Protein AF-0000000071571076 (afdb_homodimer)

Nearest PDB structures (foldseek):
  3cvj-assembly2_D  TM=9.494E-01  e=1.425E-19  Halalkalibacterium halodurans C-125
  1nri-assembly1_A-2  TM=6.819E-01  e=9.339E-06  Haemophilus influenzae
  4s12-assembly2_B  TM=7.346E-01  e=1.330E-04  Yersinia enterocolitica subsp. palearctica Y11
  4m0d-assembly1_A  TM=6.613E-01  e=1.496E-04  Haemophilus influenzae Rd KW20
  3fxa-assembly1_D  TM=6.223E-01  e=1.895E-04  Listeria monocytogenes serotype 4b str. F2365

Foldseek 3Di:
DLVVVLVVVLVVLLVVLVVPFLVLLLVVLVLLLQLVVVLHAAEEDEFELLCLLVVVAPDDAFHFPHYHYLDDPLRYPPPPCDDPSHPVSNVCQQQDAPNLVVSPVVDDDALSYAYEYEDAQQQTRNLVNVLVVNVVRNHAYEYEYQDVQNDQPFHPYPVRGGRVVSHPGYGHLSFHSLQARGDDPPDPRHHRGNSSSSSNSSSVSNRVSSVVVCVVVVHDTLGQHDPPPPPDPCNVVSNVVRVVSNVVSRVND/DLVVVLVVVLVVLLVVLVVPFLVLLLVVLVLLLQLVVVLHAAEEDEFELLCLLVVVAPDDAFHFPHYHYLDDPLRYPPPPCDDPSHPVSNVCQQQDAPNLVVSPVVDDDALSYAYEYEDAQQQTRNLVNVLVVNVVRNHAYEYEYQDVQNDQPFHPYPVRGGRVVSHPGYGHLSAHSLQADGDDPPDPRHHRGNSSSSSNSSSVSNRVSSVVVCVVVVHDTLGQHDPPPPPDPCNVVSNVVRVVSNVVSRVND

Sequence (506 aa):
MLALEWLKNAHGIMEKLEATQLENIKKAATVMADSIEAGRWVHTFGCGHATIPVEEMYPRIGSFVGFHPLCELPLTFFTQIIGQMGIHQFLFLERAEGYGQEIMKNYDFDSKDCMWIFSHTGINAVNIDMALEAKKRGMKVIVYGSASETGDKASRHSSGKNLFQL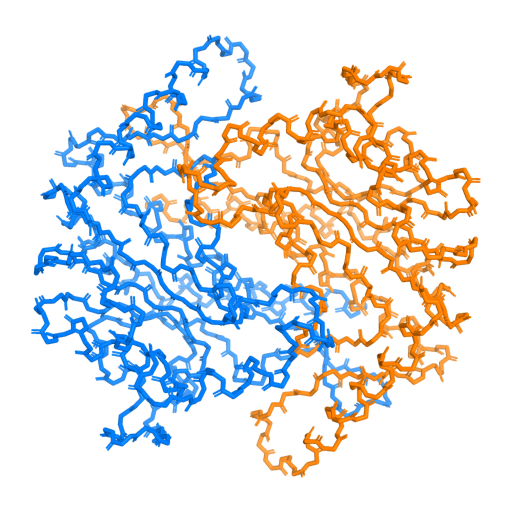ADIVVDSCVPLVDASVPLKNHFDKVGPLSTLSFVTMVWMTITTVAEILADRGVHLYIHPSHNVPGDTTAHERLDAAIAEYQRKVKCLMLALEWLKNAHGIMEKLEA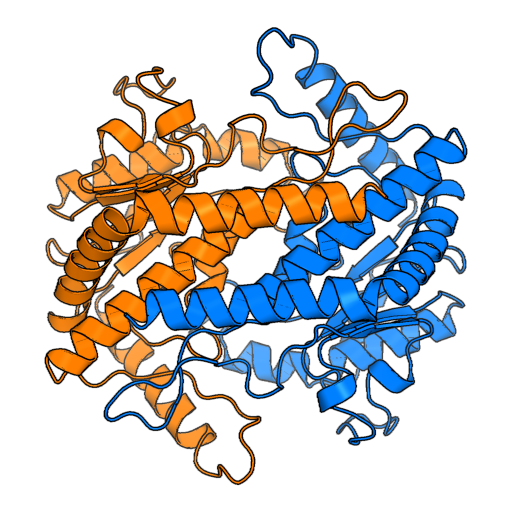TQLENIKKAATVMADSIEAGRWVHTFGCGHATIPVEEMYPRIGSFVGFHPLCELPLTFFTQIIGQMGIHQFLFLERAEGYGQEIMKNYDFDSKDCMWIFSHTGINAVNIDMALEAKKRGMKVIVYGSASETGDKASRHSSGKNLFQLADIVVDSCVPLVDASVPLKNHFDKVGPLSTLSFVTMVWMTITTVAEILADRGVHLYIHPSHNVPGDTTAHERLDAAIAEYQRKVKCL

pLDDT: mean 94.74, std 6.48, range [59.28, 98.94]

Secondary structure (DSSP, 8-state):
-HHHHHHHHHHHHHHHHHHHSHHHHHHHHHHHHHHHHTT--EEEEE-BGGGHHHHHHSSSTT-BTTEEE---GGGB--S-SSSTT-HHHHHHHHH-TTHHHHHHTTS---TT-EEEEE-SSS--HHHHHHHHHHHHTT-EEEEEE-HHHHTTPPPSSTT---HHHH-SEEEE----TT---B--TT-SS-B---HHHHHHHHHHHHHHHHHHHHHHTTPPP-BPPPTT-TT---HHHHHHHHHHHHHHHHTT-/-HHHHHHHHHHHHHHHHHHHSHHHHHHHHHHHHHHHHTT--EEEEE-BGGGHHHHHHSSSTT-BTTEEE---GGGB--S-SSSTT-HHHHHHHHH-TTHHHHHHTTS---TT-EEEEE-SSS--HHHHHHHHHHHHTT-EEEEEE-HHHHTTPPPSSTT---HHHH-SEEEE----TT-EEE--TT-SS-EEE-HHHHHHHHHHHHHHHHHHHHHHTTPPP-BPPPTT-TT---HHHHHHHHHHHHHHHHTT-

Radius of gyration: 21.43 Å; Cα contacts (8 Å, |Δi|>4): 1076; chains: 2; bounding box: 56×57×47 Å

Solvent-accessible surface area (backbone atoms only — not comparable to full-atom values): 25682 Å² total; per-residue (Å²): 109,58,26,57,53,45,50,51,52,51,50,50,35,54,51,48,38,65,74,69,30,54,66,43,36,50,54,49,19,50,55,44,32,52,11,35,74,72,74,34,36,30,35,27,39,38,51,38,73,35,28,50,46,42,47,64,53,33,83,40,54,18,22,48,69,42,58,44,51,58,78,49,74,62,41,34,65,54,64,34,64,60,74,77,58,9,51,67,57,28,59,50,52,44,54,31,73,60,48,23,53,61,60,53,69,73,48,50,82,52,47,61,2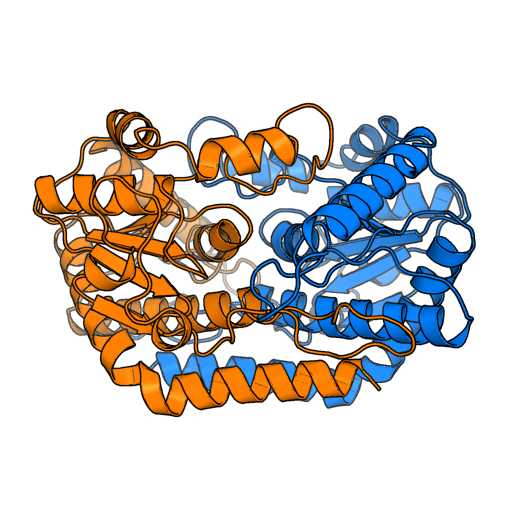3,32,39,40,37,33,34,60,70,31,44,45,19,21,63,39,31,41,49,52,55,38,46,75,52,54,21,52,33,35,34,38,22,18,45,82,69,42,61,86,52,68,24,87,35,93,83,46,55,23,39,71,76,68,33,76,40,66,38,54,42,72,39,62,73,40,36,36,70,33,83,40,81,98,47,90,57,34,26,44,50,46,53,64,63,37,43,47,50,51,48,44,34,26,50,34,38,21,51,50,54,32,40,74,72,67,50,85,76,42,43,29,44,42,88,54,44,84,87,63,85,54,34,67,59,43,35,52,51,25,52,51,51,44,55,61,58,54,68,67,63,107,58,25,56,54,45,50,50,53,50,50,50,34,56,51,49,38,64,73,67,31,52,66,43,37,50,54,50,18,50,56,45,31,52,11,35,74,71,73,36,36,30,34,27,37,38,49,38,74,34,30,50,47,41,48,64,52,33,82,41,49,18,20,49,70,42,58,43,51,57,77,50,75,62,40,34,60,56,63,32,63,61,75,78,57,10,52,67,57,28,58,50,51,44,53,30,72,59,48,23,53,61,60,53,68,75,50,50,82,52,46,60,23,32,40,40,36,34,34,62,69,32,44,44,19,21,62,40,31,41,49,53,54,39,46,74,52,55,21,52,33,35,34,37,20,18,46,81,68,40,61,86,52,66,22,85,34,94,83,48,55,23,37,71,76,70,31,76,39,65,37,55,42,72,39,60,74,41,35,34,68,33,83,40,80,98,46,88,56,35,26,44,52,42,55,62,61,38,41,48,50,51,48,43,34,27,51,36,37,22,48,50,53,33,39,74,73,68,49,85,75,42,43,30,44,41,88,54,43,86,88,63,83,53,36,66,60,44,34,51,51,25,50,50,51,44,56,60,58,55,70,66,62

Structure (mmCIF, N/CA/C/O backbone):
data_AF-0000000071571076-model_v1
#
loop_
_entity.id
_entity.type
_entity.pdbx_description
1 polymer 'SIS domain-containing protein'
#
loop_
_atom_site.group_PDB
_atom_site.id
_atom_site.type_symbol
_atom_site.label_atom_id
_atom_site.label_alt_id
_atom_site.label_comp_id
_atom_site.label_asym_id
_atom_site.label_entity_id
_atom_site.label_seq_id
_atom_site.pdbx_PDB_ins_code
_atom_site.Cartn_x
_atom_site.Cartn_y
_atom_site.Cartn_z
_atom_site.occupancy
_atom_site.B_iso_or_equiv
_atom_site.auth_seq_id
_atom_site.auth_comp_id
_atom_site.auth_asym_id
_atom_site.auth_atom_id
_atom_site.pdbx_PDB_model_num
ATOM 1 N N . MET A 1 1 ? 6.5 -23.016 8.195 1 91.75 1 MET A N 1
ATOM 2 C CA . MET A 1 1 ? 5.879 -22.281 7.098 1 91.75 1 MET A CA 1
ATOM 3 C C . MET A 1 1 ? 6.484 -20.891 6.953 1 91.75 1 MET A C 1
ATOM 5 O O . MET A 1 1 ? 6.582 -20.141 7.93 1 91.75 1 MET A O 1
ATOM 9 N N . LEU A 1 2 ? 6.938 -20.672 5.762 1 96.94 2 LEU A N 1
ATOM 10 C CA . LEU A 1 2 ? 7.598 -19.391 5.492 1 96.94 2 LEU A CA 1
ATOM 11 C C . LEU A 1 2 ? 6.656 -18.234 5.773 1 96.94 2 LEU A C 1
ATOM 13 O O . LEU A 1 2 ? 7.102 -17.156 6.176 1 96.94 2 LEU A O 1
ATOM 17 N N . ALA A 1 3 ? 5.359 -18.5 5.664 1 98.12 3 ALA A N 1
ATOM 18 C CA . ALA A 1 3 ? 4.363 -17.469 5.973 1 98.12 3 ALA A CA 1
ATOM 19 C C . ALA A 1 3 ? 4.484 -17.016 7.418 1 98.12 3 ALA A C 1
ATOM 21 O O . ALA A 1 3 ? 4.395 -15.812 7.703 1 98.12 3 ALA A O 1
ATOM 22 N N . LEU A 1 4 ? 4.688 -17.891 8.336 1 98.44 4 LEU A N 1
ATOM 23 C CA . LEU A 1 4 ? 4.77 -17.562 9.75 1 98.44 4 LEU A CA 1
ATOM 24 C C . LEU A 1 4 ? 6.09 -16.875 10.07 1 98.44 4 LEU A C 1
ATOM 26 O O . LEU A 1 4 ? 6.152 -16.016 10.961 1 98.44 4 LEU A O 1
ATOM 30 N N . GLU A 1 5 ? 7.125 -17.266 9.336 1 98.5 5 GLU A N 1
ATOM 31 C CA . GLU A 1 5 ? 8.391 -16.547 9.484 1 98.5 5 GLU A CA 1
ATOM 32 C C . GLU A 1 5 ? 8.258 -15.086 9.086 1 98.5 5 GLU A C 1
ATOM 34 O O . GLU A 1 5 ? 8.742 -14.195 9.789 1 98.5 5 GLU A O 1
ATOM 39 N N . TRP A 1 6 ? 7.637 -14.828 7.945 1 98.69 6 TRP A N 1
ATOM 40 C CA . TRP A 1 6 ? 7.414 -13.453 7.527 1 98.69 6 TRP A CA 1
ATOM 41 C C . TRP A 1 6 ? 6.582 -12.695 8.555 1 98.69 6 TRP A C 1
ATOM 43 O O . TRP A 1 6 ? 6.895 -11.547 8.898 1 98.69 6 TRP A O 1
ATOM 53 N N . LEU A 1 7 ? 5.5 -13.367 8.992 1 98.75 7 LEU A N 1
ATOM 54 C CA . LEU A 1 7 ? 4.605 -12.734 9.961 1 98.75 7 LEU A CA 1
ATOM 55 C C . LEU A 1 7 ? 5.352 -12.367 11.234 1 98.75 7 LEU A C 1
ATOM 57 O O . LEU A 1 7 ? 5.145 -11.297 11.797 1 98.75 7 LEU A O 1
ATOM 61 N N . LYS A 1 8 ? 6.191 -13.227 11.688 1 98.56 8 LYS A N 1
ATOM 62 C CA . LYS A 1 8 ? 7.016 -12.969 12.867 1 98.56 8 LYS A CA 1
ATOM 63 C C . LYS A 1 8 ? 7.922 -11.758 12.648 1 98.56 8 LYS A C 1
ATOM 65 O O . LYS A 1 8 ? 8.055 -10.906 13.531 1 98.56 8 LYS A O 1
ATOM 70 N N . ASN A 1 9 ? 8.555 -11.703 11.492 1 98.75 9 ASN A N 1
ATOM 71 C CA . ASN A 1 9 ? 9.398 -10.562 11.156 1 98.75 9 ASN A CA 1
ATOM 72 C C . ASN A 1 9 ? 8.594 -9.266 11.141 1 98.75 9 ASN A C 1
ATOM 74 O O . ASN A 1 9 ? 9.07 -8.227 11.609 1 98.75 9 ASN A O 1
ATOM 78 N N . ALA A 1 10 ? 7.395 -9.305 10.586 1 98.75 10 ALA A N 1
ATOM 79 C CA . ALA A 1 10 ? 6.512 -8.141 10.531 1 98.75 10 ALA A CA 1
ATOM 80 C C . ALA A 1 10 ? 6.145 -7.668 11.938 1 98.75 10 ALA A C 1
ATOM 82 O O . ALA A 1 10 ? 6.219 -6.473 12.234 1 98.75 10 ALA A O 1
ATOM 83 N N . HIS A 1 11 ? 5.805 -8.641 12.805 1 98.56 11 HIS A N 1
ATOM 84 C CA . HIS A 1 11 ? 5.531 -8.305 14.195 1 98.56 11 HIS A CA 1
ATOM 85 C C . HIS A 1 11 ? 6.738 -7.637 14.852 1 98.56 11 HIS A C 1
ATOM 87 O O . HIS A 1 11 ? 6.586 -6.664 15.594 1 98.56 11 HIS A O 1
ATOM 93 N N . GLY A 1 12 ? 7.836 -8.195 14.578 1 98.56 12 GLY A N 1
ATOM 94 C CA . GLY A 1 12 ? 9.062 -7.641 15.133 1 98.56 12 GLY A CA 1
ATOM 95 C C . GLY A 1 12 ? 9.281 -6.188 14.758 1 98.56 12 GLY A C 1
ATOM 96 O O . GLY A 1 12 ? 9.664 -5.375 15.602 1 98.56 12 GLY A O 1
ATOM 97 N N . ILE A 1 13 ? 9.031 -5.836 13.523 1 98.75 13 ILE A N 1
ATOM 98 C CA . ILE A 1 13 ? 9.172 -4.465 13.055 1 98.75 13 ILE A CA 1
ATOM 99 C C . ILE A 1 13 ? 8.195 -3.555 13.797 1 98.75 13 ILE A C 1
ATOM 101 O O . ILE A 1 13 ? 8.57 -2.484 14.273 1 98.75 13 ILE A O 1
ATOM 105 N N . MET A 1 14 ? 6.953 -3.975 13.891 1 98.62 14 MET A N 1
ATOM 106 C CA . MET A 1 14 ? 5.926 -3.164 14.539 1 98.62 14 MET A CA 1
ATOM 107 C C . MET A 1 14 ? 6.246 -2.951 16.016 1 98.62 14 MET A C 1
ATOM 109 O O . MET A 1 14 ? 6.035 -1.861 16.547 1 98.62 14 MET A O 1
ATOM 113 N N . GLU A 1 15 ? 6.777 -3.957 16.641 1 98.5 15 GLU A N 1
ATOM 114 C CA . GLU A 1 15 ? 7.176 -3.848 18.047 1 98.5 15 GLU A CA 1
ATOM 115 C C . GLU A 1 15 ? 8.336 -2.871 18.219 1 98.5 15 GLU A C 1
ATOM 117 O O . GLU A 1 15 ? 8.359 -2.082 19.156 1 98.5 15 GLU A O 1
ATOM 122 N N . LYS A 1 16 ? 9.258 -2.949 17.344 1 98.62 16 LYS A N 1
ATOM 123 C CA . LYS A 1 16 ? 10.398 -2.035 17.391 1 98.62 16 LYS A CA 1
ATOM 124 C C . LYS A 1 16 ? 9.953 -0.592 17.172 1 98.62 16 LYS A C 1
ATOM 126 O O . LYS A 1 16 ? 10.469 0.327 17.812 1 98.62 16 LYS A O 1
ATOM 131 N N . LEU A 1 17 ? 9.023 -0.377 16.281 1 98.75 17 LEU A N 1
ATOM 132 C CA . LEU A 1 17 ? 8.477 0.956 16.047 1 98.75 17 LEU A CA 1
ATOM 133 C C . LEU A 1 17 ? 7.859 1.512 17.328 1 98.75 17 LEU A C 1
ATOM 135 O O . LEU A 1 17 ? 8.117 2.656 17.703 1 98.75 17 LEU A O 1
ATOM 139 N N . GLU A 1 18 ? 7.066 0.697 17.953 1 98.56 18 GLU A N 1
ATOM 140 C CA . GLU A 1 18 ? 6.422 1.108 19.203 1 98.56 18 GLU A CA 1
ATOM 141 C C . GLU A 1 18 ? 7.449 1.45 20.281 1 98.56 18 GLU A C 1
ATOM 143 O O . GLU A 1 18 ? 7.297 2.438 21 1 98.56 18 GLU A O 1
ATOM 148 N N . ALA A 1 19 ? 8.484 0.709 20.312 1 98.56 19 ALA A N 1
ATOM 149 C CA . ALA A 1 19 ? 9.477 0.833 21.375 1 98.56 19 ALA A CA 1
ATOM 150 C C . ALA A 1 19 ? 10.406 2.01 21.125 1 98.56 19 ALA A C 1
ATOM 152 O O . ALA A 1 19 ? 10.93 2.615 22.062 1 98.56 19 ALA A O 1
ATOM 153 N N . THR A 1 20 ? 10.594 2.422 19.844 1 98.75 20 THR A N 1
ATOM 154 C CA . THR A 1 20 ? 11.742 3.297 19.609 1 98.75 20 THR A CA 1
ATOM 155 C C . THR A 1 20 ? 11.305 4.559 18.859 1 98.75 20 THR A C 1
ATOM 157 O O . THR A 1 20 ? 12.039 5.551 18.844 1 98.75 20 THR A O 1
ATOM 160 N N . GLN A 1 21 ? 10.125 4.555 18.234 1 98.75 21 GLN A N 1
ATOM 161 C CA . GLN A 1 21 ? 9.891 5.625 17.281 1 98.75 21 GLN A CA 1
ATOM 162 C C . GLN A 1 21 ? 8.727 6.512 17.719 1 98.75 21 GLN A C 1
ATOM 164 O O . GLN A 1 21 ? 8.383 7.477 17.031 1 98.75 21 GLN A O 1
ATOM 169 N N . LEU A 1 22 ? 8.133 6.273 18.891 1 98.62 22 LEU A N 1
ATOM 170 C CA . LEU A 1 22 ? 6.949 7.008 19.312 1 98.62 22 LEU A CA 1
ATOM 171 C C . LEU A 1 22 ? 7.262 8.492 19.484 1 98.62 22 LEU A C 1
ATOM 173 O O . LEU A 1 22 ? 6.461 9.344 19.094 1 98.62 22 LEU A O 1
ATOM 177 N N . GLU A 1 23 ? 8.367 8.836 20.031 1 98.62 23 GLU A N 1
ATOM 178 C CA . GLU A 1 23 ? 8.727 10.234 20.25 1 98.62 23 GLU A CA 1
ATOM 179 C C . GLU A 1 23 ? 8.938 10.961 18.922 1 98.62 23 GLU A C 1
ATOM 181 O O . GLU A 1 23 ? 8.492 12.094 18.75 1 98.62 23 GLU A O 1
ATOM 186 N N . ASN A 1 24 ? 9.641 10.289 18.031 1 98.88 24 ASN A N 1
ATOM 187 C CA . ASN A 1 24 ? 9.852 10.891 16.719 1 98.88 24 ASN A CA 1
ATOM 188 C C . ASN A 1 24 ? 8.539 11.055 15.961 1 98.88 24 ASN A C 1
ATOM 190 O O . ASN A 1 24 ? 8.344 12.039 15.25 1 98.88 24 ASN A O 1
ATOM 194 N N . ILE A 1 25 ? 7.656 10.109 16.094 1 98.88 25 ILE A N 1
ATOM 195 C CA . ILE A 1 25 ? 6.34 10.188 15.477 1 98.88 25 ILE A CA 1
ATOM 196 C C . ILE A 1 25 ? 5.562 11.367 16.047 1 98.88 25 ILE A C 1
ATOM 198 O O . ILE A 1 25 ? 4.93 12.117 15.305 1 98.88 25 ILE A O 1
ATOM 202 N N . LYS A 1 26 ? 5.633 11.578 17.312 1 98.81 26 LYS A N 1
ATOM 203 C CA . LYS A 1 26 ? 4.945 12.695 17.938 1 98.81 26 LYS A CA 1
ATOM 204 C C . LYS A 1 26 ? 5.496 14.031 17.453 1 98.81 26 LYS A C 1
ATOM 206 O O . LYS A 1 26 ? 4.734 14.969 17.188 1 98.81 26 LYS A O 1
ATOM 211 N N . LYS A 1 27 ? 6.781 14.125 17.328 1 98.88 27 LYS A N 1
ATOM 212 C CA . LYS A 1 27 ? 7.41 15.336 16.828 1 98.88 27 LYS A CA 1
ATOM 213 C C . LYS A 1 27 ? 6.945 15.633 15.398 1 98.88 27 LYS A C 1
ATOM 215 O O . LYS A 1 27 ? 6.578 16.766 15.086 1 98.88 27 LYS A O 1
ATOM 220 N N . ALA A 1 28 ? 6.984 14.617 14.578 1 98.94 28 ALA A N 1
ATOM 221 C CA . ALA A 1 28 ? 6.539 14.773 13.195 1 98.94 28 ALA A CA 1
ATOM 222 C C . ALA A 1 28 ? 5.078 15.203 13.133 1 98.94 28 ALA A C 1
ATOM 224 O O . ALA A 1 28 ? 4.73 16.156 12.438 1 98.94 28 ALA A O 1
ATOM 225 N N . ALA A 1 29 ? 4.277 14.523 13.922 1 98.94 29 ALA A N 1
ATOM 226 C CA . ALA A 1 29 ? 2.842 14.797 13.93 1 98.94 29 ALA A CA 1
ATOM 227 C C . ALA A 1 29 ? 2.555 16.219 14.383 1 98.94 29 ALA A C 1
ATOM 229 O O . ALA A 1 29 ? 1.616 16.859 13.898 1 98.94 29 ALA A O 1
ATOM 230 N N . THR A 1 30 ? 3.326 16.688 15.305 1 98.94 30 THR A N 1
ATOM 231 C CA . THR A 1 30 ? 3.133 18.047 15.797 1 98.94 30 THR A CA 1
ATOM 232 C C . THR A 1 30 ? 3.393 19.078 14.695 1 98.94 30 THR A C 1
ATOM 234 O O . THR A 1 30 ? 2.607 20 14.508 1 98.94 30 THR A O 1
ATOM 237 N N . VAL A 1 31 ? 4.434 18.859 13.969 1 98.94 31 VAL A N 1
ATOM 238 C CA . VAL A 1 31 ? 4.762 19.734 12.852 1 98.94 31 VAL A CA 1
ATOM 239 C C . VAL A 1 31 ? 3.654 19.688 11.805 1 98.94 31 VAL A C 1
ATOM 241 O O . VAL A 1 31 ? 3.238 20.719 11.281 1 98.94 31 VAL A O 1
ATOM 244 N N . MET A 1 32 ? 3.207 18.516 11.516 1 98.94 32 MET A N 1
ATOM 245 C CA . MET A 1 32 ? 2.139 18.344 10.539 1 98.94 32 MET A CA 1
ATOM 246 C C . MET A 1 32 ? 0.851 19 11.008 1 98.94 32 MET A C 1
ATOM 248 O O . MET A 1 32 ? 0.164 19.672 10.227 1 98.94 32 MET A O 1
ATOM 252 N N . ALA A 1 33 ? 0.546 18.797 12.273 1 98.88 33 ALA A N 1
ATOM 253 C CA . ALA A 1 33 ? -0.643 19.422 12.852 1 98.88 33 ALA A CA 1
ATOM 254 C C . ALA A 1 33 ? -0.565 20.953 12.758 1 98.88 33 ALA A C 1
ATOM 256 O O . ALA A 1 33 ? -1.564 21.609 12.477 1 98.88 33 ALA A O 1
ATOM 257 N N . ASP A 1 34 ? 0.631 21.5 13.008 1 98.88 34 ASP A N 1
ATOM 258 C CA . ASP A 1 34 ? 0.833 22.953 12.891 1 98.88 34 ASP A CA 1
ATOM 259 C C . ASP A 1 34 ? 0.506 23.438 11.484 1 98.88 34 ASP A C 1
ATOM 261 O O . ASP A 1 34 ? -0.17 24.453 11.32 1 98.88 34 ASP A O 1
ATOM 265 N N . SER A 1 35 ? 0.947 22.719 10.484 1 98.69 35 SER A N 1
ATOM 266 C CA . SER A 1 35 ? 0.685 23.094 9.094 1 98.69 35 SER A CA 1
ATOM 267 C C . SER A 1 35 ? -0.809 23.062 8.789 1 98.69 35 SER A C 1
ATOM 269 O O . SER A 1 35 ? -1.352 24.016 8.219 1 98.69 35 SER A O 1
ATOM 271 N N . ILE A 1 36 ? -1.452 22 9.195 1 98.5 36 ILE A N 1
ATOM 272 C CA . ILE A 1 36 ? -2.865 21.812 8.891 1 98.5 36 ILE A CA 1
ATOM 273 C C . ILE A 1 36 ? -3.697 22.859 9.625 1 98.5 36 ILE A C 1
ATOM 275 O O . ILE A 1 36 ? -4.621 23.438 9.055 1 98.5 36 ILE A O 1
ATOM 279 N N . GLU A 1 37 ? -3.357 23.094 10.867 1 98.44 37 GLU A N 1
ATOM 280 C CA . GLU A 1 37 ? -4.07 24.078 11.664 1 98.44 37 GLU A CA 1
ATOM 281 C C . GLU A 1 37 ? -3.941 25.484 11.062 1 98.44 37 GLU A C 1
ATOM 283 O O . GLU A 1 37 ? -4.879 26.281 11.125 1 98.44 37 GLU A O 1
ATOM 288 N N . ALA A 1 38 ? -2.848 25.75 10.422 1 97.62 38 ALA A N 1
ATOM 289 C CA . ALA A 1 38 ? -2.592 27.031 9.797 1 97.62 38 ALA A CA 1
ATOM 290 C C . ALA A 1 38 ? -3.283 27.141 8.438 1 97.62 38 ALA A C 1
ATOM 292 O O . ALA A 1 38 ? -3.1 28.125 7.715 1 97.62 38 ALA A O 1
ATOM 293 N N . GLY A 1 39 ? -4.039 26.109 8.086 1 96.12 39 GLY A N 1
ATOM 294 C CA . GLY A 1 39 ? -4.738 26.109 6.812 1 96.12 39 GLY A CA 1
ATOM 295 C C . GLY A 1 39 ? -3.854 25.703 5.648 1 96.12 39 GLY A C 1
ATOM 296 O O . GLY A 1 39 ? -4.18 25.984 4.492 1 96.12 39 GLY A O 1
ATOM 297 N N . ARG A 1 40 ? -2.689 25.109 5.988 1 97.06 40 ARG A N 1
ATOM 298 C CA . ARG A 1 40 ? -1.724 24.719 4.973 1 97.06 40 ARG A CA 1
ATOM 299 C C . ARG A 1 40 ? -1.678 23.203 4.824 1 97.06 40 ARG A C 1
ATOM 301 O O . ARG A 1 40 ? -2.598 22.5 5.258 1 97.06 40 ARG A O 1
ATOM 308 N N . TRP A 1 41 ? -0.695 22.734 4.07 1 97.5 41 TRP A N 1
ATOM 309 C CA . TRP A 1 41 ? -0.708 21.328 3.664 1 97.5 41 TRP A CA 1
ATOM 310 C C . TRP A 1 41 ? 0.484 20.594 4.254 1 97.5 41 TRP A C 1
ATOM 312 O O . TRP A 1 41 ? 1.543 21.172 4.484 1 97.5 41 TRP A O 1
ATOM 322 N N . VAL A 1 42 ? 0.254 19.359 4.523 1 98.44 42 VAL A N 1
ATOM 323 C CA . VAL A 1 42 ? 1.338 18.375 4.535 1 98.44 42 VAL A CA 1
ATOM 324 C C . VAL A 1 42 ? 1.487 17.766 3.148 1 98.44 42 VAL A C 1
ATOM 326 O O . VAL A 1 42 ? 0.679 16.922 2.748 1 98.44 42 VAL A O 1
ATOM 329 N N . HIS A 1 43 ? 2.516 18.156 2.426 1 97.5 43 HIS A N 1
ATOM 330 C CA . HIS A 1 43 ? 2.797 17.547 1.132 1 97.5 43 HIS A CA 1
ATOM 331 C C . HIS A 1 43 ? 3.545 16.234 1.296 1 97.5 43 HIS A C 1
ATOM 333 O O . HIS A 1 43 ? 4.504 16.141 2.066 1 97.5 43 HIS A O 1
ATOM 339 N N . THR A 1 44 ? 3.076 15.25 0.591 1 97.12 44 THR A N 1
ATOM 340 C CA . THR A 1 44 ? 3.654 13.922 0.751 1 97.12 44 THR A CA 1
ATOM 341 C C . THR A 1 44 ? 4.25 13.43 -0.563 1 97.12 44 THR A C 1
ATOM 343 O O . THR A 1 44 ? 3.701 13.688 -1.636 1 97.12 44 THR A O 1
ATOM 346 N N . PHE A 1 45 ? 5.395 12.734 -0.459 1 96.62 45 PHE A N 1
ATOM 347 C CA . PHE A 1 45 ? 6.09 12.305 -1.666 1 96.62 45 PHE A CA 1
ATOM 348 C C . PHE A 1 45 ? 6.828 11 -1.424 1 96.62 45 PHE A C 1
ATOM 350 O O . PHE A 1 45 ? 7.293 10.734 -0.312 1 96.62 45 PHE A O 1
ATOM 357 N N . GLY A 1 46 ? 6.938 10.18 -2.363 1 95.06 46 GLY A N 1
ATOM 358 C CA . GLY A 1 46 ? 7.695 8.938 -2.439 1 95.06 46 GLY A CA 1
ATOM 359 C C . GLY A 1 46 ? 7.805 8.391 -3.85 1 95.06 46 GLY A C 1
ATOM 360 O O . GLY A 1 46 ? 7.066 8.812 -4.742 1 95.06 46 GLY A O 1
ATOM 361 N N . CYS A 1 47 ? 8.781 7.5 -4.023 1 92.31 47 CYS A N 1
ATOM 362 C CA . CYS A 1 47 ? 8.984 6.887 -5.328 1 92.31 47 CYS A CA 1
ATOM 363 C C . CYS A 1 47 ? 8.938 5.367 -5.23 1 92.31 47 CYS A C 1
ATOM 365 O O . CYS A 1 47 ? 9.344 4.797 -4.215 1 92.31 47 CYS A O 1
ATOM 367 N N . GLY A 1 48 ? 8.477 4.754 -6.316 1 90.06 48 GLY A N 1
ATOM 368 C CA . GLY A 1 48 ? 8.383 3.303 -6.293 1 90.06 48 GLY A CA 1
ATOM 369 C C . GLY A 1 48 ? 7.426 2.787 -5.23 1 90.06 48 GLY A C 1
ATOM 370 O O . GLY A 1 48 ? 6.301 3.273 -5.105 1 90.06 48 GLY A O 1
ATOM 371 N N . HIS A 1 49 ? 7.855 1.85 -4.496 1 91.56 49 HIS A N 1
ATOM 372 C CA . HIS A 1 49 ? 7.008 1.267 -3.465 1 91.56 49 HIS A CA 1
ATOM 373 C C . HIS A 1 49 ? 6.762 2.254 -2.328 1 91.56 49 HIS A C 1
ATOM 375 O O . HIS A 1 49 ? 5.781 2.133 -1.594 1 91.56 49 HIS A O 1
ATOM 381 N N . ALA A 1 50 ? 7.621 3.217 -2.305 1 94.81 50 ALA A N 1
ATOM 382 C CA . ALA A 1 50 ? 7.453 4.242 -1.279 1 94.81 50 ALA A CA 1
ATOM 383 C C . ALA A 1 50 ? 6.328 5.203 -1.646 1 94.81 50 ALA A C 1
ATOM 385 O O . ALA A 1 50 ? 6.008 6.117 -0.878 1 94.81 50 ALA A O 1
ATOM 386 N N . THR A 1 51 ? 5.672 4.977 -2.783 1 93.06 51 THR A N 1
ATOM 387 C CA . THR A 1 51 ? 4.457 5.719 -3.102 1 93.06 51 THR A CA 1
ATOM 388 C C . THR A 1 51 ? 3.254 5.125 -2.373 1 93.06 51 THR A C 1
ATOM 390 O O . THR A 1 51 ? 2.244 5.805 -2.178 1 93.06 51 THR A O 1
ATOM 393 N N . ILE A 1 52 ? 3.346 3.912 -1.955 1 93.81 52 ILE A N 1
ATOM 394 C CA . ILE A 1 52 ? 2.221 3.201 -1.355 1 93.81 52 ILE A CA 1
ATOM 395 C C . ILE A 1 52 ? 1.771 3.924 -0.087 1 93.81 52 ILE A C 1
ATOM 397 O O . ILE A 1 52 ? 0.583 4.199 0.089 1 93.81 52 ILE A O 1
ATOM 401 N N . PRO A 1 53 ? 2.699 4.305 0.807 1 96 53 PRO A N 1
ATOM 402 C CA . PRO A 1 53 ? 2.225 5.043 1.978 1 96 53 PRO A CA 1
ATOM 403 C C . PRO A 1 53 ? 1.572 6.375 1.609 1 96 53 PRO A C 1
ATOM 405 O O . PRO A 1 53 ? 0.661 6.832 2.303 1 96 53 PRO A O 1
ATOM 408 N N . VAL A 1 54 ? 1.98 6.992 0.552 1 94.56 54 VAL A N 1
ATOM 409 C CA . VAL A 1 54 ? 1.397 8.242 0.078 1 94.56 54 VAL A CA 1
ATOM 410 C C . VAL A 1 54 ? -0.042 8.008 -0.374 1 94.56 54 VAL A C 1
ATOM 412 O O . VAL A 1 54 ? -0.948 8.758 -0.002 1 94.56 54 VAL A O 1
ATOM 415 N N . GLU A 1 55 ? -0.241 6.887 -1.064 1 91.44 55 GLU A N 1
ATOM 416 C CA . GLU A 1 55 ? -1.568 6.508 -1.536 1 91.44 55 GLU A CA 1
ATOM 417 C C . GLU A 1 55 ? -2.467 6.09 -0.377 1 91.44 55 GLU A C 1
ATOM 419 O O . GLU A 1 55 ? -3.688 6.254 -0.439 1 91.44 55 GLU A O 1
ATOM 424 N N . GLU A 1 56 ? -1.858 5.656 0.618 1 93.81 56 GLU A N 1
ATOM 425 C CA . GLU A 1 56 ? -2.58 5.133 1.775 1 93.81 56 GLU A CA 1
ATOM 426 C C . GLU A 1 56 ? -3.141 6.262 2.633 1 93.81 56 GLU A C 1
ATOM 428 O O . GLU A 1 56 ? -4.176 6.102 3.285 1 93.81 56 GLU A O 1
ATOM 433 N N . MET A 1 57 ? -2.596 7.43 2.547 1 93.69 57 MET A N 1
ATOM 434 C CA . MET A 1 57 ? -2.844 8.516 3.488 1 93.69 57 MET A CA 1
ATOM 435 C C . MET A 1 57 ? -4.141 9.242 3.146 1 93.69 57 MET A C 1
ATOM 437 O O . MET A 1 57 ? -4.93 9.562 4.039 1 93.69 57 MET A O 1
ATOM 441 N N . TYR A 1 58 ? -4.312 9.695 1.959 1 90.5 58 TYR A N 1
ATOM 442 C CA . TYR A 1 58 ? -5.465 10.484 1.539 1 90.5 58 TYR A CA 1
ATOM 443 C C . TYR A 1 58 ? -5.621 10.453 0.023 1 90.5 58 TYR A C 1
ATOM 445 O O . TYR A 1 58 ? -4.633 10.508 -0.711 1 90.5 58 TYR A O 1
ATOM 453 N N . PRO A 1 59 ? -6.781 10.18 -0.445 1 90.12 59 PRO A N 1
ATOM 454 C CA . PRO A 1 59 ? -8.039 10.023 0.292 1 90.12 59 PRO A CA 1
ATOM 455 C C . PRO A 1 59 ? -8.414 8.562 0.517 1 90.12 59 PRO A C 1
ATOM 457 O O . PRO A 1 59 ? -8.188 7.723 -0.357 1 90.12 59 PRO A O 1
ATOM 460 N N . ARG A 1 60 ? -9.031 8.336 1.67 1 92.06 60 ARG A N 1
ATOM 461 C CA . ARG A 1 60 ? -9.664 7.043 1.935 1 92.06 60 ARG A CA 1
ATOM 462 C C . ARG A 1 60 ? -10.516 7.102 3.199 1 92.06 60 ARG A C 1
ATOM 464 O O . ARG A 1 60 ? -10.422 8.055 3.975 1 92.06 60 ARG A O 1
ATOM 471 N N . ILE A 1 61 ? -11.25 6.055 3.371 1 94.88 61 ILE A N 1
ATOM 472 C CA . ILE A 1 61 ? -12.039 5.914 4.594 1 94.88 61 ILE A CA 1
ATOM 473 C C . ILE A 1 61 ? -11.125 6.051 5.809 1 94.88 61 ILE A C 1
ATOM 475 O O . ILE A 1 61 ? -10.062 5.422 5.875 1 94.88 61 ILE A O 1
ATOM 479 N N . GLY A 1 62 ? -11.508 6.992 6.688 1 96.94 62 GLY A N 1
ATOM 480 C CA . GLY A 1 62 ? -10.773 7.152 7.934 1 96.94 62 GLY A CA 1
ATOM 481 C C . GLY A 1 62 ? -9.648 8.172 7.84 1 96.94 62 GLY A C 1
ATOM 482 O O . GLY A 1 62 ? -9 8.484 8.836 1 96.94 62 GLY A O 1
ATOM 483 N N . SER A 1 63 ? -9.383 8.633 6.68 1 96.62 63 SER A N 1
ATOM 484 C CA . SER A 1 63 ? -8.445 9.734 6.504 1 96.62 63 SER A CA 1
ATOM 485 C C . SER A 1 63 ? -9.156 11.078 6.543 1 96.62 63 SER A C 1
ATOM 487 O O . SER A 1 63 ? -10.383 11.133 6.637 1 96.62 63 SER A O 1
ATOM 489 N N . PHE A 1 64 ? -8.391 12.219 6.543 1 97.94 64 PHE A N 1
ATOM 490 C CA . PHE A 1 64 ? -9.016 13.531 6.594 1 97.94 64 PHE A CA 1
ATOM 491 C C . PHE A 1 64 ? -8.227 14.539 5.766 1 97.94 64 PHE A C 1
ATOM 493 O O . PHE A 1 64 ? -7.066 14.297 5.43 1 97.94 64 PHE A O 1
ATOM 500 N N . VAL A 1 65 ? -8.852 15.633 5.414 1 96.69 65 VAL A N 1
ATOM 501 C CA . VAL A 1 65 ? -8.266 16.672 4.578 1 96.69 65 VAL A CA 1
ATOM 502 C C . VAL A 1 65 ? -7.074 17.312 5.297 1 96.69 65 VAL A C 1
ATOM 504 O O . VAL A 1 65 ? -7.18 17.688 6.465 1 96.69 65 VAL A O 1
ATOM 507 N N . GLY A 1 66 ? -5.98 17.422 4.684 1 96.88 66 GLY A N 1
ATOM 508 C CA . GLY A 1 66 ? -4.793 18.047 5.242 1 96.88 66 GLY A CA 1
ATOM 509 C C . GLY A 1 66 ? -3.502 17.516 4.656 1 96.88 66 GLY A C 1
ATOM 510 O O . GLY A 1 66 ? -2.438 18.109 4.828 1 96.88 66 GLY A O 1
ATOM 511 N N . PHE A 1 67 ? -3.645 16.422 3.924 1 96.5 67 PHE A N 1
ATOM 512 C CA . PHE A 1 67 ? -2.512 15.773 3.275 1 96.5 67 PHE A CA 1
ATOM 513 C C . PHE A 1 67 ? -2.643 15.844 1.758 1 96.5 67 PHE A C 1
ATOM 515 O O . PHE A 1 67 ? -3.688 15.5 1.204 1 96.5 67 PHE A O 1
ATOM 522 N N . HIS A 1 68 ? -1.585 16.312 1.137 1 94.5 68 HIS A N 1
ATOM 523 C CA . HIS A 1 68 ? -1.59 16.516 -0.308 1 94.5 68 HIS A CA 1
ATOM 524 C C . HIS A 1 68 ? -0.537 15.648 -0.988 1 94.5 68 HIS A C 1
ATOM 526 O O . HIS A 1 68 ? 0.649 15.984 -0.986 1 94.5 68 HIS A O 1
ATOM 532 N N . PRO A 1 69 ? -0.945 14.609 -1.673 1 92.88 69 PRO A N 1
ATOM 533 C CA . PRO A 1 69 ? 0.022 13.734 -2.344 1 92.88 69 PRO A CA 1
ATOM 534 C C . PRO A 1 69 ? 0.613 14.367 -3.602 1 92.88 69 PRO A C 1
ATOM 536 O O . PRO A 1 69 ? -0.13 14.828 -4.473 1 92.88 69 PRO A O 1
ATOM 539 N N . LEU A 1 70 ? 1.956 14.367 -3.656 1 91.19 70 LEU A N 1
ATOM 540 C CA . LEU A 1 70 ? 2.678 14.742 -4.867 1 91.19 70 LEU A CA 1
ATOM 541 C C . LEU A 1 70 ? 3.062 13.508 -5.676 1 91.19 70 LEU A C 1
ATOM 543 O O . LEU A 1 70 ? 4.207 13.062 -5.621 1 91.19 70 LEU A O 1
ATOM 547 N N . CYS A 1 71 ? 2.119 12.945 -6.348 1 84.12 71 CYS A N 1
ATOM 548 C CA . CYS A 1 71 ? 2.357 11.711 -7.082 1 84.12 71 CYS A CA 1
ATOM 549 C C . CYS A 1 71 ? 2.699 12 -8.539 1 84.12 71 CYS A C 1
ATOM 551 O O . CYS A 1 71 ? 2.014 12.781 -9.195 1 84.12 71 CYS A O 1
ATOM 553 N N . GLU A 1 72 ? 3.793 11.406 -8.93 1 83.62 72 GLU A N 1
ATOM 554 C CA . GLU A 1 72 ? 4.223 11.414 -10.32 1 83.62 72 GLU A CA 1
ATOM 555 C C . GLU A 1 72 ? 4.086 10.031 -10.953 1 83.62 72 GLU A C 1
ATOM 557 O O . GLU A 1 72 ? 4.758 9.086 -10.531 1 83.62 72 GLU A O 1
ATOM 562 N N . LEU A 1 73 ? 3.307 9.945 -11.977 1 82.75 73 LEU A N 1
ATOM 563 C CA . LEU A 1 73 ? 2.984 8.641 -12.555 1 82.75 73 LEU A CA 1
ATOM 564 C C . LEU A 1 73 ? 4.254 7.898 -12.953 1 82.75 73 LEU A C 1
ATOM 566 O O . LEU A 1 73 ? 4.395 6.707 -12.664 1 82.75 73 LEU A O 1
ATOM 570 N N . PRO A 1 74 ? 5.234 8.555 -13.484 1 84.25 74 PRO A N 1
ATOM 571 C CA . PRO A 1 74 ? 6.438 7.828 -13.898 1 84.25 74 PRO A CA 1
ATOM 572 C C . PRO A 1 74 ? 7.266 7.34 -12.711 1 84.25 74 PRO A C 1
ATOM 574 O O . PRO A 1 74 ? 8.18 6.523 -12.883 1 84.25 74 PRO A O 1
ATOM 577 N N . LEU A 1 75 ? 6.957 7.816 -11.555 1 87.88 75 LEU A N 1
ATOM 578 C CA . LEU A 1 75 ? 7.723 7.434 -10.367 1 87.88 75 LEU A CA 1
ATOM 579 C C . LEU A 1 75 ? 6.934 6.453 -9.508 1 87.88 75 LEU A C 1
ATOM 581 O O . LEU A 1 75 ? 7.348 6.129 -8.391 1 87.88 75 LEU A O 1
ATOM 585 N N . THR A 1 76 ? 5.809 6.086 -10.086 1 80.5 76 THR A N 1
ATOM 586 C CA . THR A 1 76 ? 4.977 5.148 -9.336 1 80.5 76 THR A CA 1
ATOM 587 C C . THR A 1 76 ? 5.027 3.76 -9.969 1 80.5 76 THR A C 1
ATOM 589 O O . THR A 1 76 ? 5.391 3.617 -11.141 1 80.5 76 THR A O 1
ATOM 592 N N . PHE A 1 77 ? 5.07 2.766 -9.102 1 64.56 77 PHE A N 1
ATOM 593 C CA . PHE A 1 77 ? 5.117 1.409 -9.641 1 64.56 77 PHE A CA 1
ATOM 594 C C . PHE A 1 77 ? 3.781 1.027 -10.266 1 64.56 77 PHE A C 1
ATOM 596 O O . PHE A 1 77 ? 2.9 0.495 -9.586 1 64.56 77 PHE A O 1
ATOM 603 N N . PHE A 1 78 ? 3.49 1.906 -11.406 1 59.28 78 PHE A N 1
ATOM 604 C CA . PHE A 1 78 ? 2.305 1.325 -12.023 1 59.28 78 PHE A CA 1
ATOM 605 C C . PHE A 1 78 ? 2.688 0.18 -12.953 1 59.28 78 PHE A C 1
ATOM 607 O O . PHE A 1 78 ? 3.746 0.211 -13.578 1 59.28 78 PHE A O 1
ATOM 614 N N . THR A 1 79 ? 2.275 -1.045 -12.695 1 59.81 79 THR A N 1
ATOM 615 C CA . THR A 1 79 ? 2.342 -2.477 -12.969 1 59.81 79 THR A CA 1
ATOM 616 C C . THR A 1 79 ? 2.846 -2.742 -14.383 1 59.81 79 THR A C 1
ATOM 618 O O . THR A 1 79 ? 2.932 -3.895 -14.812 1 59.81 79 THR A O 1
ATOM 621 N N . GLN A 1 80 ? 3.262 -1.589 -15.031 1 65.88 80 GLN A N 1
ATOM 622 C CA . GLN A 1 80 ? 3.838 -2.068 -16.281 1 65.88 80 GLN A CA 1
ATOM 623 C C . GLN A 1 80 ? 5.344 -2.273 -16.141 1 65.88 80 GLN A C 1
ATOM 625 O O . GLN A 1 80 ? 6.102 -1.306 -16.047 1 65.88 80 GLN A O 1
ATOM 630 N N . ILE A 1 81 ? 5.812 -3.322 -15.984 1 69.5 81 ILE A N 1
ATOM 631 C CA . ILE A 1 81 ? 7.199 -3.727 -15.805 1 69.5 81 ILE A CA 1
ATOM 632 C C . ILE A 1 81 ? 7.992 -3.443 -17.078 1 69.5 81 ILE A C 1
ATOM 634 O O . ILE A 1 81 ? 9.125 -2.973 -17.016 1 69.5 81 ILE A O 1
ATOM 638 N N . ILE A 1 82 ? 7.25 -3.641 -18.188 1 76.12 82 ILE A N 1
ATOM 639 C CA . ILE A 1 82 ? 7.867 -3.4 -19.484 1 76.12 82 ILE A CA 1
ATOM 640 C C . ILE A 1 82 ? 7.031 -2.402 -20.281 1 76.12 82 ILE A C 1
ATOM 642 O O . ILE A 1 82 ? 5.887 -2.117 -19.922 1 76.12 82 ILE A O 1
ATOM 646 N N . GLY A 1 83 ? 7.602 -1.77 -21.281 1 78.44 83 GLY A N 1
ATOM 647 C CA . GLY A 1 83 ? 6.871 -0.831 -22.125 1 78.44 83 GLY A CA 1
ATOM 648 C C . GLY A 1 83 ? 6.82 0.57 -21.547 1 78.44 83 GLY A C 1
ATOM 649 O O . GLY A 1 83 ? 7.809 1.058 -20.984 1 78.44 83 GLY A O 1
ATOM 650 N N . GLN A 1 84 ? 5.633 1.221 -21.625 1 75.62 84 GLN A N 1
ATOM 651 C CA . GLN A 1 84 ? 5.473 2.584 -21.141 1 75.62 84 GLN A CA 1
ATOM 652 C C . GLN A 1 84 ? 5.562 2.625 -19.609 1 75.62 84 GLN A C 1
ATOM 654 O O . GLN A 1 84 ? 4.926 1.826 -18.922 1 75.62 84 GLN A O 1
ATOM 659 N N . MET A 1 85 ? 6.488 3.482 -19.109 1 77.75 85 MET A N 1
ATOM 660 C CA . MET A 1 85 ? 6.711 3.658 -17.688 1 77.75 85 MET A CA 1
ATOM 661 C C . MET A 1 85 ? 7.25 2.377 -17.062 1 77.75 85 MET A C 1
ATOM 663 O O . MET A 1 85 ? 6.863 2.014 -15.945 1 77.75 85 MET A O 1
ATOM 667 N N . GLY A 1 86 ? 8.062 1.734 -17.906 1 80.38 86 GLY A N 1
ATOM 668 C CA . GLY A 1 86 ? 8.664 0.493 -17.438 1 80.38 86 GLY A CA 1
ATOM 669 C C . GLY A 1 86 ? 9.75 0.705 -16.391 1 80.38 86 GLY A C 1
ATOM 670 O O . GLY A 1 86 ? 10.086 1.844 -16.062 1 80.38 86 GLY A O 1
ATOM 671 N N . ILE A 1 87 ? 10.258 -0.4 -15.93 1 82.12 87 ILE A N 1
ATOM 672 C CA . ILE A 1 87 ? 11.156 -0.421 -14.781 1 82.12 87 ILE A CA 1
ATOM 673 C C . ILE A 1 87 ? 12.43 0.353 -15.102 1 82.12 87 ILE A C 1
ATOM 675 O O . ILE A 1 87 ? 12.977 1.052 -14.25 1 82.12 87 ILE A O 1
ATOM 679 N N . HIS A 1 88 ? 12.914 0.292 -16.312 1 83.75 88 HIS A N 1
ATOM 680 C CA . HIS A 1 88 ? 14.148 0.972 -16.672 1 83.75 88 HIS A CA 1
ATOM 681 C C . HIS A 1 88 ? 13.977 2.486 -16.641 1 83.75 88 HIS A C 1
ATOM 683 O O . HIS A 1 88 ? 14.867 3.203 -16.172 1 83.75 88 HIS A O 1
ATOM 689 N N . GLN A 1 89 ? 12.867 2.938 -17.125 1 85.44 89 GLN A N 1
ATOM 690 C CA . GLN A 1 89 ? 12.562 4.363 -17.078 1 85.44 89 GLN A CA 1
ATOM 691 C C . GLN A 1 89 ? 12.43 4.848 -15.641 1 85.44 89 GLN A C 1
ATOM 693 O O . GLN A 1 89 ? 12.953 5.902 -15.281 1 85.44 89 GLN A O 1
ATOM 698 N N . PHE A 1 90 ? 11.828 4.062 -14.875 1 87.69 90 PHE A N 1
ATOM 699 C CA . PHE A 1 90 ? 11.633 4.402 -13.477 1 87.69 90 PHE A CA 1
ATOM 700 C C . PHE A 1 90 ? 12.969 4.539 -12.758 1 87.69 90 PHE A C 1
ATOM 702 O O . PHE A 1 90 ? 13.219 5.543 -12.086 1 87.69 90 PHE A O 1
ATOM 709 N N . LEU A 1 91 ? 13.781 3.541 -12.953 1 84.94 91 LEU A N 1
ATOM 710 C CA . LEU A 1 91 ? 15.078 3.523 -12.281 1 84.94 91 LEU A CA 1
ATOM 711 C C . LEU A 1 91 ? 15.922 4.715 -12.711 1 84.94 91 LEU A C 1
ATOM 713 O O . LEU A 1 91 ? 16.656 5.289 -11.898 1 84.94 91 LEU A O 1
ATOM 717 N N . PHE A 1 92 ? 15.797 5.086 -13.953 1 89 92 PHE A N 1
ATOM 718 C CA . PHE A 1 92 ? 16.516 6.254 -14.445 1 89 92 PHE A CA 1
ATOM 719 C C . PHE A 1 92 ? 16 7.523 -13.781 1 89 92 PHE A C 1
ATOM 721 O O . PHE A 1 92 ? 16.781 8.32 -13.266 1 89 92 PHE A O 1
ATOM 728 N N . LEU A 1 93 ? 14.719 7.672 -13.703 1 90.94 93 LEU A N 1
ATOM 729 C CA . LEU A 1 93 ? 14.102 8.906 -13.25 1 90.94 93 LEU A CA 1
ATOM 730 C C . LEU A 1 93 ? 14.328 9.109 -11.758 1 90.94 93 LEU A C 1
ATOM 732 O O . LEU A 1 93 ? 14.555 10.234 -11.305 1 90.94 93 LEU A O 1
ATOM 736 N N . GLU A 1 94 ? 14.266 8.062 -11.008 1 91.75 94 GLU A N 1
ATOM 737 C CA . GLU A 1 94 ? 14.43 8.203 -9.562 1 91.75 94 GLU A CA 1
ATOM 738 C C . GLU A 1 94 ? 15.852 8.617 -9.203 1 91.75 94 GLU A C 1
ATOM 740 O O . GLU A 1 94 ? 16.094 9.156 -8.125 1 91.75 94 GLU A O 1
ATOM 745 N N . ARG A 1 95 ? 16.781 8.406 -10.102 1 92.88 95 ARG A N 1
ATOM 746 C CA . ARG A 1 95 ? 18.188 8.703 -9.859 1 92.88 95 ARG A CA 1
ATOM 747 C C . ARG A 1 95 ? 18.609 10 -10.555 1 92.88 95 ARG A C 1
ATOM 749 O O . ARG A 1 95 ? 19.734 10.453 -10.398 1 92.88 95 ARG A O 1
ATOM 756 N N . ALA A 1 96 ? 17.703 10.594 -11.258 1 95.25 96 ALA A N 1
ATOM 757 C CA . ALA A 1 96 ? 18.016 11.789 -12.031 1 95.25 96 ALA A CA 1
ATOM 758 C C . ALA A 1 96 ? 17.984 13.039 -11.148 1 95.25 96 ALA A C 1
ATOM 760 O O . ALA A 1 96 ? 16.922 13.461 -10.703 1 95.25 96 ALA A O 1
ATOM 761 N N . GLU A 1 97 ? 19.156 13.609 -11 1 96.94 97 GLU A N 1
ATOM 762 C CA . GLU A 1 97 ? 19.25 14.859 -10.258 1 96.94 97 GLU A CA 1
ATOM 763 C C . GLU A 1 97 ? 18.547 15.992 -11.008 1 96.94 97 GLU A C 1
ATOM 765 O O . GLU A 1 97 ? 18.688 16.109 -12.227 1 96.94 97 GLU A O 1
ATOM 770 N N . GLY A 1 98 ? 17.766 16.75 -10.336 1 97 98 GLY A N 1
ATOM 771 C CA . GLY A 1 98 ? 17.062 17.875 -10.945 1 97 98 GLY A CA 1
ATOM 772 C C . GLY A 1 98 ? 15.594 17.594 -11.203 1 97 98 GLY A C 1
ATOM 773 O O . GLY A 1 98 ? 14.797 18.531 -11.352 1 97 98 GLY A O 1
ATOM 774 N N . TYR A 1 99 ? 15.234 16.375 -11.188 1 96.56 99 TYR A N 1
ATOM 775 C CA . TYR A 1 99 ? 13.852 16.016 -11.5 1 96.56 99 TYR A CA 1
ATOM 776 C C . TYR A 1 99 ? 12.906 16.484 -10.398 1 96.56 99 TYR A C 1
ATOM 778 O O . TYR A 1 99 ? 11.781 16.906 -10.68 1 96.56 99 TYR A O 1
ATOM 786 N N . GLY A 1 100 ? 13.312 16.406 -9.156 1 96.62 100 GLY A N 1
ATOM 787 C CA . GLY A 1 100 ? 12.492 16.875 -8.055 1 96.62 100 GLY A CA 1
ATOM 788 C C . GLY A 1 100 ? 12.148 18.359 -8.156 1 96.62 100 GLY A C 1
ATOM 789 O O . GLY A 1 100 ? 11.016 18.75 -7.863 1 96.62 100 GLY A O 1
ATOM 790 N N . GLN A 1 101 ? 13.07 19.141 -8.633 1 96.12 101 GLN A N 1
ATOM 791 C CA . GLN A 1 101 ? 12.828 20.562 -8.828 1 96.12 101 GLN A CA 1
ATOM 792 C C . GLN A 1 101 ? 11.75 20.797 -9.883 1 96.12 101 GLN A C 1
ATOM 794 O O . GLN A 1 101 ? 10.883 21.656 -9.719 1 96.12 101 GLN A O 1
ATOM 799 N N . GLU A 1 102 ? 11.82 20.031 -10.938 1 96.06 102 GLU A N 1
ATOM 800 C CA . GLU A 1 102 ? 10.828 20.172 -12 1 96.06 102 GLU A CA 1
ATOM 801 C C . GLU A 1 102 ? 9.43 19.797 -11.5 1 96.06 102 GLU A C 1
ATOM 803 O O . GLU A 1 102 ? 8.453 20.469 -11.852 1 96.06 102 GLU A O 1
ATOM 808 N N . ILE A 1 103 ? 9.375 18.766 -10.664 1 94.31 103 ILE A N 1
ATOM 809 C CA . ILE A 1 103 ? 8.102 18.344 -10.094 1 94.31 103 ILE A CA 1
ATOM 810 C C . ILE A 1 103 ? 7.516 19.484 -9.25 1 94.31 103 ILE A C 1
ATOM 812 O O . ILE A 1 103 ? 6.328 19.797 -9.367 1 94.31 103 ILE A O 1
ATOM 816 N N . MET A 1 104 ? 8.289 20.156 -8.484 1 95.5 104 MET A N 1
ATOM 817 C CA . MET A 1 104 ? 7.812 21.109 -7.5 1 95.5 104 MET A CA 1
ATOM 818 C C . MET A 1 104 ? 7.41 22.422 -8.164 1 95.5 104 MET A C 1
ATOM 820 O O . MET A 1 104 ? 6.711 23.234 -7.562 1 95.5 104 MET A O 1
ATOM 824 N N . LYS A 1 105 ? 7.754 22.656 -9.469 1 94.56 105 LYS A N 1
ATOM 825 C CA . LYS A 1 105 ? 7.352 23.844 -10.211 1 94.56 105 LYS A CA 1
ATOM 826 C C . LYS A 1 105 ? 5.848 23.859 -10.453 1 94.56 105 LYS A C 1
ATOM 828 O O . LYS A 1 105 ? 5.273 24.906 -10.766 1 94.56 105 LYS A O 1
ATOM 833 N N . ASN A 1 106 ? 5.277 22.766 -10.25 1 91.44 106 ASN A N 1
ATOM 834 C CA . ASN A 1 106 ? 3.859 22.641 -10.555 1 91.44 106 ASN A CA 1
ATOM 835 C C . ASN A 1 106 ? 2.986 23.172 -9.422 1 91.44 106 ASN A C 1
ATOM 837 O O . ASN A 1 106 ? 1.768 23.281 -9.57 1 91.44 106 ASN A O 1
ATOM 841 N N . TYR A 1 107 ? 3.625 23.531 -8.289 1 92 107 TYR A N 1
ATOM 842 C CA . TYR A 1 107 ? 2.834 23.844 -7.102 1 92 107 TYR A CA 1
ATOM 843 C C . TYR A 1 107 ? 3.299 25.141 -6.465 1 92 107 TYR A C 1
ATOM 845 O O . TYR A 1 107 ? 4.445 25.562 -6.652 1 92 107 TYR A O 1
ATOM 853 N N . ASP A 1 108 ? 2.357 25.781 -5.805 1 92.81 108 ASP A N 1
ATOM 854 C CA . ASP A 1 108 ? 2.67 26.969 -5.004 1 92.81 108 ASP A CA 1
ATOM 855 C C . ASP A 1 108 ? 2.779 26.609 -3.523 1 92.81 108 ASP A C 1
ATOM 857 O O . ASP A 1 108 ? 1.766 26.438 -2.844 1 92.81 108 ASP A O 1
ATOM 861 N N . PHE A 1 109 ? 3.943 26.547 -3.059 1 96.31 109 PHE A N 1
ATOM 862 C CA . PHE A 1 109 ? 4.227 26.141 -1.685 1 96.31 109 PHE A CA 1
ATOM 863 C C . PHE A 1 109 ? 4.297 27.359 -0.769 1 96.31 109 PHE A C 1
ATOM 865 O O . PHE A 1 109 ? 4.438 28.484 -1.24 1 96.31 109 PHE A O 1
ATOM 872 N N . ASP A 1 110 ? 4.129 27.094 0.462 1 96.62 110 ASP A N 1
ATOM 873 C CA . ASP A 1 110 ? 4.246 28.078 1.54 1 96.62 110 ASP A CA 1
ATOM 874 C C . ASP A 1 110 ? 5.203 27.594 2.625 1 96.62 110 ASP A C 1
ATOM 876 O O . ASP A 1 110 ? 5.312 26.375 2.867 1 96.62 110 ASP A O 1
ATOM 880 N N . SER A 1 111 ? 5.863 28.547 3.309 1 97.94 111 SER A N 1
ATOM 881 C CA . SER A 1 111 ? 6.809 28.172 4.352 1 97.94 111 SER A CA 1
ATOM 882 C C . SER A 1 111 ? 6.109 27.453 5.504 1 97.94 111 SER A C 1
ATOM 884 O O . SER A 1 111 ? 6.75 26.75 6.285 1 97.94 111 SER A O 1
ATOM 886 N N . LYS A 1 112 ? 4.781 27.609 5.598 1 98 112 LYS A N 1
ATOM 887 C CA . LYS A 1 112 ? 4.016 26.969 6.664 1 98 112 LYS A CA 1
ATOM 888 C C . LYS A 1 112 ? 3.582 25.562 6.266 1 98 112 LYS A C 1
ATOM 890 O O . LYS A 1 112 ? 3.041 24.828 7.086 1 98 112 LYS A O 1
ATOM 895 N N . ASP A 1 113 ? 3.812 25.188 4.992 1 98.25 113 ASP A N 1
ATOM 896 C CA . ASP A 1 113 ? 3.658 23.781 4.605 1 98.25 113 ASP A CA 1
ATOM 897 C C . ASP A 1 113 ? 4.754 22.922 5.227 1 98.25 113 ASP A C 1
ATOM 899 O O . ASP A 1 113 ? 5.773 23.438 5.691 1 98.25 113 ASP A O 1
ATOM 903 N N . CYS A 1 114 ? 4.527 21.688 5.238 1 98.25 114 CYS A N 1
ATOM 904 C CA . CYS A 1 114 ? 5.637 20.781 5.5 1 98.25 114 CYS A CA 1
ATOM 905 C C . CYS A 1 114 ? 5.68 19.656 4.465 1 98.25 114 CYS A C 1
ATOM 907 O O . CYS A 1 114 ? 4.691 19.406 3.777 1 98.25 114 CYS A O 1
ATOM 909 N N . MET A 1 115 ? 6.91 19.125 4.234 1 98.81 115 MET A N 1
ATOM 910 C CA . MET A 1 115 ? 7.172 18.062 3.275 1 98.81 115 MET A CA 1
ATOM 911 C C . MET A 1 115 ? 7.449 16.734 3.994 1 98.81 115 MET A C 1
ATOM 913 O O . MET A 1 115 ? 8.336 16.672 4.848 1 98.81 115 MET A O 1
ATOM 917 N N . TRP A 1 116 ? 6.621 15.766 3.717 1 98.88 116 TRP A N 1
ATOM 918 C CA . TRP A 1 116 ? 6.75 14.422 4.27 1 98.88 116 TRP A CA 1
ATOM 919 C C . TRP A 1 116 ? 7.168 13.422 3.191 1 98.88 116 TRP A C 1
ATOM 921 O O . TRP A 1 116 ? 6.363 13.062 2.33 1 98.88 116 TRP A O 1
ATOM 931 N N . ILE A 1 117 ? 8.445 12.922 3.277 1 98.75 117 ILE A N 1
ATOM 932 C CA . ILE A 1 117 ? 9.016 12.094 2.219 1 98.75 117 ILE A CA 1
ATOM 933 C C . ILE A 1 117 ? 9.242 10.68 2.736 1 98.75 117 ILE A C 1
ATOM 935 O O . ILE A 1 117 ? 9.75 10.484 3.842 1 98.75 117 ILE A O 1
ATOM 939 N N . PHE A 1 118 ? 8.828 9.734 1.926 1 98.44 118 PHE A N 1
ATOM 940 C CA . PHE A 1 118 ? 9.094 8.32 2.18 1 98.44 118 PHE A CA 1
ATOM 941 C C . PHE A 1 118 ? 10.195 7.805 1.257 1 98.44 118 PHE A C 1
ATOM 943 O O . PHE A 1 118 ? 10.094 7.934 0.035 1 98.44 118 PHE A O 1
ATOM 950 N N . SER A 1 119 ? 11.234 7.238 1.826 1 97.81 119 SER A N 1
ATOM 951 C CA . SER A 1 119 ? 12.312 6.617 1.068 1 97.81 119 SER A CA 1
ATOM 952 C C . SER A 1 119 ? 13.031 5.559 1.897 1 97.81 119 SER A C 1
ATOM 954 O O . SER A 1 119 ? 13.547 5.855 2.977 1 97.81 119 SER A O 1
ATOM 956 N N . HIS A 1 120 ? 13.086 4.367 1.399 1 96.81 120 HIS A N 1
ATOM 957 C CA . HIS A 1 120 ? 13.695 3.27 2.143 1 96.81 120 HIS A CA 1
ATOM 958 C C . HIS A 1 120 ?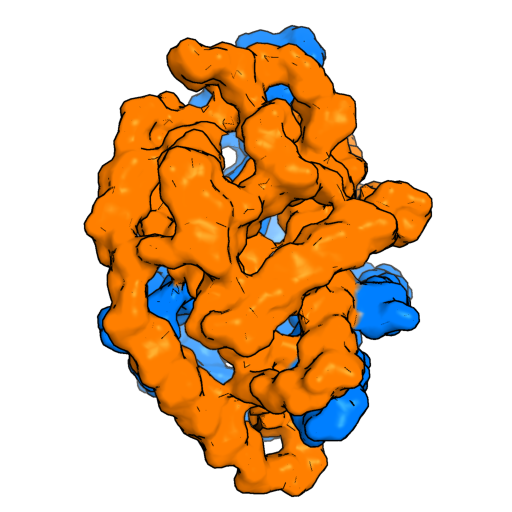 15.172 3.529 2.398 1 96.81 120 HIS A C 1
ATOM 960 O O . HIS A 1 120 ? 15.609 3.57 3.549 1 96.81 120 HIS A O 1
ATOM 966 N N . THR A 1 121 ? 15.93 3.896 1.371 1 95.81 121 THR A N 1
ATOM 967 C CA . THR A 1 121 ? 17.375 4.043 1.519 1 95.81 121 THR A CA 1
ATOM 968 C C . THR A 1 121 ? 17.75 5.508 1.716 1 95.81 121 THR A C 1
ATOM 970 O O . THR A 1 121 ? 18.828 5.812 2.227 1 95.81 121 THR A O 1
ATOM 973 N N . GLY A 1 122 ? 16.984 6.422 1.177 1 96.94 122 GLY A N 1
ATOM 974 C CA . GLY A 1 122 ? 17.234 7.848 1.313 1 96.94 122 GLY A CA 1
ATOM 975 C C . GLY A 1 122 ? 18.375 8.336 0.423 1 96.94 122 GLY A C 1
ATOM 976 O O . GLY A 1 122 ? 18.938 9.406 0.661 1 96.94 122 GLY A O 1
ATOM 977 N N . ILE A 1 123 ? 18.656 7.551 -0.657 1 95.44 123 ILE A N 1
ATOM 978 C CA . ILE A 1 123 ? 19.859 7.922 -1.38 1 95.44 123 ILE A CA 1
ATOM 979 C C . ILE A 1 123 ? 19.5 8.344 -2.803 1 95.44 123 ILE A C 1
ATOM 981 O O . ILE A 1 123 ? 20.359 8.859 -3.535 1 95.44 123 ILE A O 1
ATOM 985 N N . ASN A 1 124 ? 18.25 8.188 -3.229 1 94.25 124 ASN A N 1
ATOM 986 C CA . ASN A 1 124 ? 17.875 8.508 -4.598 1 94.25 124 ASN A CA 1
ATOM 987 C C . ASN A 1 124 ? 17.734 10.016 -4.797 1 94.25 124 ASN A C 1
ATOM 989 O O . ASN A 1 124 ? 17.156 10.711 -3.963 1 94.25 124 ASN A O 1
ATOM 993 N N . ALA A 1 125 ? 18.141 10.484 -5.922 1 97.44 125 ALA A N 1
ATOM 994 C CA . ALA A 1 125 ? 18.344 11.906 -6.184 1 97.44 125 ALA A CA 1
ATOM 995 C C . ALA A 1 125 ? 17.016 12.664 -6.168 1 97.44 125 ALA A C 1
ATOM 997 O O . ALA A 1 125 ? 16.953 13.789 -5.68 1 97.44 125 ALA A O 1
ATOM 998 N N . VAL A 1 126 ? 15.992 12.078 -6.688 1 97.25 126 VAL A N 1
ATOM 999 C CA . VAL A 1 126 ? 14.734 12.805 -6.828 1 97.25 126 VAL A CA 1
ATOM 1000 C C . VAL A 1 126 ? 14.203 13.18 -5.445 1 97.25 126 VAL A C 1
ATOM 1002 O O . VAL A 1 126 ? 13.703 14.289 -5.25 1 97.25 126 VAL A O 1
ATOM 1005 N N . ASN A 1 127 ? 14.336 12.266 -4.5 1 97.69 127 ASN A N 1
ATOM 1006 C CA . ASN A 1 127 ? 13.891 12.547 -3.143 1 97.69 127 ASN A CA 1
ATOM 1007 C C . ASN A 1 127 ? 14.742 13.633 -2.486 1 97.69 127 ASN A C 1
ATOM 1009 O O . ASN A 1 127 ? 14.227 14.477 -1.751 1 97.69 127 ASN A O 1
ATOM 1013 N N . ILE A 1 128 ? 15.969 13.578 -2.744 1 98.31 128 ILE A N 1
ATOM 1014 C CA . ILE A 1 128 ? 16.906 14.562 -2.203 1 98.31 128 ILE A CA 1
ATOM 1015 C C . ILE A 1 128 ? 16.594 15.938 -2.791 1 98.31 128 ILE A C 1
ATOM 1017 O O . ILE A 1 128 ? 16.531 16.922 -2.062 1 98.31 128 ILE A O 1
ATOM 1021 N N . ASP A 1 129 ? 16.344 15.961 -4.141 1 98.44 129 ASP A N 1
ATOM 1022 C CA . ASP A 1 129 ? 15.914 17.188 -4.797 1 98.44 129 ASP A CA 1
ATOM 1023 C C . ASP A 1 129 ? 14.695 17.797 -4.102 1 98.44 129 ASP A C 1
ATOM 1025 O O . ASP A 1 129 ? 14.656 18.984 -3.824 1 98.44 129 ASP A O 1
ATOM 1029 N N . MET A 1 130 ? 13.742 16.969 -3.812 1 98.12 130 MET A N 1
ATOM 1030 C CA . MET A 1 130 ? 12.5 17.406 -3.176 1 98.12 130 MET A CA 1
ATOM 1031 C C . MET A 1 130 ? 12.773 18.016 -1.81 1 98.12 130 MET A C 1
ATOM 1033 O O . MET A 1 130 ? 12.227 19.062 -1.478 1 98.12 130 MET A O 1
ATOM 1037 N N . ALA A 1 131 ? 13.609 17.375 -1.06 1 98.62 131 ALA A N 1
ATOM 1038 C CA . ALA A 1 131 ? 13.938 17.844 0.286 1 98.62 131 ALA A CA 1
ATOM 1039 C C . ALA A 1 131 ? 14.664 19.188 0.242 1 98.62 131 ALA A C 1
ATOM 1041 O O . ALA A 1 131 ? 14.32 20.109 0.983 1 98.62 131 ALA A O 1
ATOM 1042 N N . LEU A 1 132 ? 15.617 19.266 -0.602 1 98.5 132 LEU A N 1
ATOM 1043 C CA . LEU A 1 132 ? 16.406 20.484 -0.714 1 98.5 132 LEU A CA 1
ATOM 1044 C C . LEU A 1 132 ? 15.531 21.656 -1.153 1 98.5 132 LEU A C 1
ATOM 1046 O O . LEU A 1 132 ? 15.625 22.75 -0.596 1 98.5 132 LEU A O 1
ATOM 1050 N N . GLU A 1 133 ? 14.719 21.406 -2.129 1 98.12 133 GLU A N 1
ATOM 1051 C CA . GLU A 1 133 ? 13.828 22.453 -2.621 1 98.12 133 GLU A CA 1
ATOM 1052 C C . GLU A 1 133 ? 12.844 22.891 -1.542 1 98.12 133 GLU A C 1
ATOM 1054 O O . GLU A 1 133 ? 12.539 24.078 -1.415 1 98.12 133 GLU A O 1
ATOM 1059 N N . ALA A 1 134 ? 12.32 21.953 -0.77 1 98.56 134 ALA A N 1
ATOM 1060 C CA . ALA A 1 134 ? 11.414 22.266 0.335 1 98.56 134 ALA A CA 1
ATOM 1061 C C . ALA A 1 134 ? 12.109 23.125 1.384 1 98.56 134 ALA A C 1
ATOM 1063 O O . ALA A 1 134 ? 11.547 24.109 1.852 1 98.56 134 ALA A O 1
ATOM 1064 N N . LYS A 1 135 ? 13.305 22.797 1.699 1 98.19 135 LYS A N 1
ATOM 1065 C CA . LYS A 1 135 ? 14.062 23.547 2.693 1 98.19 135 LYS A CA 1
ATOM 1066 C C . LYS A 1 135 ? 14.344 24.969 2.215 1 98.19 135 LYS A C 1
ATOM 1068 O O . LYS A 1 135 ? 14.266 25.922 2.996 1 98.19 135 LYS A O 1
ATOM 1073 N N . LYS A 1 136 ? 14.648 25.094 0.956 1 97.5 136 LYS A N 1
ATOM 1074 C CA . LYS A 1 136 ? 14.867 26.406 0.373 1 97.5 136 LYS A CA 1
ATOM 1075 C C . LYS A 1 136 ? 13.648 27.312 0.56 1 97.5 136 LYS A C 1
ATOM 1077 O O . LYS A 1 136 ? 13.781 28.531 0.663 1 97.5 136 LYS A O 1
ATOM 1082 N N . ARG A 1 137 ? 12.57 26.75 0.634 1 97.06 137 ARG A N 1
ATOM 1083 C CA . ARG A 1 137 ? 11.312 27.484 0.729 1 97.06 137 ARG A CA 1
ATOM 1084 C C . ARG A 1 137 ? 10.898 27.688 2.184 1 97.06 137 ARG A C 1
ATOM 1086 O O . ARG A 1 137 ? 9.828 28.219 2.463 1 97.06 137 ARG A O 1
ATOM 1093 N N . GLY A 1 138 ? 11.648 27.172 3.082 1 98.12 138 GLY A N 1
ATOM 1094 C CA . GLY A 1 138 ? 11.406 27.359 4.504 1 98.12 138 GLY A CA 1
ATOM 1095 C C . GLY A 1 138 ? 10.5 26.312 5.105 1 98.12 138 GLY A C 1
ATOM 1096 O O . GLY A 1 138 ? 10.078 26.438 6.258 1 98.12 138 GLY A O 1
ATOM 1097 N N . MET A 1 139 ? 10.195 25.234 4.387 1 98.69 139 MET A N 1
ATOM 1098 C CA . MET A 1 139 ? 9.328 24.172 4.879 1 98.69 139 MET A CA 1
ATOM 1099 C C . MET A 1 139 ? 10.094 23.203 5.781 1 98.69 139 MET A C 1
ATOM 1101 O O . MET A 1 139 ? 11.281 22.953 5.559 1 98.69 139 MET A O 1
ATOM 1105 N N . LYS A 1 140 ? 9.422 22.719 6.793 1 98.81 140 LYS A N 1
ATOM 1106 C CA . LYS A 1 140 ? 9.977 21.578 7.527 1 98.81 140 LYS A CA 1
ATOM 1107 C C . LYS A 1 140 ? 9.969 20.312 6.672 1 98.81 140 LYS A C 1
ATOM 1109 O O . LYS A 1 140 ? 9.016 20.062 5.938 1 98.81 140 LYS A O 1
ATOM 1114 N N . VAL A 1 141 ? 11.055 19.562 6.766 1 98.94 141 VAL A N 1
ATOM 1115 C CA . VAL A 1 141 ? 11.188 18.328 6.016 1 98.94 141 VAL A CA 1
ATOM 1116 C C . VAL A 1 141 ? 11.188 17.141 6.98 1 98.94 141 VAL A C 1
ATOM 1118 O O . VAL A 1 141 ? 12.055 17.047 7.859 1 98.94 141 VAL A O 1
ATOM 1121 N N . ILE A 1 142 ? 10.227 16.234 6.816 1 98.94 142 ILE A N 1
ATOM 1122 C CA . ILE A 1 142 ? 10.062 15.008 7.59 1 98.94 142 ILE A CA 1
ATOM 1123 C C . ILE A 1 142 ? 10.305 13.797 6.691 1 98.94 142 ILE A C 1
ATOM 1125 O O . ILE A 1 142 ? 9.734 13.695 5.602 1 98.94 142 ILE A O 1
ATOM 1129 N N . VAL A 1 143 ? 11.18 12.867 7.152 1 98.94 143 VAL A N 1
ATOM 1130 C CA . VAL A 1 143 ? 11.531 11.742 6.301 1 98.94 143 VAL A CA 1
ATOM 1131 C C . VAL A 1 143 ? 11.336 10.43 7.062 1 98.94 143 VAL A C 1
ATOM 1133 O O . VAL A 1 143 ? 11.75 10.312 8.219 1 98.94 143 VAL A O 1
ATOM 1136 N N . TYR A 1 144 ? 10.656 9.523 6.465 1 98.88 144 TYR A N 1
ATOM 1137 C CA . TYR A 1 144 ? 10.508 8.156 6.965 1 98.88 144 TYR A CA 1
ATOM 1138 C C . TYR A 1 144 ? 11.266 7.172 6.09 1 98.88 144 TYR A C 1
ATOM 1140 O O . TYR A 1 144 ? 11.172 7.223 4.859 1 98.88 144 TYR A O 1
ATOM 1148 N N . GLY A 1 145 ? 12.07 6.305 6.652 1 98.62 145 GLY A N 1
ATOM 1149 C CA . GLY A 1 145 ? 12.852 5.301 5.953 1 98.62 145 GLY A CA 1
ATOM 1150 C C . GLY A 1 145 ? 13.805 4.551 6.863 1 98.62 145 GLY A C 1
ATOM 1151 O O . GLY A 1 145 ? 13.695 4.629 8.086 1 98.62 145 GLY A O 1
ATOM 1152 N N . SER A 1 146 ? 14.656 3.781 6.25 1 98.25 146 SER A N 1
ATOM 1153 C CA . SER A 1 146 ? 15.602 2.961 7 1 98.25 146 SER A CA 1
ATOM 1154 C C . SER A 1 146 ? 16.844 3.762 7.387 1 98.25 146 SER A C 1
ATOM 1156 O O . SER A 1 146 ? 17.953 3.398 7.023 1 98.25 146 SER A O 1
ATOM 1158 N N . ALA A 1 147 ? 16.641 4.711 8.242 1 97.94 147 ALA A N 1
ATOM 1159 C CA . ALA A 1 147 ? 17.672 5.691 8.578 1 97.94 147 ALA A CA 1
ATOM 1160 C C . ALA A 1 147 ? 18.828 5.043 9.344 1 97.94 147 ALA A C 1
ATOM 1162 O O . ALA A 1 147 ? 20 5.301 9.055 1 97.94 147 ALA A O 1
ATOM 1163 N N . SER A 1 148 ? 18.516 4.191 10.281 1 96.5 148 SER A N 1
ATOM 1164 C CA . SER A 1 148 ? 19.547 3.566 11.102 1 96.5 148 SER A CA 1
ATOM 1165 C C . SER A 1 148 ? 20.453 2.674 10.266 1 96.5 148 SER A C 1
ATOM 1167 O O . SER A 1 148 ? 21.656 2.574 10.531 1 96.5 148 SER A O 1
ATOM 1169 N N . GLU A 1 149 ? 19.891 2.098 9.234 1 94.94 149 GLU A N 1
ATOM 1170 C CA . GLU A 1 149 ? 20.656 1.209 8.367 1 94.94 149 GLU A CA 1
ATOM 1171 C C . GLU A 1 149 ? 21.5 2.002 7.375 1 94.94 149 GLU A C 1
ATOM 1173 O O . GLU A 1 149 ? 22.625 1.603 7.051 1 94.94 149 GLU A O 1
ATOM 1178 N N . THR A 1 150 ? 20.969 3.078 6.93 1 94.19 150 THR A N 1
ATOM 1179 C CA . THR A 1 150 ? 21.688 3.914 5.977 1 94.19 150 THR A CA 1
ATOM 1180 C C . THR A 1 150 ? 22.828 4.668 6.668 1 94.19 150 THR A C 1
ATOM 1182 O O . THR A 1 150 ? 23.906 4.82 6.102 1 94.19 150 THR A O 1
ATOM 1185 N N . GLY A 1 151 ? 22.594 5.188 7.797 1 92 151 GLY A N 1
ATOM 1186 C CA . GLY A 1 151 ? 23.594 5.945 8.523 1 92 151 GLY A CA 1
ATOM 1187 C C . GLY A 1 151 ? 24.109 7.148 7.762 1 92 151 GLY A C 1
ATOM 1188 O O . GLY A 1 151 ? 23.328 7.922 7.211 1 92 151 GLY A O 1
ATOM 1189 N N . ASP A 1 152 ? 25.453 7.227 7.766 1 88 152 ASP A N 1
ATOM 1190 C CA . ASP A 1 152 ? 26.062 8.406 7.16 1 88 152 ASP A CA 1
ATOM 1191 C C . ASP A 1 152 ? 26.562 8.102 5.746 1 88 152 ASP A C 1
ATOM 1193 O O . ASP A 1 152 ? 27.422 8.805 5.219 1 88 152 ASP A O 1
ATOM 1197 N N . LYS A 1 153 ? 25.984 7.043 5.188 1 88.12 153 LYS A N 1
ATOM 1198 C CA . LYS A 1 153 ? 26.375 6.699 3.824 1 88.12 153 LYS A CA 1
ATOM 1199 C C . LYS A 1 153 ? 26.062 7.836 2.857 1 88.12 153 LYS A C 1
ATOM 1201 O O . LYS A 1 153 ? 24.969 8.398 2.877 1 88.12 153 LYS A O 1
ATOM 1206 N N . ALA A 1 154 ? 27.062 8.086 2.039 1 86.06 154 ALA A N 1
ATOM 1207 C CA . ALA A 1 154 ? 26.906 9.172 1.072 1 86.06 154 ALA A CA 1
ATOM 1208 C C . ALA A 1 154 ? 25.969 8.758 -0.061 1 86.06 154 ALA A C 1
ATOM 1210 O O . ALA A 1 154 ? 25.906 7.574 -0.42 1 86.06 154 ALA A O 1
ATOM 1211 N N . SER A 1 155 ? 25.219 9.742 -0.472 1 90.56 155 SER A N 1
ATOM 1212 C CA . SER A 1 155 ? 24.438 9.523 -1.683 1 90.56 155 SER A CA 1
ATOM 1213 C C . SER A 1 155 ? 25.234 9.898 -2.93 1 90.56 155 SER A C 1
ATOM 1215 O O . SER A 1 155 ? 26.328 10.453 -2.834 1 90.56 155 SER A O 1
ATOM 1217 N N . ARG A 1 156 ? 24.766 9.578 -4.109 1 86.56 156 ARG A N 1
ATOM 1218 C CA . ARG A 1 156 ? 25.391 9.969 -5.367 1 86.56 156 ARG A CA 1
ATOM 1219 C C . ARG A 1 156 ? 24.938 11.367 -5.789 1 86.56 156 ARG A C 1
ATOM 1221 O O . ARG A 1 156 ? 25.375 11.883 -6.82 1 86.56 156 ARG A O 1
ATOM 1228 N N . HIS A 1 157 ? 24.094 11.969 -5.02 1 95 157 HIS A N 1
ATOM 1229 C CA . HIS A 1 157 ? 23.656 13.336 -5.27 1 95 157 HIS A CA 1
ATOM 1230 C C . HIS A 1 157 ? 24.797 14.328 -5.105 1 95 157 HIS A C 1
ATOM 1232 O O . HIS A 1 157 ? 25.672 14.133 -4.25 1 95 157 HIS A O 1
ATOM 1238 N N . SER A 1 158 ? 24.719 15.43 -5.887 1 96.38 158 SER A N 1
ATOM 1239 C CA . SER A 1 158 ? 25.797 16.406 -5.887 1 96.38 158 SER A CA 1
ATOM 1240 C C . SER A 1 158 ? 25.938 17.078 -4.523 1 96.38 158 SER A C 1
ATOM 1242 O O . SER A 1 158 ? 27.016 17.578 -4.184 1 96.38 158 SER A O 1
ATOM 1244 N N . SER A 1 159 ? 24.922 17.062 -3.738 1 94.69 159 SER A N 1
ATOM 1245 C CA . SER A 1 159 ? 25 17.641 -2.398 1 94.69 159 SER A CA 1
ATOM 1246 C C . SER A 1 159 ? 25.859 16.797 -1.474 1 94.69 159 SER A C 1
ATOM 1248 O O . SER A 1 159 ? 26.281 17.25 -0.413 1 94.69 159 SER A O 1
ATOM 1250 N N . GLY A 1 160 ? 25.969 15.547 -1.772 1 95.62 160 GLY A N 1
ATOM 1251 C CA . GLY A 1 160 ? 26.734 14.617 -0.954 1 95.62 160 GLY A CA 1
ATOM 1252 C C . GLY A 1 160 ? 25.953 14.109 0.245 1 95.62 160 GLY A C 1
ATOM 1253 O O . GLY A 1 160 ? 26.438 13.25 0.986 1 95.62 160 GLY A O 1
ATOM 1254 N N . LYS A 1 161 ? 24.812 14.633 0.446 1 96.44 161 LYS A N 1
ATOM 1255 C CA . LYS A 1 161 ? 24 14.273 1.604 1 96.44 161 LYS A CA 1
ATOM 1256 C C . LYS A 1 161 ? 22.922 13.25 1.228 1 96.44 161 LYS A C 1
ATOM 1258 O O . LYS A 1 161 ? 22.438 13.25 0.097 1 96.44 161 LYS A O 1
ATOM 1263 N N . ASN A 1 162 ? 22.656 12.328 2.164 1 97.44 162 ASN A N 1
ATOM 1264 C CA . ASN A 1 162 ? 21.453 11.523 1.977 1 97.44 162 ASN A CA 1
ATOM 1265 C C . ASN A 1 162 ? 20.219 12.203 2.584 1 97.44 162 ASN A C 1
ATOM 1267 O O . ASN A 1 162 ? 20.344 13.227 3.254 1 97.44 162 ASN A O 1
ATOM 1271 N N . LEU A 1 163 ? 19.125 11.664 2.307 1 97.94 163 LEU A N 1
ATOM 1272 C CA . LEU A 1 163 ? 17.844 12.273 2.645 1 97.94 163 LEU A CA 1
ATOM 1273 C C . LEU A 1 163 ? 17.703 12.453 4.152 1 97.94 163 LEU A C 1
ATOM 1275 O O . LEU A 1 163 ? 17.141 13.445 4.613 1 97.94 163 LEU A O 1
ATOM 1279 N N . PHE A 1 164 ? 18.266 11.531 4.938 1 98.44 164 PHE A N 1
ATOM 1280 C CA . PHE A 1 164 ? 18.109 11.547 6.387 1 98.44 164 PHE A CA 1
ATOM 1281 C C . PHE A 1 164 ? 18.969 12.648 7.008 1 98.44 164 PHE A C 1
ATOM 1283 O O . PHE A 1 164 ? 18.609 13.188 8.062 1 98.44 164 PHE A O 1
ATOM 1290 N N . GLN A 1 165 ? 19.984 13.078 6.363 1 97.94 165 GLN A N 1
ATOM 1291 C CA . GLN A 1 165 ? 20.828 14.172 6.812 1 97.94 165 GLN A CA 1
ATOM 1292 C C . GLN A 1 165 ? 20.172 15.523 6.543 1 97.94 165 GLN A C 1
ATOM 1294 O O . GLN A 1 165 ? 20.5 16.516 7.191 1 97.94 165 GLN A O 1
ATOM 1299 N N . LEU A 1 166 ? 19.312 15.531 5.625 1 98.19 166 LEU A N 1
ATOM 1300 C CA . LEU A 1 166 ? 18.641 16.766 5.234 1 98.19 166 LEU A CA 1
ATOM 1301 C C . LEU A 1 166 ? 17.375 17 6.055 1 98.19 166 LEU A C 1
ATOM 1303 O O . LEU A 1 166 ? 16.906 18.125 6.18 1 98.19 166 LEU A O 1
ATOM 1307 N N . ALA A 1 167 ? 16.812 15.969 6.645 1 98.69 167 ALA A N 1
ATOM 1308 C CA . ALA A 1 167 ? 15.523 16 7.312 1 98.69 167 ALA A CA 1
ATOM 1309 C C . ALA A 1 167 ? 15.594 16.797 8.617 1 98.69 167 ALA A C 1
ATOM 1311 O O . ALA A 1 167 ? 16.594 16.75 9.32 1 98.69 167 ALA A O 1
ATOM 1312 N N . ASP A 1 168 ? 14.523 17.5 8.914 1 98.88 168 ASP A N 1
ATOM 1313 C CA . ASP A 1 168 ? 14.375 18.094 10.242 1 98.88 168 ASP A CA 1
ATOM 1314 C C . ASP A 1 168 ? 13.961 17.047 11.266 1 98.88 168 ASP A C 1
ATOM 1316 O O . ASP A 1 168 ? 14.336 17.141 12.438 1 98.88 168 ASP A O 1
ATOM 1320 N N . ILE A 1 169 ? 13.148 16.125 10.867 1 98.88 169 ILE A N 1
ATOM 1321 C CA . ILE A 1 169 ? 12.703 15.008 11.695 1 98.88 169 ILE A CA 1
ATOM 1322 C C . ILE A 1 169 ? 12.805 13.703 10.906 1 98.88 169 ILE A C 1
ATOM 1324 O O . ILE A 1 169 ? 12.398 13.641 9.742 1 98.88 169 ILE A O 1
ATOM 1328 N N . VAL A 1 170 ? 13.367 12.734 11.516 1 98.88 170 VAL A N 1
ATOM 1329 C CA . VAL A 1 170 ? 13.492 11.406 10.93 1 98.88 170 VAL A CA 1
ATOM 1330 C C . VAL A 1 170 ? 12.734 10.391 11.781 1 98.88 170 VAL A C 1
ATOM 1332 O O . VAL A 1 170 ? 12.852 10.391 13.008 1 98.88 170 VAL A O 1
ATOM 1335 N N . VAL A 1 171 ? 11.914 9.625 11.164 1 98.88 171 VAL A N 1
ATOM 1336 C CA . VAL A 1 171 ? 11.352 8.438 11.789 1 98.88 171 VAL A CA 1
ATOM 1337 C C . VAL A 1 171 ? 11.898 7.184 11.109 1 98.88 171 VAL A C 1
ATOM 1339 O O . VAL A 1 171 ? 11.75 7.008 9.898 1 98.88 171 VAL A O 1
ATOM 1342 N N . ASP A 1 172 ? 12.523 6.348 11.875 1 98.88 172 ASP A N 1
ATOM 1343 C CA . ASP A 1 172 ? 13.148 5.133 11.359 1 98.88 172 ASP A CA 1
ATOM 1344 C C . ASP A 1 172 ? 12.117 4.027 11.148 1 98.88 172 ASP A C 1
ATOM 1346 O O . ASP A 1 172 ? 11.312 3.74 12.039 1 98.88 172 ASP A O 1
ATOM 1350 N N . SER A 1 173 ? 12.227 3.418 9.984 1 98.69 173 SER A N 1
ATOM 1351 C CA . SER A 1 173 ? 11.281 2.355 9.664 1 98.69 173 SER A CA 1
ATOM 1352 C C . SER A 1 173 ? 11.648 1.057 10.383 1 98.69 173 SER A C 1
ATOM 1354 O O . SER A 1 173 ? 10.844 0.124 10.43 1 98.69 173 SER A O 1
ATOM 1356 N N . CYS A 1 174 ? 12.82 0.927 10.828 1 98.62 174 CYS A N 1
ATOM 1357 C CA . CYS A 1 174 ? 13.352 -0.231 11.547 1 98.62 174 CYS A CA 1
ATOM 1358 C C . CYS A 1 174 ? 13.461 -1.438 10.625 1 98.62 174 CYS A C 1
ATOM 1360 O O . CYS A 1 174 ? 13.477 -2.58 11.086 1 98.62 174 CYS A O 1
ATOM 1362 N N . VAL A 1 175 ? 13.422 -1.205 9.32 1 98.62 175 VAL A N 1
ATOM 1363 C CA . VAL A 1 175 ? 13.539 -2.271 8.328 1 98.62 175 VAL A CA 1
ATOM 1364 C C . VAL A 1 175 ? 14.961 -2.33 7.793 1 98.62 175 VAL A C 1
ATOM 1366 O O . VAL A 1 175 ? 15.523 -1.308 7.395 1 98.62 175 VAL A O 1
ATOM 1369 N N . PRO A 1 176 ? 15.578 -3.543 7.809 1 97.25 176 PRO A N 1
ATOM 1370 C CA . PRO A 1 176 ? 16.891 -3.666 7.184 1 97.25 176 PRO A CA 1
ATOM 1371 C C . PRO A 1 176 ? 16.891 -3.242 5.715 1 97.25 176 PRO A C 1
ATOM 1373 O O . PRO A 1 176 ? 15.906 -3.447 5.008 1 97.25 176 PRO A O 1
ATOM 1376 N N . LEU A 1 177 ? 18.031 -2.809 5.234 1 95.62 177 LEU A N 1
ATOM 1377 C CA . LEU A 1 177 ? 18.141 -2.281 3.879 1 95.62 177 LEU A CA 1
ATOM 1378 C C . LEU A 1 177 ? 17.875 -3.373 2.848 1 95.62 177 LEU A C 1
ATOM 1380 O O . LEU A 1 177 ? 17.359 -3.096 1.762 1 95.62 177 LEU A O 1
ATOM 1384 N N . VAL A 1 178 ? 18.156 -4.562 3.15 1 96.12 178 VAL A N 1
ATOM 1385 C CA . VAL A 1 178 ? 17.969 -5.668 2.219 1 96.12 178 VAL A CA 1
ATOM 1386 C C . VAL A 1 178 ? 16.5 -5.773 1.832 1 96.12 178 VAL A C 1
ATOM 1388 O O . VAL A 1 178 ? 16.172 -6.102 0.689 1 96.12 178 VAL A O 1
ATOM 1391 N N . ASP A 1 179 ? 15.594 -5.523 2.748 1 97.12 179 ASP A N 1
ATOM 1392 C CA . ASP A 1 179 ? 14.141 -5.457 2.615 1 97.12 179 ASP A CA 1
ATOM 1393 C C . ASP A 1 179 ? 13.586 -6.77 2.068 1 97.12 179 ASP A C 1
ATOM 1395 O O . ASP A 1 179 ? 12.672 -6.762 1.24 1 97.12 179 ASP A O 1
ATOM 1399 N N . ALA A 1 180 ? 14.148 -7.793 2.117 1 97.38 180 ALA A N 1
ATOM 1400 C CA . ALA A 1 180 ? 13.695 -9.18 1.979 1 97.38 180 ALA A CA 1
ATOM 1401 C C . ALA A 1 180 ? 14.086 -10.008 3.199 1 97.38 180 ALA A C 1
ATOM 1403 O O . ALA A 1 180 ? 15.258 -10.031 3.59 1 97.38 180 ALA A O 1
ATOM 1404 N N . SER A 1 181 ? 13.078 -10.703 3.742 1 97.5 181 SER A N 1
ATOM 1405 C CA . SER A 1 181 ? 13.32 -11.102 5.125 1 97.5 181 SER A CA 1
ATOM 1406 C C . SER A 1 181 ? 13.297 -12.617 5.277 1 97.5 181 SER A C 1
ATOM 1408 O O . SER A 1 181 ? 13.711 -13.148 6.312 1 97.5 181 SER A O 1
ATOM 1410 N N . VAL A 1 182 ? 12.812 -13.336 4.289 1 98.56 182 VAL A N 1
ATOM 1411 C CA . VAL A 1 182 ? 12.594 -14.766 4.445 1 98.56 182 VAL A CA 1
ATOM 1412 C C . VAL A 1 182 ? 13.5 -15.539 3.49 1 98.56 182 VAL A C 1
ATOM 1414 O O . VAL A 1 182 ? 13.367 -15.43 2.268 1 98.56 182 VAL A O 1
ATOM 1417 N N . PRO A 1 183 ? 14.383 -16.344 4.055 1 98.19 183 PRO A N 1
ATOM 1418 C CA . PRO A 1 183 ? 15.18 -17.188 3.172 1 98.19 183 PRO A CA 1
ATOM 1419 C C . PRO A 1 183 ? 14.344 -18.25 2.455 1 98.19 183 PRO A C 1
ATOM 1421 O O . PRO A 1 183 ? 13.375 -18.766 3.02 1 98.19 183 PRO A O 1
ATOM 1424 N N . LEU A 1 184 ? 14.734 -18.547 1.249 1 98.31 184 LEU A N 1
ATOM 1425 C CA . LEU A 1 184 ? 14.078 -19.562 0.444 1 98.31 184 LEU A CA 1
ATOM 1426 C C . LEU A 1 184 ? 15.055 -20.672 0.053 1 98.31 184 LEU A C 1
ATOM 1428 O O . LEU A 1 184 ? 16.141 -20.391 -0.448 1 98.31 184 LEU A O 1
ATOM 1432 N N . LYS A 1 185 ? 14.656 -21.875 0.284 1 96.75 185 LYS A N 1
ATOM 1433 C CA . LYS A 1 185 ? 15.531 -23.016 -0.012 1 96.75 185 LYS A CA 1
ATOM 1434 C C . LYS A 1 185 ? 15.984 -22.984 -1.471 1 96.75 185 LYS A C 1
ATOM 1436 O O . LYS A 1 185 ? 15.188 -22.688 -2.365 1 96.75 185 LYS A O 1
ATOM 1441 N N . ASN A 1 186 ? 17.281 -23.219 -1.641 1 96.06 186 ASN A N 1
ATOM 1442 C CA . ASN A 1 186 ? 17.906 -23.359 -2.949 1 96.06 186 ASN A CA 1
ATOM 1443 C C . ASN A 1 186 ? 17.906 -22.047 -3.715 1 96.06 186 ASN A C 1
ATOM 1445 O O . ASN A 1 186 ? 17.984 -22.031 -4.945 1 96.06 186 ASN A O 1
ATOM 1449 N N . HIS A 1 187 ? 17.734 -20.969 -3.07 1 97.25 187 HIS A N 1
ATOM 1450 C CA . HIS A 1 187 ? 17.812 -19.641 -3.672 1 97.25 187 HIS A CA 1
ATOM 1451 C C . HIS A 1 187 ? 18.734 -18.734 -2.877 1 97.25 187 HIS A C 1
ATOM 1453 O O . HIS A 1 187 ? 18.781 -18.797 -1.646 1 97.25 187 HIS A O 1
ATOM 1459 N N . PHE A 1 188 ? 19.422 -17.938 -3.594 1 96.19 188 PHE A N 1
ATOM 1460 C CA . PHE A 1 188 ? 20.297 -16.953 -2.969 1 96.19 188 PHE A CA 1
ATOM 1461 C C . PHE A 1 188 ? 19.469 -15.789 -2.414 1 96.19 188 PHE A C 1
ATOM 1463 O O . PHE A 1 188 ? 19.688 -15.352 -1.282 1 96.19 188 PHE A O 1
ATOM 1470 N N . ASP A 1 189 ? 18.562 -15.32 -3.238 1 97.81 189 ASP A N 1
ATOM 1471 C CA . ASP A 1 189 ? 17.766 -14.156 -2.863 1 97.81 189 ASP A CA 1
ATOM 1472 C C . ASP A 1 189 ? 16.656 -14.539 -1.879 1 97.81 189 ASP A C 1
ATOM 1474 O O . ASP A 1 189 ? 16.047 -15.602 -2.006 1 97.81 189 ASP A O 1
ATOM 1478 N N . LYS A 1 190 ? 16.438 -13.719 -0.905 1 98.12 190 LYS A N 1
ATOM 1479 C CA . LYS A 1 190 ? 15.328 -13.875 0.029 1 98.12 190 LYS A CA 1
ATOM 1480 C C . LYS A 1 190 ? 14.031 -13.336 -0.567 1 98.12 190 LYS A C 1
ATOM 1482 O O . LYS A 1 190 ? 14.062 -12.586 -1.55 1 98.12 190 LYS A O 1
ATOM 1487 N N . VAL A 1 191 ? 12.898 -13.711 0.041 1 98.38 191 VAL A N 1
ATOM 1488 C CA . VAL A 1 191 ? 11.594 -13.18 -0.331 1 98.38 191 VAL A CA 1
ATOM 1489 C C . VAL A 1 191 ? 10.961 -12.477 0.865 1 98.38 191 VAL A C 1
ATOM 1491 O O . VAL A 1 191 ? 11.492 -12.523 1.976 1 98.38 191 VAL A O 1
ATOM 1494 N N . GLY A 1 192 ? 9.883 -11.781 0.66 1 98.31 192 GLY A N 1
ATOM 1495 C CA . GLY A 1 192 ? 9.07 -11.234 1.734 1 98.31 192 GLY A CA 1
ATOM 1496 C C . GLY A 1 192 ? 9.602 -9.922 2.273 1 98.31 192 GLY A C 1
ATOM 1497 O O . GLY A 1 192 ? 10.133 -9.867 3.387 1 98.31 192 GLY A O 1
ATOM 1498 N N . PRO A 1 193 ? 9.414 -8.852 1.533 1 98.25 193 PRO A N 1
ATOM 1499 C CA . PRO A 1 193 ? 9.812 -7.527 2.01 1 98.25 193 PRO A CA 1
ATOM 1500 C C . PRO A 1 193 ? 8.984 -7.051 3.201 1 98.25 193 PRO A C 1
ATOM 1502 O O . PRO A 1 193 ? 7.926 -7.617 3.484 1 98.25 193 PRO A O 1
ATOM 1505 N N . LEU A 1 194 ? 9.547 -6.043 3.91 1 98.5 194 LEU A N 1
ATOM 1506 C CA . LEU A 1 194 ? 8.883 -5.578 5.125 1 98.5 194 LEU A CA 1
ATOM 1507 C C . LEU A 1 194 ? 8.641 -4.074 5.07 1 98.5 194 LEU A C 1
ATOM 1509 O O . LEU A 1 194 ? 7.883 -3.535 5.879 1 98.5 194 LEU A O 1
ATOM 1513 N N . SER A 1 195 ? 9.219 -3.363 4.133 1 98.31 195 SER A N 1
ATOM 1514 C CA . SER A 1 195 ? 9.219 -1.903 4.164 1 98.31 195 SER A CA 1
ATOM 1515 C C . SER A 1 195 ? 7.812 -1.343 4.012 1 98.31 195 SER A C 1
ATOM 1517 O O . SER A 1 195 ? 7.453 -0.364 4.668 1 98.31 195 SER A O 1
ATOM 1519 N N . THR A 1 196 ? 6.988 -1.97 3.111 1 97.88 196 THR A N 1
ATOM 1520 C CA . THR A 1 196 ? 5.629 -1.479 2.91 1 97.88 196 THR A CA 1
ATOM 1521 C C . THR A 1 196 ? 4.812 -1.604 4.191 1 97.88 196 THR A C 1
ATOM 1523 O O . THR A 1 196 ? 4.113 -0.667 4.582 1 97.88 196 THR A O 1
ATOM 1526 N N . LEU A 1 197 ? 4.945 -2.734 4.832 1 98.62 197 LEU A N 1
ATOM 1527 C CA . LEU A 1 197 ? 4.25 -2.93 6.098 1 98.62 197 LEU A CA 1
ATOM 1528 C C . LEU A 1 197 ? 4.68 -1.885 7.121 1 98.62 197 LEU A C 1
ATOM 1530 O O . LEU A 1 197 ? 3.842 -1.326 7.836 1 98.62 197 LEU A O 1
ATOM 1534 N N . SER A 1 198 ? 5.914 -1.665 7.219 1 98.81 198 SER A N 1
ATOM 1535 C CA . SER A 1 198 ? 6.438 -0.667 8.148 1 98.81 198 SER A CA 1
ATOM 1536 C C . SER A 1 198 ? 5.91 0.725 7.82 1 98.81 198 SER A C 1
ATOM 1538 O O . SER A 1 198 ? 5.449 1.444 8.711 1 98.81 198 SER A O 1
ATOM 1540 N N . PHE A 1 199 ? 5.953 1.081 6.559 1 98.69 199 PHE A N 1
ATOM 1541 C CA . PHE A 1 199 ? 5.5 2.396 6.121 1 98.69 199 PHE A CA 1
ATOM 1542 C C . PHE A 1 199 ? 4.02 2.586 6.418 1 98.69 199 PHE A C 1
ATOM 1544 O O . PHE A 1 199 ? 3.605 3.641 6.906 1 98.69 199 PHE A O 1
ATOM 1551 N N . VAL A 1 200 ? 3.219 1.578 6.117 1 98.44 200 VAL A N 1
ATOM 1552 C CA . VAL A 1 200 ? 1.786 1.663 6.379 1 98.44 200 VAL A CA 1
ATOM 1553 C C . VAL A 1 200 ? 1.543 1.83 7.879 1 98.44 200 VAL A C 1
ATOM 1555 O O . VAL A 1 200 ? 0.723 2.652 8.289 1 98.44 200 VAL A O 1
ATOM 1558 N N . THR A 1 201 ? 2.279 1.115 8.672 1 98.81 201 THR A N 1
ATOM 1559 C CA . THR A 1 201 ? 2.16 1.208 10.125 1 98.81 201 THR A CA 1
ATOM 1560 C C . THR A 1 201 ? 2.52 2.611 10.609 1 98.81 201 THR A C 1
ATOM 1562 O O . THR A 1 201 ? 1.752 3.234 11.344 1 98.81 201 THR A O 1
ATOM 1565 N N . MET A 1 202 ? 3.586 3.105 10.133 1 98.75 202 MET A N 1
ATOM 1566 C CA . MET A 1 202 ? 4.051 4.418 10.578 1 98.75 202 MET A CA 1
AT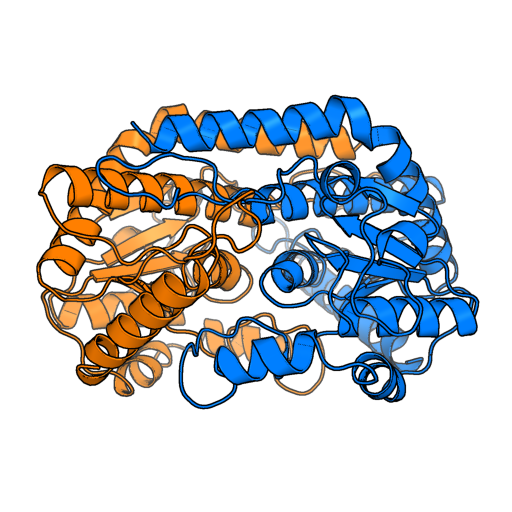OM 1567 C C . MET A 1 202 ? 3.096 5.516 10.117 1 98.75 202 MET A C 1
ATOM 1569 O O . MET A 1 202 ? 2.879 6.492 10.836 1 98.75 202 MET A O 1
ATOM 1573 N N . VAL A 1 203 ? 2.549 5.348 8.969 1 98.56 203 VAL A N 1
ATOM 1574 C CA . VAL A 1 203 ? 1.605 6.328 8.445 1 98.56 203 VAL A CA 1
ATOM 1575 C C . VAL A 1 203 ? 0.414 6.457 9.391 1 98.56 203 VAL A C 1
ATOM 1577 O O . VAL A 1 203 ? 0.066 7.562 9.812 1 98.56 203 VAL A O 1
ATOM 1580 N N . TRP A 1 204 ? -0.101 5.387 9.766 1 98.75 204 TRP A N 1
ATOM 1581 C CA . TRP A 1 204 ? -1.339 5.473 10.539 1 98.75 204 TRP A CA 1
ATOM 1582 C C . TRP A 1 204 ? -1.052 5.801 12 1 98.75 204 TRP A C 1
ATOM 1584 O O . TRP A 1 204 ? -1.846 6.477 12.656 1 98.75 204 TRP A O 1
ATOM 1594 N N . MET A 1 205 ? 0.127 5.414 12.5 1 98.81 205 MET A N 1
ATOM 1595 C CA . MET A 1 205 ? 0.521 5.906 13.812 1 98.81 205 MET A CA 1
ATOM 1596 C C . MET A 1 205 ? 0.68 7.426 13.797 1 98.81 205 MET A C 1
ATOM 1598 O O . MET A 1 205 ? 0.288 8.102 14.75 1 98.81 205 MET A O 1
ATOM 1602 N N . THR A 1 206 ? 1.173 7.945 12.734 1 98.88 206 THR A N 1
ATOM 1603 C CA . THR A 1 206 ? 1.414 9.375 12.609 1 98.88 206 THR A CA 1
ATOM 1604 C C . THR A 1 206 ? 0.106 10.125 12.375 1 98.88 206 THR A C 1
ATOM 1606 O O . THR A 1 206 ? -0.192 11.102 13.078 1 98.88 206 THR A O 1
ATOM 1609 N N . ILE A 1 207 ? -0.722 9.672 11.461 1 98.81 207 ILE A N 1
ATOM 1610 C CA . ILE A 1 207 ? -1.94 10.375 11.078 1 98.81 207 ILE A CA 1
ATOM 1611 C C . ILE A 1 207 ? -2.924 10.375 12.25 1 98.81 207 ILE A C 1
ATOM 1613 O O . ILE A 1 207 ? -3.604 11.375 12.5 1 98.81 207 ILE A O 1
ATOM 1617 N N . THR A 1 208 ? -3 9.281 12.984 1 98.81 208 THR A N 1
ATOM 1618 C CA . THR A 1 208 ? -3.867 9.25 14.156 1 98.81 208 THR A CA 1
ATOM 1619 C C . THR A 1 208 ? -3.354 10.203 15.227 1 98.81 208 THR A C 1
ATOM 1621 O O . THR A 1 208 ? -4.141 10.812 15.953 1 98.81 208 THR A O 1
ATOM 1624 N N . THR A 1 209 ? -2.021 10.328 15.344 1 98.88 209 THR A N 1
ATOM 1625 C CA . THR A 1 209 ? -1.448 11.297 16.281 1 98.88 209 THR A CA 1
ATOM 1626 C C . THR A 1 209 ? -1.753 12.727 15.836 1 98.88 209 THR A C 1
ATOM 1628 O O . THR A 1 209 ? -2.1 13.57 16.656 1 98.88 209 THR A O 1
ATOM 1631 N N . VAL A 1 210 ? -1.643 13.016 14.531 1 98.88 210 VAL A N 1
ATOM 1632 C CA . VAL A 1 210 ? -2 14.32 14 1 98.88 210 VAL A CA 1
ATOM 1633 C C . VAL A 1 210 ? -3.457 14.641 14.328 1 98.88 210 VAL A C 1
ATOM 1635 O O . VAL A 1 210 ? -3.768 15.734 14.805 1 98.88 210 VAL A O 1
ATOM 1638 N N . ALA A 1 211 ? -4.328 13.656 14.086 1 98.88 211 ALA A N 1
ATOM 1639 C CA . ALA A 1 211 ? -5.75 13.82 14.367 1 98.88 211 ALA A CA 1
ATOM 1640 C C . ALA A 1 211 ? -5.988 14.133 15.844 1 98.88 211 ALA A C 1
ATOM 1642 O O . ALA A 1 211 ? -6.789 15.008 16.172 1 98.88 211 ALA A O 1
ATOM 1643 N N . GLU A 1 212 ? -5.301 13.43 16.656 1 98.75 212 GLU A N 1
ATOM 1644 C CA . GLU A 1 212 ? -5.426 13.617 18.109 1 98.75 212 GLU A CA 1
ATOM 1645 C C . GLU A 1 212 ? -5.023 15.031 18.516 1 98.75 212 GLU A C 1
ATOM 1647 O O . GLU A 1 212 ? -5.738 15.688 19.266 1 98.75 212 GLU A O 1
ATOM 1652 N N . ILE A 1 213 ? -3.91 15.5 18.016 1 98.88 213 ILE A N 1
ATOM 1653 C CA . ILE A 1 213 ? -3.396 16.828 18.328 1 98.88 213 ILE A CA 1
ATOM 1654 C C . ILE A 1 213 ? -4.387 17.891 17.875 1 98.88 213 ILE A C 1
ATOM 1656 O O . ILE A 1 213 ? -4.734 18.797 18.625 1 98.88 213 ILE A O 1
ATOM 1660 N N . LEU A 1 214 ? -4.855 17.75 16.656 1 98.81 214 LEU A N 1
ATOM 1661 C CA . LEU A 1 214 ? -5.762 18.734 16.094 1 98.81 214 LEU A CA 1
ATOM 1662 C C . LEU A 1 214 ? -7.09 18.75 16.844 1 98.81 214 LEU A C 1
ATOM 1664 O O . LEU A 1 214 ? -7.641 19.828 17.109 1 98.81 214 LEU A O 1
ATOM 1668 N N . ALA A 1 215 ? -7.582 17.578 17.156 1 98.5 215 ALA A N 1
ATOM 1669 C CA . ALA A 1 215 ? -8.82 17.5 17.922 1 98.5 215 ALA A CA 1
ATOM 1670 C C . ALA A 1 215 ? -8.648 18.156 19.297 1 98.5 215 ALA A C 1
ATOM 1672 O O . ALA A 1 215 ? -9.531 18.875 19.766 1 98.5 215 ALA A O 1
ATOM 1673 N N . ASP A 1 216 ? -7.531 17.938 19.922 1 98.31 216 ASP A N 1
ATOM 1674 C CA . ASP A 1 216 ? -7.234 18.531 21.219 1 98.31 216 ASP A CA 1
ATOM 1675 C C . ASP A 1 216 ? -7.18 20.047 21.141 1 98.31 216 ASP A C 1
ATOM 1677 O O . ASP A 1 216 ? -7.539 20.75 22.094 1 98.31 216 ASP A O 1
ATOM 1681 N N . ARG A 1 217 ? -6.797 20.531 20 1 98.38 217 ARG A N 1
ATOM 1682 C CA . ARG A 1 217 ? -6.68 21.969 19.766 1 98.38 217 ARG A CA 1
ATOM 1683 C C . ARG A 1 217 ? -8.023 22.562 19.359 1 98.38 217 ARG A C 1
ATOM 1685 O O . ARG A 1 217 ? -8.141 23.781 19.188 1 98.38 217 ARG A O 1
ATOM 1692 N N . GLY A 1 218 ? -8.984 21.719 19.141 1 97.88 218 GLY A N 1
ATOM 1693 C CA . GLY A 1 218 ? -10.32 22.172 18.781 1 97.88 218 GLY A CA 1
ATOM 1694 C C . GLY A 1 218 ? -10.5 22.375 17.281 1 97.88 218 GLY A C 1
ATOM 1695 O O . GLY A 1 218 ? -11.453 23.031 16.859 1 97.88 218 GLY A O 1
ATOM 1696 N N . VAL A 1 219 ? -9.617 21.828 16.5 1 98.06 219 VAL A N 1
ATOM 1697 C CA . VAL A 1 219 ? -9.703 21.953 15.047 1 98.06 219 VAL A CA 1
ATOM 1698 C C . VAL A 1 219 ? -10.664 20.891 14.5 1 98.06 219 VAL A C 1
ATOM 1700 O O . VAL A 1 219 ? -10.547 19.703 14.844 1 98.06 219 VAL A O 1
ATOM 1703 N N . HIS A 1 220 ? -11.57 21.281 13.719 1 97.56 220 HIS A N 1
ATOM 1704 C CA . HIS A 1 220 ? -12.492 20.344 13.086 1 97.56 220 HIS A CA 1
ATOM 1705 C C . HIS A 1 220 ? -11.844 19.641 11.898 1 97.56 220 HIS A C 1
ATOM 1707 O O . HIS A 1 220 ? -11.312 20.297 11 1 97.56 220 HIS A O 1
ATOM 1713 N N . LEU A 1 221 ? -11.945 18.359 11.906 1 98.38 221 LEU A N 1
ATOM 1714 C CA . LEU A 1 221 ? -11.367 17.562 10.828 1 98.38 221 LEU A CA 1
ATOM 1715 C C . LEU A 1 221 ? -12.453 17.078 9.867 1 98.38 221 LEU A C 1
ATOM 1717 O O . LEU A 1 221 ? -13.516 16.625 10.305 1 98.38 221 LEU A O 1
ATOM 1721 N N . TYR A 1 222 ? -12.227 17.281 8.594 1 98.06 222 TYR A N 1
ATOM 1722 C CA . TYR A 1 222 ? -13.078 16.703 7.562 1 98.06 222 TYR A CA 1
ATOM 1723 C C . TYR A 1 222 ? -12.633 15.289 7.219 1 98.06 222 TYR A C 1
ATOM 1725 O O . TYR A 1 222 ? -11.789 15.086 6.34 1 98.06 222 TYR A O 1
ATOM 1733 N N . ILE A 1 223 ? -13.242 14.312 7.918 1 98.12 223 ILE A N 1
ATOM 1734 C CA . ILE A 1 223 ? -12.875 12.906 7.832 1 98.12 223 ILE A CA 1
ATOM 1735 C C . ILE A 1 223 ? -13.688 12.227 6.73 1 98.12 223 ILE A C 1
ATOM 1737 O O . ILE A 1 223 ? -14.891 12.453 6.609 1 98.12 223 ILE A O 1
ATOM 1741 N N . HIS A 1 224 ? -12.977 11.445 5.863 1 95.88 224 HIS A N 1
ATOM 1742 C CA . HIS A 1 224 ? -13.695 10.594 4.922 1 95.88 224 HIS A CA 1
ATOM 1743 C C . HIS A 1 224 ? -14.461 9.492 5.645 1 95.88 224 HIS A C 1
ATOM 1745 O O . HIS A 1 224 ? -13.852 8.617 6.258 1 95.88 224 HIS A O 1
ATOM 1751 N N . PRO A 1 225 ? -15.766 9.508 5.504 1 96.38 225 PRO A N 1
ATOM 1752 C CA . PRO A 1 225 ? -16.578 8.562 6.285 1 96.38 225 PRO A CA 1
ATOM 1753 C C . PRO A 1 225 ? -16.609 7.168 5.668 1 96.38 225 PRO A C 1
ATOM 1755 O O . PRO A 1 225 ? -16.375 7.016 4.465 1 96.38 225 PRO A O 1
ATOM 1758 N N . SER A 1 226 ? -16.797 6.191 6.547 1 94.94 226 SER A N 1
ATOM 1759 C CA . SER A 1 226 ? -17.172 4.871 6.051 1 94.94 226 SER A CA 1
ATOM 1760 C C . SER A 1 226 ? -18.641 4.832 5.633 1 94.94 226 SER A C 1
ATOM 1762 O O . SER A 1 226 ? -19.5 5.344 6.344 1 94.94 226 SER A O 1
ATOM 1764 N N . HIS A 1 227 ? -18.844 4.203 4.484 1 89.69 227 HIS A N 1
ATOM 1765 C CA . HIS A 1 227 ? -20.219 4.035 4.031 1 89.69 227 HIS A CA 1
ATOM 1766 C C . HIS A 1 227 ? -20.828 2.764 4.605 1 89.69 227 HIS A C 1
ATOM 1768 O O . HIS A 1 227 ? -21.969 2.41 4.266 1 89.69 227 HIS A O 1
ATOM 1774 N N . ASN A 1 228 ? -20.109 2.141 5.48 1 90.38 228 ASN A N 1
ATOM 1775 C CA . ASN A 1 228 ? -20.547 0.83 5.957 1 90.38 228 ASN A CA 1
ATOM 1776 C C . ASN A 1 228 ? -20.906 0.862 7.441 1 90.38 228 ASN A C 1
ATOM 1778 O O . ASN A 1 228 ? -21.016 -0.186 8.078 1 90.38 228 ASN A O 1
ATOM 1782 N N . VAL A 1 229 ? -21.016 2.043 7.957 1 90.25 229 VAL A N 1
ATOM 1783 C CA . VAL A 1 229 ? -21.438 2.172 9.352 1 90.25 229 VAL A CA 1
ATOM 1784 C C . VAL A 1 229 ? -22.938 1.89 9.469 1 90.25 229 VAL A C 1
ATOM 1786 O O . VAL A 1 229 ? -23.75 2.592 8.875 1 90.25 229 VAL A O 1
ATOM 1789 N N . PRO A 1 230 ? -23.281 0.886 10.266 1 89.5 230 PRO A N 1
ATOM 1790 C CA . PRO A 1 230 ? -24.703 0.562 10.391 1 89.5 230 PRO A CA 1
ATOM 1791 C C . PRO A 1 230 ? -25.531 1.735 10.906 1 89.5 230 PRO A C 1
ATOM 1793 O O . PRO A 1 230 ? -25.172 2.359 11.906 1 89.5 230 PRO A O 1
ATOM 1796 N N . GLY A 1 231 ? -26.531 2.057 10.195 1 91.62 231 GLY A N 1
ATOM 1797 C CA . GLY A 1 231 ? -27.484 3.061 10.641 1 91.62 231 GLY A CA 1
ATOM 1798 C C . GLY A 1 231 ? -27.078 4.473 10.258 1 91.62 231 GLY A C 1
ATOM 1799 O O . GLY A 1 231 ? -27.859 5.414 10.445 1 91.62 231 GLY A O 1
ATOM 1800 N N . ASP A 1 232 ? -25.938 4.637 9.766 1 93.5 232 ASP A N 1
ATOM 1801 C CA . ASP A 1 232 ? -25.469 5.965 9.375 1 93.5 232 ASP A CA 1
ATOM 1802 C C . ASP A 1 232 ? -26.094 6.402 8.055 1 93.5 232 ASP A C 1
ATOM 1804 O O . ASP A 1 232 ? -25.859 5.785 7.012 1 93.5 232 ASP A O 1
ATOM 1808 N N . THR A 1 233 ? -26.812 7.5 8.062 1 93.81 233 THR A N 1
ATOM 1809 C CA . THR A 1 233 ? -27.484 7.984 6.863 1 93.81 233 THR A CA 1
ATOM 1810 C C . THR A 1 233 ? -26.859 9.297 6.383 1 93.81 233 THR A C 1
ATOM 1812 O O . THR A 1 233 ? -27.359 9.922 5.445 1 93.81 233 THR A O 1
ATOM 1815 N N . THR A 1 234 ? -25.828 9.672 7.043 1 95 234 THR A N 1
ATOM 1816 C CA . THR A 1 234 ? -25.281 10.992 6.754 1 95 234 THR A CA 1
ATOM 1817 C C . THR A 1 234 ? -23.891 10.898 6.148 1 95 234 THR A C 1
ATOM 1819 O O . THR A 1 234 ? -23.219 11.914 5.941 1 95 234 THR A O 1
ATOM 1822 N N . ALA A 1 235 ? -23.484 9.719 5.848 1 94.56 235 ALA A N 1
ATOM 1823 C CA . ALA A 1 235 ? -22.125 9.5 5.344 1 94.56 235 ALA A CA 1
ATOM 1824 C C . ALA A 1 235 ? -21.906 10.258 4.039 1 94.56 235 ALA A C 1
ATOM 1826 O O . ALA A 1 235 ? -20.828 10.828 3.82 1 94.56 235 ALA A O 1
ATOM 1827 N N . HIS A 1 236 ? -22.875 10.281 3.186 1 93 236 HIS A N 1
ATOM 1828 C CA . HIS A 1 236 ? -22.734 10.93 1.887 1 93 236 HIS A CA 1
ATOM 1829 C C . HIS A 1 236 ? -22.531 12.438 2.043 1 93 236 HIS A C 1
ATOM 1831 O O . HIS A 1 236 ? -21.719 13.031 1.329 1 93 236 HIS A O 1
ATOM 1837 N N . GLU A 1 237 ? -23.234 13 2.961 1 96.06 237 GLU A N 1
ATOM 1838 C CA . GLU A 1 237 ? -23.094 14.43 3.219 1 96.06 237 GLU A CA 1
ATOM 1839 C C . GLU A 1 237 ? -21.719 14.773 3.766 1 96.06 237 GLU A C 1
ATOM 1841 O O . GLU A 1 237 ? -21.125 15.773 3.375 1 96.06 237 GLU A O 1
ATOM 1846 N N . ARG A 1 238 ? -21.266 13.953 4.621 1 96.12 238 ARG A N 1
ATOM 1847 C CA . ARG A 1 238 ? -19.938 14.188 5.211 1 96.12 238 ARG A CA 1
ATOM 1848 C C . ARG A 1 238 ? -18.844 13.992 4.176 1 96.12 238 ARG A C 1
ATOM 1850 O O . ARG A 1 238 ? -17.828 14.703 4.191 1 96.12 238 ARG A O 1
ATOM 1857 N N . LEU A 1 239 ? -19.062 13.062 3.266 1 94.12 239 LEU A N 1
ATOM 1858 C CA . LEU A 1 239 ? -18.109 12.891 2.166 1 94.12 239 LEU A CA 1
ATOM 1859 C C . LEU A 1 239 ? -18.094 14.117 1.265 1 94.12 239 LEU A C 1
ATOM 1861 O O . LEU A 1 239 ? -17.031 14.609 0.893 1 94.12 239 LEU A O 1
ATOM 1865 N N . ASP A 1 240 ? -19.25 14.594 0.939 1 93.88 240 ASP A N 1
ATOM 1866 C CA . ASP A 1 240 ? -19.359 15.789 0.112 1 93.88 240 ASP A CA 1
ATOM 1867 C C . ASP A 1 240 ? -18.656 16.969 0.772 1 93.88 240 ASP A C 1
ATOM 1869 O O . ASP A 1 240 ? -17.984 17.75 0.099 1 93.88 240 ASP A O 1
ATOM 1873 N N . ALA A 1 241 ? -18.828 17.078 2.059 1 96.44 241 ALA A N 1
ATOM 1874 C CA . ALA A 1 241 ? -18.188 18.172 2.803 1 96.44 241 ALA A CA 1
ATOM 1875 C C . ALA A 1 241 ? -16.672 18.047 2.756 1 96.44 241 ALA A C 1
ATOM 1877 O O . ALA A 1 241 ? -15.961 19.047 2.609 1 96.44 241 ALA A O 1
ATOM 1878 N N . ALA A 1 242 ? -16.188 16.859 2.895 1 94.62 242 ALA A N 1
ATOM 1879 C CA . ALA A 1 242 ? -14.758 16.625 2.846 1 94.62 242 ALA A CA 1
ATOM 1880 C C . ALA A 1 242 ? -14.188 16.969 1.473 1 94.62 242 ALA A C 1
ATOM 1882 O O . ALA A 1 242 ? -13.141 17.609 1.374 1 94.62 242 ALA A O 1
ATOM 1883 N N . ILE A 1 243 ? -14.859 16.562 0.445 1 91.56 243 ILE A N 1
ATOM 1884 C CA . ILE A 1 243 ? -14.43 16.844 -0.921 1 91.56 243 ILE A CA 1
ATOM 1885 C C . ILE A 1 243 ? -14.461 18.344 -1.18 1 91.56 243 ILE A C 1
ATOM 1887 O O . ILE A 1 243 ? -13.539 18.891 -1.783 1 91.56 243 ILE A O 1
ATOM 1891 N N . ALA A 1 244 ? -15.477 19.031 -0.711 1 94.06 244 ALA A N 1
ATOM 1892 C CA . ALA A 1 244 ? -15.594 20.469 -0.871 1 94.06 244 ALA A CA 1
ATOM 1893 C C . ALA A 1 244 ? -14.445 21.188 -0.172 1 94.06 244 ALA A C 1
ATOM 1895 O O . ALA A 1 244 ? -13.891 22.156 -0.706 1 94.06 244 ALA A O 1
ATOM 1896 N N . GLU A 1 245 ? -14.172 20.719 0.999 1 95.38 245 GLU A N 1
AT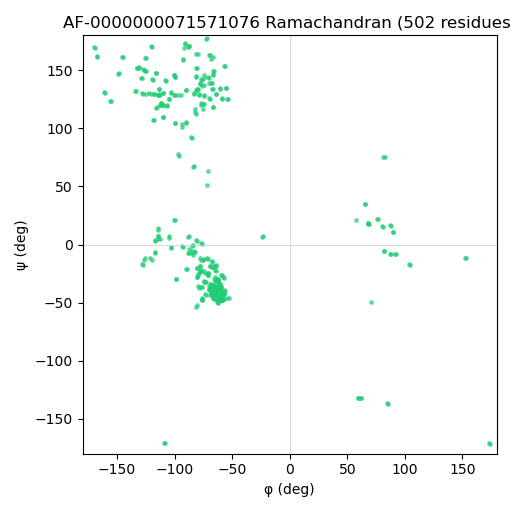OM 1897 C CA . GLU A 1 245 ? -13.07 21.312 1.741 1 95.38 245 GLU A CA 1
ATOM 1898 C C . GLU A 1 245 ? -11.742 21.109 1.014 1 95.38 245 GLU A C 1
ATOM 1900 O O . GLU A 1 245 ? -10.914 22.031 0.959 1 95.38 245 GLU A O 1
ATOM 1905 N N . TYR A 1 246 ? -11.523 19.953 0.508 1 93.31 246 TYR A N 1
ATOM 1906 C CA . TYR A 1 246 ? -10.312 19.672 -0.269 1 93.31 246 TYR A CA 1
ATOM 1907 C C . TYR A 1 246 ? -10.227 20.609 -1.474 1 93.31 246 TYR A C 1
ATOM 1909 O O . TYR A 1 246 ? -9.164 21.172 -1.749 1 93.31 246 TYR A O 1
ATOM 1917 N N . GLN A 1 247 ? -11.297 20.766 -2.178 1 90.5 247 GLN A N 1
ATOM 1918 C CA . GLN A 1 247 ? -11.352 21.625 -3.359 1 90.5 247 GLN A CA 1
ATOM 1919 C C . GLN A 1 247 ? -11.031 23.062 -3.004 1 90.5 247 GLN A C 1
ATOM 1921 O O . GLN A 1 247 ? -10.32 23.75 -3.74 1 90.5 247 GLN A O 1
ATOM 1926 N N . ARG A 1 248 ? -11.562 23.453 -1.945 1 93 248 ARG A N 1
ATOM 1927 C CA . ARG A 1 248 ? -11.305 24.812 -1.489 1 93 248 ARG A CA 1
ATOM 1928 C C . ARG A 1 248 ? -9.82 25.016 -1.184 1 93 248 ARG A C 1
ATOM 1930 O O . ARG A 1 248 ? -9.219 26 -1.628 1 93 248 ARG A O 1
ATOM 1937 N N . LYS A 1 249 ? -9.289 24.062 -0.545 1 91.44 249 LYS A N 1
ATOM 1938 C CA . LYS A 1 249 ? -7.922 24.188 -0.051 1 91.44 249 LYS A CA 1
ATOM 1939 C C . LYS A 1 249 ? -6.91 24.062 -1.188 1 91.44 249 LYS A C 1
ATOM 1941 O O . LYS A 1 249 ? -5.84 24.672 -1.15 1 91.44 249 LYS A O 1
ATOM 1946 N N . VAL A 1 250 ? -7.25 23.25 -2.189 1 88.94 250 VAL A N 1
ATOM 1947 C CA . VAL A 1 250 ? -6.277 22.953 -3.234 1 88.94 250 VAL A CA 1
ATOM 1948 C C . VAL A 1 250 ? -6.125 24.172 -4.156 1 88.94 250 VAL A C 1
ATOM 1950 O O . VAL A 1 250 ? -5.152 24.266 -4.91 1 88.94 250 VAL A O 1
ATOM 1953 N N . LYS A 1 251 ? -6.992 25.141 -4.07 1 83.5 251 LYS A N 1
ATOM 1954 C CA . LYS A 1 251 ? -6.934 26.344 -4.895 1 83.5 251 LYS A CA 1
ATOM 1955 C C . LYS A 1 251 ? -5.703 27.172 -4.562 1 83.5 251 LYS A C 1
ATOM 1957 O O . LYS A 1 251 ? -5.258 27.984 -5.379 1 83.5 251 LYS A O 1
ATOM 1962 N N . CYS A 1 252 ? -5.164 26.938 -3.455 1 77.31 252 CYS A N 1
ATOM 1963 C CA . CYS A 1 252 ? -4.008 27.719 -3.051 1 77.31 252 CYS A CA 1
ATOM 1964 C C . CYS A 1 252 ? -2.717 27.125 -3.6 1 77.31 252 CYS A C 1
ATOM 1966 O O . CYS A 1 252 ? -1.641 27.703 -3.428 1 77.31 252 CYS A O 1
ATOM 1968 N N . LEU A 1 253 ? -2.871 26.016 -4.211 1 80.81 253 LEU A N 1
ATOM 1969 C CA . LEU A 1 253 ? -1.672 25.328 -4.688 1 80.81 253 LEU A CA 1
ATOM 1970 C C . LEU A 1 253 ? -1.406 25.656 -6.152 1 80.81 253 LEU A C 1
ATOM 1972 O O . LEU A 1 253 ? -0.264 25.594 -6.613 1 80.81 253 LEU A O 1
ATOM 1976 N N . MET B 1 1 ? -2.646 7.457 23.703 1 91.75 1 MET B N 1
ATOM 1977 C CA . MET B 1 1 ? -2.283 7.898 22.359 1 91.75 1 MET B CA 1
ATOM 1978 C C . MET B 1 1 ? -3.02 7.082 21.297 1 91.75 1 MET B C 1
ATOM 1980 O O . MET B 1 1 ? -3.006 5.852 21.344 1 91.75 1 MET B O 1
ATOM 1984 N N . LEU B 1 2 ? -3.68 7.82 20.469 1 97.06 2 LEU B N 1
ATOM 1985 C CA . LEU B 1 2 ? -4.477 7.168 19.438 1 97.06 2 LEU B CA 1
ATOM 1986 C C . LEU B 1 2 ? -3.602 6.293 18.547 1 97.06 2 LEU B C 1
ATOM 1988 O O . LEU B 1 2 ? -4.059 5.266 18.047 1 97.06 2 LEU B O 1
ATOM 1992 N N . ALA B 1 3 ? -2.342 6.645 18.469 1 98.12 3 ALA B N 1
ATOM 1993 C CA . ALA B 1 3 ? -1.395 5.84 17.703 1 98.12 3 ALA B CA 1
ATOM 1994 C C . ALA B 1 3 ? -1.305 4.422 18.25 1 98.12 3 ALA B C 1
ATOM 1996 O O . ALA B 1 3 ? -1.273 3.453 17.5 1 98.12 3 ALA B O 1
ATOM 1997 N N . LEU B 1 4 ? -1.26 4.27 19.547 1 98.44 4 LEU B N 1
ATOM 1998 C CA . LEU B 1 4 ? -1.127 2.961 20.172 1 98.44 4 LEU B CA 1
ATOM 1999 C C . LEU B 1 4 ? -2.426 2.168 20.062 1 98.44 4 LEU B C 1
ATOM 2001 O O . LEU B 1 4 ? -2.4 0.939 19.969 1 98.44 4 LEU B O 1
ATOM 2005 N N . GLU B 1 5 ? -3.535 2.896 20.078 1 98.56 5 GLU B N 1
ATOM 2006 C CA . GLU B 1 5 ? -4.809 2.225 19.844 1 98.56 5 GLU B CA 1
ATOM 2007 C C . GLU B 1 5 ? -4.867 1.618 18.438 1 98.56 5 GLU B C 1
ATOM 2009 O O . GLU B 1 5 ? -5.293 0.474 18.266 1 98.56 5 GLU B O 1
ATOM 2014 N N . TRP B 1 6 ? -4.477 2.381 17.438 1 98.75 6 TRP B N 1
ATOM 2015 C CA . TRP B 1 6 ? -4.445 1.845 16.078 1 98.75 6 TRP B CA 1
ATOM 2016 C C . TRP B 1 6 ? -3.514 0.639 15.992 1 98.75 6 TRP B C 1
ATOM 2018 O O . TRP B 1 6 ? -3.855 -0.373 15.375 1 98.75 6 TRP B O 1
ATOM 2028 N N . LEU B 1 7 ? -2.322 0.822 16.578 1 98.75 7 LEU B N 1
ATOM 2029 C CA . LEU B 1 7 ? -1.329 -0.247 16.547 1 98.75 7 LEU B CA 1
ATOM 2030 C C . LEU B 1 7 ? -1.874 -1.521 17.172 1 98.75 7 LEU B C 1
ATOM 2032 O O . LEU B 1 7 ? -1.66 -2.619 16.656 1 98.75 7 LEU B O 1
ATOM 2036 N N . LYS B 1 8 ? -2.547 -1.392 18.266 1 98.56 8 LYS B N 1
ATOM 2037 C CA . LYS B 1 8 ? -3.176 -2.529 18.922 1 98.56 8 LYS B CA 1
ATOM 2038 C C . LYS B 1 8 ? -4.199 -3.199 18.016 1 98.56 8 LYS B C 1
ATOM 2040 O O . LYS B 1 8 ? -4.254 -4.43 17.938 1 98.56 8 LYS B O 1
ATOM 2045 N N . ASN B 1 9 ? -5.031 -2.404 17.375 1 98.75 9 ASN B N 1
ATOM 2046 C CA . ASN B 1 9 ? -6.008 -2.938 16.422 1 98.75 9 ASN B CA 1
ATOM 2047 C C . ASN B 1 9 ? -5.328 -3.68 15.281 1 98.75 9 ASN B C 1
ATOM 2049 O O . ASN B 1 9 ? -5.797 -4.738 14.859 1 98.75 9 ASN B O 1
ATOM 2053 N N . ALA B 1 10 ? -4.246 -3.135 14.766 1 98.75 10 ALA B N 1
ATOM 2054 C CA . ALA B 1 10 ? -3.482 -3.76 13.688 1 98.75 10 ALA B CA 1
ATOM 2055 C C . ALA B 1 10 ? -2.922 -5.109 14.125 1 98.75 10 ALA B C 1
ATOM 2057 O O . ALA B 1 10 ? -3.041 -6.102 13.398 1 98.75 10 ALA B O 1
ATOM 2058 N N . HIS B 1 11 ? -2.352 -5.129 15.344 1 98.56 11 HIS B N 1
ATOM 2059 C CA . HIS B 1 11 ? -1.868 -6.391 15.891 1 98.56 11 HIS B CA 1
ATOM 2060 C C . HIS B 1 11 ? -2.994 -7.414 15.992 1 98.56 11 HIS B C 1
ATOM 2062 O O . HIS B 1 11 ? -2.799 -8.594 15.68 1 98.56 11 HIS B O 1
ATOM 2068 N N . GLY B 1 12 ? -4.082 -6.938 16.453 1 98.56 12 GLY B N 1
ATOM 2069 C CA . GLY B 1 12 ? -5.23 -7.82 16.578 1 98.56 12 GLY B CA 1
ATOM 2070 C C . GLY B 1 12 ? -5.629 -8.469 15.266 1 98.56 12 GLY B C 1
ATOM 2071 O O . GLY B 1 12 ? -5.926 -9.664 15.227 1 98.56 12 GLY B O 1
ATOM 2072 N N . ILE B 1 13 ? -5.625 -7.727 14.188 1 98.75 13 ILE B N 1
ATOM 2073 C CA . ILE B 1 13 ? -5.961 -8.242 12.867 1 98.75 13 ILE B CA 1
ATOM 2074 C C . ILE B 1 13 ? -4.949 -9.305 12.453 1 98.75 13 ILE B C 1
ATOM 2076 O O . ILE B 1 13 ? -5.324 -10.391 11.992 1 98.75 13 ILE B O 1
ATOM 2080 N N . MET B 1 14 ? -3.674 -9.008 12.625 1 98.62 14 MET B N 1
ATOM 2081 C CA . MET B 1 14 ? -2.619 -9.938 12.219 1 98.62 14 MET B CA 1
ATOM 2082 C C . MET B 1 14 ? -2.699 -11.234 13.016 1 98.62 14 MET B C 1
ATOM 2084 O O . MET B 1 14 ? -2.49 -12.32 12.469 1 98.62 14 MET B O 1
ATOM 2088 N N . GLU B 1 15 ? -3.027 -11.125 14.273 1 98.5 15 GLU B N 1
ATOM 2089 C CA . GLU B 1 15 ? -3.186 -12.305 15.117 1 98.5 15 GLU B CA 1
ATOM 2090 C C . GLU B 1 15 ? -4.379 -13.148 14.672 1 98.5 15 GLU B C 1
ATOM 2092 O O . GLU B 1 15 ? -4.301 -14.375 14.648 1 98.5 15 GLU B O 1
ATOM 2097 N N . LYS B 1 16 ? -5.434 -12.5 14.359 1 98.62 16 LYS B N 1
ATOM 2098 C CA . LYS B 1 16 ? -6.613 -13.211 13.875 1 98.62 16 LYS B CA 1
ATOM 2099 C C . LYS B 1 16 ? -6.332 -13.914 12.555 1 98.62 16 LYS B C 1
ATOM 2101 O O . LYS B 1 16 ? -6.809 -15.031 12.328 1 98.62 16 LYS B O 1
ATOM 2106 N N . LEU B 1 17 ? -5.59 -13.305 11.68 1 98.75 17 LEU B N 1
ATOM 2107 C CA . LEU B 1 17 ? -5.199 -13.93 10.422 1 98.75 17 LEU B CA 1
ATOM 2108 C C . LEU B 1 17 ? -4.422 -15.219 10.672 1 98.75 17 LEU B C 1
ATOM 2110 O O . LEU B 1 17 ? -4.711 -16.25 10.07 1 98.75 17 LEU B O 1
ATOM 2114 N N . GLU B 1 18 ? -3.467 -15.117 11.547 1 98.56 18 GLU B N 1
ATOM 2115 C CA . GLU B 1 18 ? -2.652 -16.281 11.875 1 98.56 18 GLU B CA 1
ATOM 2116 C C . GLU B 1 18 ? -3.508 -17.406 12.453 1 98.56 18 GLU B C 1
ATOM 2118 O O . GLU B 1 18 ? -3.314 -18.578 12.109 1 98.56 18 GLU B O 1
ATOM 2123 N N . ALA B 1 19 ? -4.457 -17.047 13.219 1 98.56 19 ALA B N 1
ATOM 2124 C CA . ALA B 1 19 ? -5.258 -18.031 13.945 1 98.56 19 ALA B CA 1
ATOM 2125 C C . ALA B 1 19 ? -6.316 -18.656 13.047 1 98.56 19 ALA B C 1
ATOM 2127 O O . ALA B 1 19 ? -6.711 -19.812 13.25 1 98.56 19 ALA B O 1
ATOM 2128 N N . THR B 1 20 ? -6.758 -17.953 11.984 1 98.75 20 THR B N 1
ATOM 2129 C CA . THR B 1 20 ? -7.992 -18.406 11.352 1 98.75 20 THR B CA 1
ATOM 2130 C C . THR B 1 20 ? -7.797 -18.594 9.852 1 98.75 20 THR B C 1
ATOM 2132 O O . THR B 1 20 ? -8.594 -19.266 9.195 1 98.75 20 THR B O 1
ATOM 2135 N N . GLN B 1 21 ? -6.742 -18.016 9.273 1 98.75 21 GLN B N 1
ATOM 2136 C CA . GLN B 1 21 ? -6.766 -17.938 7.82 1 98.75 21 GLN B CA 1
ATOM 2137 C C . GLN B 1 21 ? -5.621 -18.734 7.203 1 98.75 21 GLN B C 1
ATOM 2139 O O . GLN B 1 21 ? -5.484 -18.781 5.98 1 98.75 21 GLN B O 1
ATOM 2144 N N . LEU B 1 22 ? -4.816 -19.422 7.996 1 98.62 22 LEU B N 1
ATOM 2145 C CA . LEU B 1 22 ? -3.641 -20.125 7.484 1 98.62 22 LEU B CA 1
ATOM 2146 C C . LEU B 1 22 ? -4.039 -21.219 6.5 1 98.62 22 LEU B C 1
ATOM 2148 O O . LEU B 1 22 ? -3.389 -21.391 5.469 1 98.62 22 LEU B O 1
ATOM 2152 N N . GLU B 1 23 ? -5.051 -21.953 6.781 1 98.62 23 GLU B N 1
ATOM 2153 C CA . GLU B 1 23 ? -5.48 -23.031 5.898 1 98.62 23 GLU B CA 1
ATOM 2154 C C . GLU B 1 23 ? -5.969 -22.484 4.559 1 98.62 23 GLU B C 1
ATOM 2156 O O . GLU B 1 23 ? -5.652 -23.031 3.504 1 98.62 23 GLU B O 1
ATOM 2161 N N . ASN B 1 24 ? -6.758 -21.438 4.637 1 98.88 24 ASN B N 1
ATOM 2162 C CA . ASN B 1 24 ? -7.242 -20.828 3.404 1 98.88 24 ASN B CA 1
ATOM 2163 C C . ASN B 1 24 ? -6.098 -20.234 2.59 1 98.88 24 ASN B C 1
ATOM 2165 O O . ASN B 1 24 ? -6.109 -20.281 1.358 1 98.88 24 ASN B O 1
ATOM 2169 N N . ILE B 1 25 ? -5.125 -19.672 3.256 1 98.88 25 ILE B N 1
ATOM 2170 C CA . ILE B 1 25 ? -3.949 -19.125 2.588 1 98.88 25 ILE B CA 1
ATOM 2171 C C . ILE B 1 25 ? -3.184 -20.25 1.894 1 98.88 25 ILE B C 1
ATOM 2173 O O . ILE B 1 25 ? -2.75 -20.094 0.749 1 98.88 25 ILE B O 1
ATOM 2177 N N . LYS B 1 26 ? -3.066 -21.359 2.516 1 98.81 26 LYS B N 1
ATOM 2178 C CA . LYS B 1 26 ? -2.373 -22.5 1.922 1 98.81 26 LYS B CA 1
ATOM 2179 C C . LYS B 1 26 ? -3.107 -23 0.686 1 98.81 26 LYS B C 1
ATOM 2181 O O . LYS B 1 26 ? -2.482 -23.328 -0.324 1 98.81 26 LYS B O 1
ATOM 2186 N N . LYS B 1 27 ? -4.391 -23.078 0.767 1 98.88 27 LYS B N 1
ATOM 2187 C CA . LYS B 1 27 ? -5.195 -23.5 -0.378 1 98.88 27 LYS B CA 1
ATOM 2188 C C . LYS B 1 27 ? -5.008 -22.562 -1.56 1 98.88 27 LYS B C 1
ATOM 2190 O O . LYS B 1 27 ? -4.793 -23 -2.689 1 98.88 27 LYS B O 1
ATOM 2195 N N . ALA B 1 28 ? -5.105 -21.297 -1.277 1 98.94 28 ALA B N 1
ATOM 2196 C CA . ALA B 1 28 ? -4.918 -20.297 -2.322 1 98.94 28 ALA B CA 1
ATOM 2197 C C . ALA B 1 28 ? -3.525 -20.391 -2.938 1 98.94 28 ALA B C 1
ATOM 2199 O O . ALA B 1 28 ? -3.383 -20.422 -4.164 1 98.94 28 ALA B O 1
ATOM 2200 N N . ALA B 1 29 ? -2.549 -20.5 -2.068 1 98.94 29 ALA B N 1
ATOM 2201 C CA . ALA B 1 29 ? -1.159 -20.562 -2.516 1 98.94 29 ALA B CA 1
ATOM 2202 C C . ALA B 1 29 ? -0.917 -21.797 -3.391 1 98.94 29 ALA B C 1
ATOM 2204 O O . ALA B 1 29 ? -0.132 -21.734 -4.34 1 98.94 29 ALA B O 1
ATOM 2205 N N . THR B 1 30 ? -1.553 -22.859 -3.055 1 98.94 30 THR B N 1
ATOM 2206 C CA . THR B 1 30 ? -1.391 -24.078 -3.83 1 98.94 30 THR B CA 1
ATOM 2207 C C . THR B 1 30 ? -1.918 -23.891 -5.25 1 98.94 30 THR B C 1
ATOM 2209 O O . THR B 1 30 ? -1.257 -24.281 -6.219 1 98.94 30 THR B O 1
ATOM 2212 N N . VAL B 1 31 ? -3.049 -23.281 -5.352 1 98.94 31 VAL B N 1
ATOM 2213 C CA . VAL B 1 31 ? -3.635 -23 -6.66 1 98.94 31 VAL B CA 1
ATOM 2214 C C . VAL B 1 31 ? -2.723 -22.078 -7.449 1 98.94 31 VAL B C 1
ATOM 2216 O O . VAL B 1 31 ? -2.484 -22.281 -8.641 1 98.94 31 VAL B O 1
ATOM 2219 N N . MET B 1 32 ? -2.236 -21.078 -6.812 1 98.94 32 MET B N 1
ATOM 2220 C CA . MET B 1 32 ? -1.339 -20.125 -7.457 1 98.94 32 MET B CA 1
ATOM 2221 C C . MET B 1 32 ? -0.048 -20.797 -7.898 1 98.94 32 MET B C 1
ATOM 2223 O O . MET B 1 32 ? 0.438 -20.562 -9.008 1 98.94 32 MET B O 1
ATOM 2227 N N . ALA B 1 33 ? 0.478 -21.625 -7.02 1 98.88 33 ALA B N 1
ATOM 2228 C CA . ALA B 1 33 ? 1.693 -22.375 -7.348 1 98.88 33 ALA B CA 1
ATOM 2229 C C . ALA B 1 33 ? 1.477 -23.266 -8.562 1 98.88 33 ALA B C 1
ATOM 2231 O O . ALA B 1 33 ? 2.355 -23.391 -9.422 1 98.88 33 ALA B O 1
ATOM 2232 N N . ASP B 1 34 ? 0.298 -23.906 -8.641 1 98.88 34 ASP B N 1
ATOM 2233 C CA . ASP B 1 34 ? -0.036 -24.75 -9.781 1 98.88 34 ASP B CA 1
ATOM 2234 C C . ASP B 1 34 ? 0.004 -23.938 -11.086 1 98.88 34 ASP B C 1
ATOM 2236 O O . ASP B 1 34 ? 0.555 -24.406 -12.086 1 98.88 34 ASP B O 1
ATOM 2240 N N . SER B 1 35 ? -0.543 -22.75 -11.07 1 98.69 35 SER B N 1
ATOM 2241 C CA . SER B 1 35 ? -0.553 -21.891 -12.258 1 98.69 35 SER B CA 1
ATOM 2242 C C . SER B 1 35 ? 0.863 -21.516 -12.672 1 98.69 35 SER B C 1
ATOM 2244 O O . SER B 1 35 ? 1.222 -21.641 -13.844 1 98.69 35 SER B O 1
ATOM 2246 N N . ILE B 1 36 ? 1.661 -21.109 -11.711 1 98.5 36 ILE B N 1
ATOM 2247 C CA . ILE B 1 36 ? 3.014 -20.641 -11.992 1 98.5 36 ILE B CA 1
ATOM 2248 C C . ILE B 1 36 ? 3.869 -21.797 -12.492 1 98.5 36 ILE B C 1
ATOM 2250 O O . ILE B 1 36 ? 4.629 -21.656 -13.453 1 98.5 36 ILE B O 1
ATOM 2254 N N . GLU B 1 37 ? 3.729 -22.938 -11.859 1 98.44 37 GLU B N 1
ATOM 2255 C CA . GLU B 1 37 ? 4.484 -24.125 -12.258 1 98.44 37 GLU B CA 1
ATOM 2256 C C . GLU B 1 37 ? 4.141 -24.547 -13.68 1 98.44 37 GLU B C 1
ATOM 2258 O O . GLU B 1 37 ? 5.004 -25.016 -14.422 1 98.44 37 GLU B O 1
ATOM 2263 N N . ALA B 1 38 ? 2.932 -24.297 -14.094 1 97.62 38 ALA B N 1
ATOM 2264 C CA . ALA B 1 38 ? 2.467 -24.656 -15.43 1 97.62 38 ALA B CA 1
ATOM 2265 C C . ALA B 1 38 ? 2.904 -23.609 -16.453 1 97.62 38 ALA B C 1
ATOM 2267 O O . ALA B 1 38 ? 2.512 -23.688 -17.625 1 97.62 38 ALA B O 1
ATOM 2268 N N . GLY B 1 39 ? 3.668 -22.641 -16.016 1 96.12 39 GLY B N 1
ATOM 2269 C CA . GLY B 1 39 ? 4.133 -21.594 -16.906 1 96.12 39 GLY B CA 1
ATOM 2270 C C . GLY B 1 39 ? 3.096 -20.516 -17.172 1 96.12 39 GLY B C 1
ATOM 2271 O O . GLY B 1 39 ? 3.191 -19.781 -18.141 1 96.12 39 GLY B O 1
ATOM 2272 N N . ARG B 1 40 ? 2.061 -20.5 -16.297 1 97.06 40 ARG B N 1
ATOM 2273 C CA . ARG B 1 40 ? 0.967 -19.547 -16.453 1 97.06 40 ARG B CA 1
ATOM 2274 C C . ARG B 1 40 ? 1.021 -18.469 -15.359 1 97.06 40 ARG B C 1
ATOM 2276 O O . ARG B 1 40 ? 2.055 -18.297 -14.711 1 97.06 40 ARG B O 1
ATOM 2283 N N . TRP B 1 41 ? -0.031 -17.672 -15.297 1 97.5 41 TRP B N 1
ATOM 2284 C CA . TRP B 1 41 ? 0.026 -16.484 -14.461 1 97.5 41 TRP B CA 1
ATOM 2285 C C . TRP B 1 41 ? -0.982 -16.562 -13.32 1 97.5 41 TRP B C 1
ATOM 2287 O O . TRP B 1 41 ? -2.029 -17.203 -13.453 1 97.5 41 TRP B O 1
ATOM 2297 N N . VAL B 1 42 ? -0.613 -15.977 -12.25 1 98.38 42 VAL B N 1
ATOM 2298 C CA . VAL B 1 42 ? -1.597 -15.453 -11.305 1 98.38 42 VAL B CA 1
ATOM 2299 C C . VAL B 1 42 ? -1.932 -14.008 -11.648 1 98.38 42 VAL B C 1
ATOM 2301 O O . VAL B 1 42 ? -1.137 -13.102 -11.391 1 98.38 42 VAL B O 1
ATOM 2304 N N . HIS B 1 43 ? -3.094 -13.789 -12.227 1 97.44 43 HIS B N 1
ATOM 2305 C CA . HIS B 1 43 ? -3.541 -12.43 -12.5 1 97.44 43 HIS B CA 1
ATOM 2306 C C . HIS B 1 43 ? -4.137 -11.789 -11.25 1 97.44 43 HIS B C 1
ATOM 2308 O O . HIS B 1 43 ? -4.941 -12.406 -10.547 1 97.44 43 HIS B O 1
ATOM 2314 N N . THR B 1 44 ? -3.717 -10.586 -11 1 97.06 44 THR B N 1
ATOM 2315 C CA . THR B 1 44 ? -4.148 -9.922 -9.781 1 97.06 44 THR B CA 1
ATOM 2316 C C . THR B 1 44 ? -4.922 -8.641 -10.102 1 97.06 44 THR B C 1
ATOM 2318 O O . THR B 1 44 ? -4.586 -7.934 -11.055 1 97.06 44 THR B O 1
ATOM 2321 N N . PHE B 1 45 ? -5.969 -8.383 -9.32 1 96.62 45 PHE B N 1
ATOM 2322 C CA . PHE B 1 45 ? -6.824 -7.234 -9.609 1 96.62 45 PHE B CA 1
ATOM 2323 C C . PHE B 1 45 ? -7.402 -6.652 -8.32 1 96.62 45 PHE B C 1
ATOM 2325 O O . PHE B 1 45 ? -7.648 -7.383 -7.363 1 96.62 45 PHE B O 1
ATOM 2332 N N . GLY B 1 46 ? -7.609 -5.418 -8.25 1 95 46 GLY B N 1
ATOM 2333 C CA . GLY B 1 46 ? -8.266 -4.637 -7.211 1 95 46 GLY B CA 1
ATOM 2334 C C . GLY B 1 46 ? -8.57 -3.213 -7.641 1 95 46 GLY B C 1
ATOM 2335 O O . GLY B 1 46 ? -8.039 -2.73 -8.641 1 95 46 GLY B O 1
ATOM 2336 N N . CYS B 1 47 ? -9.477 -2.59 -6.887 1 92.38 47 CYS B N 1
ATOM 2337 C CA . CYS B 1 47 ? -9.852 -1.211 -7.184 1 92.38 47 CYS B CA 1
ATOM 2338 C C . CYS B 1 47 ? -9.672 -0.323 -5.957 1 92.38 47 CYS B C 1
ATOM 2340 O O . CYS B 1 47 ? -9.852 -0.777 -4.824 1 92.38 47 CYS B O 1
ATOM 2342 N N . GLY B 1 48 ? -9.359 0.934 -6.234 1 90.12 48 GLY B N 1
ATOM 2343 C CA . GLY B 1 48 ? -9.141 1.842 -5.121 1 90.12 48 GLY B CA 1
ATOM 2344 C C . GLY B 1 48 ? -7.98 1.43 -4.234 1 90.12 48 GLY B C 1
ATOM 2345 O O . GLY B 1 48 ? -6.895 1.117 -4.73 1 90.12 48 GLY B O 1
ATOM 2346 N N . HIS B 1 49 ? -8.188 1.428 -2.994 1 91.62 49 HIS B N 1
ATOM 2347 C CA . HIS B 1 49 ? -7.129 1.071 -2.059 1 91.62 49 HIS B CA 1
ATOM 2348 C C . HIS B 1 49 ? -6.781 -0.41 -2.16 1 91.62 49 HIS B C 1
ATOM 2350 O O . HIS B 1 49 ? -5.68 -0.82 -1.781 1 91.62 49 HIS B O 1
ATOM 2356 N N . ALA B 1 50 ? -7.695 -1.112 -2.734 1 94.88 50 ALA B N 1
ATOM 2357 C CA . ALA B 1 50 ? -7.438 -2.537 -2.926 1 94.88 50 ALA B CA 1
ATOM 2358 C C . ALA B 1 50 ? -6.477 -2.771 -4.086 1 94.88 50 ALA B C 1
ATOM 2360 O O . ALA B 1 50 ? -6.102 -3.912 -4.371 1 94.88 50 ALA B O 1
ATOM 2361 N N . THR B 1 51 ? -6.012 -1.697 -4.723 1 93 51 THR B N 1
ATOM 2362 C CA . THR B 1 51 ? -4.934 -1.825 -5.699 1 93 51 THR B CA 1
ATOM 2363 C C . THR B 1 51 ? -3.58 -1.914 -5 1 93 51 THR B C 1
ATOM 2365 O O . THR B 1 51 ? -2.611 -2.412 -5.578 1 93 51 THR B O 1
ATOM 2368 N N . ILE B 1 52 ? -3.488 -1.479 -3.791 1 93.81 52 ILE B N 1
ATOM 2369 C CA . ILE B 1 52 ? -2.223 -1.398 -3.07 1 93.81 52 ILE B CA 1
ATOM 2370 C C . ILE B 1 52 ? -1.624 -2.795 -2.924 1 93.81 52 ILE B C 1
ATOM 2372 O O . ILE B 1 52 ? -0.449 -3.01 -3.232 1 93.81 52 ILE B O 1
ATOM 2376 N N . PRO B 1 53 ? -2.414 -3.797 -2.514 1 95.94 53 PRO B N 1
ATOM 2377 C CA . PRO B 1 53 ? -1.811 -5.129 -2.447 1 95.94 53 PRO B CA 1
ATOM 2378 C C . PRO B 1 53 ? -1.345 -5.633 -3.811 1 95.94 53 PRO B C 1
ATOM 2380 O O . PRO B 1 53 ? -0.367 -6.383 -3.895 1 95.94 53 PRO B O 1
ATOM 2383 N N . VAL B 1 54 ? -1.976 -5.254 -4.863 1 94.5 54 VAL B N 1
ATOM 2384 C CA . VAL B 1 54 ? -1.589 -5.629 -6.219 1 94.5 54 VAL B CA 1
ATOM 2385 C C . VAL B 1 54 ? -0.235 -5.012 -6.562 1 94.5 54 VAL B C 1
ATOM 2387 O O . VAL B 1 54 ? 0.656 -5.695 -7.07 1 94.5 54 VAL B O 1
ATOM 2390 N N . GLU B 1 55 ? -0.074 -3.76 -6.156 1 91.38 55 GLU B N 1
ATOM 2391 C CA . GLU B 1 55 ? 1.179 -3.045 -6.383 1 91.38 55 GLU B CA 1
ATOM 2392 C C . GLU B 1 55 ? 2.297 -3.596 -5.504 1 91.38 55 GLU B C 1
ATOM 2394 O O . GLU B 1 55 ? 3.471 -3.545 -5.875 1 91.38 55 GLU B O 1
ATOM 2399 N N . GLU B 1 56 ? 1.911 -4.137 -4.457 1 93.75 56 GLU B N 1
ATOM 2400 C CA . GLU B 1 56 ? 2.863 -4.637 -3.469 1 93.75 56 GLU B CA 1
ATOM 2401 C C . GLU B 1 56 ? 3.469 -5.969 -3.91 1 93.75 56 GLU B C 1
ATOM 2403 O O . GLU B 1 56 ? 4.617 -6.273 -3.578 1 93.75 56 GLU B O 1
ATOM 2408 N N . MET B 1 57 ? 2.824 -6.695 -4.75 1 93.5 57 MET B N 1
ATOM 2409 C CA . MET B 1 57 ? 3.145 -8.086 -5.043 1 93.5 57 MET B CA 1
ATOM 2410 C C . MET B 1 57 ? 4.301 -8.188 -6.031 1 93.5 57 MET B C 1
ATOM 2412 O O . MET B 1 57 ? 5.207 -9 -5.859 1 93.5 57 MET B O 1
ATOM 2416 N N . TYR B 1 58 ? 4.223 -7.527 -7.141 1 90.25 58 TYR B N 1
ATOM 2417 C CA . TYR B 1 58 ? 5.215 -7.613 -8.203 1 90.25 58 TYR B CA 1
ATOM 2418 C C . TYR B 1 58 ? 5.113 -6.418 -9.141 1 90.25 58 TYR B C 1
ATOM 2420 O O . TYR B 1 58 ? 4.012 -5.965 -9.469 1 90.25 58 TYR B O 1
ATOM 2428 N N . PRO B 1 59 ? 6.199 -5.797 -9.422 1 89.94 59 PRO B N 1
ATOM 2429 C CA . PRO B 1 59 ? 7.57 -6.164 -9.062 1 89.94 59 PRO B CA 1
ATOM 2430 C C . PRO B 1 59 ? 8.094 -5.379 -7.859 1 89.94 59 PRO B C 1
ATOM 2432 O O . PRO B 1 59 ? 7.793 -4.195 -7.711 1 89.94 59 PRO B O 1
ATOM 2435 N N . ARG B 1 60 ? 8.914 -6.082 -7.078 1 91.94 60 ARG B N 1
ATOM 2436 C CA . ARG B 1 60 ? 9.688 -5.418 -6.035 1 91.94 60 ARG B CA 1
ATOM 2437 C C . ARG B 1 60 ? 10.734 -6.355 -5.445 1 91.94 60 ARG B C 1
ATOM 2439 O O . ARG B 1 60 ? 10.703 -7.566 -5.691 1 91.94 60 ARG B O 1
ATOM 2446 N N . ILE B 1 61 ? 11.594 -5.758 -4.668 1 94.94 61 ILE B N 1
ATOM 2447 C CA . ILE B 1 61 ? 12.578 -6.551 -3.943 1 94.94 61 ILE B CA 1
ATOM 2448 C C . ILE B 1 61 ? 11.883 -7.645 -3.141 1 94.94 61 ILE B C 1
ATOM 2450 O O . ILE B 1 61 ? 10.906 -7.375 -2.432 1 94.94 61 ILE B O 1
ATOM 2454 N N . GLY B 1 62 ? 12.328 -8.891 -3.385 1 96.81 62 GLY B N 1
ATOM 2455 C CA . GLY B 1 62 ? 11.805 -10.008 -2.613 1 96.81 62 GLY B CA 1
ATOM 2456 C C . GLY B 1 62 ? 10.609 -10.672 -3.262 1 96.81 62 GLY B C 1
ATOM 2457 O O . GLY B 1 62 ? 10.109 -11.688 -2.77 1 96.81 62 GLY B O 1
ATOM 2458 N N . SER B 1 63 ? 10.102 -10.102 -4.293 1 96.5 63 SER B N 1
ATOM 2459 C CA . SER B 1 63 ? 9.055 -10.734 -5.086 1 96.5 63 SER B CA 1
ATOM 2460 C C . SER B 1 63 ? 9.656 -11.555 -6.227 1 96.5 63 SER B C 1
ATOM 2462 O O . SER B 1 63 ? 10.867 -11.562 -6.422 1 96.5 63 SER B O 1
ATOM 2464 N N . PHE B 1 64 ? 8.812 -12.32 -6.973 1 97.88 64 PHE B N 1
ATOM 2465 C CA . PHE B 1 64 ? 9.328 -13.141 -8.062 1 97.88 64 PHE B CA 1
ATOM 2466 C C . PHE B 1 64 ? 8.328 -13.203 -9.211 1 97.88 64 PHE B C 1
ATOM 2468 O O . PHE B 1 64 ? 7.152 -12.883 -9.031 1 97.88 64 PHE B O 1
ATOM 2475 N N . VAL B 1 65 ? 8.789 -13.57 -10.383 1 96.62 65 VAL B N 1
ATOM 2476 C CA . VAL B 1 65 ? 7.984 -13.633 -11.594 1 96.62 65 VAL B CA 1
ATOM 2477 C C . VAL B 1 65 ? 6.887 -14.68 -11.445 1 96.62 65 VAL B C 1
ATOM 2479 O O . VAL B 1 65 ? 7.156 -15.812 -11.023 1 96.62 65 VAL B O 1
ATOM 2482 N N . GLY B 1 66 ? 5.699 -14.352 -11.727 1 96.88 66 GLY B N 1
ATOM 2483 C CA . GLY B 1 66 ? 4.578 -15.281 -11.664 1 96.88 66 GLY B CA 1
ATOM 2484 C C . GLY B 1 66 ? 3.254 -14.594 -11.391 1 96.88 66 GLY B C 1
ATOM 2485 O O . GLY B 1 66 ? 2.191 -15.203 -11.562 1 96.88 66 GLY B O 1
ATOM 2486 N N . PHE B 1 67 ? 3.359 -13.344 -11.023 1 96.44 67 PHE B N 1
ATOM 2487 C CA . PHE B 1 67 ? 2.189 -12.531 -10.727 1 96.44 67 PHE B CA 1
ATOM 2488 C C . PHE B 1 67 ? 2.051 -11.391 -11.734 1 96.44 67 PHE B C 1
ATOM 2490 O O . PHE B 1 67 ? 3.008 -10.656 -11.977 1 96.44 67 PHE B O 1
ATOM 2497 N N . HIS B 1 68 ? 0.861 -11.289 -12.297 1 94.38 68 HIS B N 1
ATOM 2498 C CA . HIS B 1 68 ? 0.601 -10.305 -13.336 1 94.38 68 HIS B CA 1
ATOM 2499 C C . HIS B 1 68 ? -0.48 -9.32 -12.898 1 94.38 68 HIS B C 1
ATOM 2501 O O . HIS B 1 68 ? -1.671 -9.633 -12.953 1 94.38 68 HIS B O 1
ATOM 2507 N N . PRO B 1 69 ? -0.11 -8.109 -12.594 1 92.75 69 PRO B N 1
ATOM 2508 C CA . PRO B 1 69 ? -1.102 -7.121 -12.164 1 92.75 69 PRO B CA 1
ATOM 2509 C C . PRO B 1 69 ? -1.95 -6.598 -13.32 1 92.75 69 PRO B C 1
ATOM 2511 O O . PRO B 1 69 ? -1.409 -6.152 -14.336 1 92.75 69 PRO B O 1
ATOM 2514 N N . LEU B 1 70 ? -3.275 -6.66 -13.117 1 91.12 70 LEU B N 1
ATOM 2515 C CA . LEU B 1 70 ? -4.223 -6.023 -14.023 1 91.12 70 LEU B CA 1
ATOM 2516 C C . LEU B 1 70 ? -4.641 -4.652 -13.492 1 91.12 70 LEU B C 1
ATOM 2518 O O . LEU B 1 70 ? -5.703 -4.516 -12.883 1 91.12 70 LEU B O 1
ATOM 2522 N N . CYS B 1 71 ? -3.799 -3.697 -13.664 1 84.19 71 CYS B N 1
ATOM 2523 C CA . CYS B 1 71 ? -4.059 -2.369 -13.117 1 84.19 71 CYS B CA 1
ATOM 2524 C C . CYS B 1 71 ? -4.668 -1.455 -14.172 1 84.19 71 CYS B C 1
ATOM 2526 O O . CYS B 1 71 ? -4.18 -1.397 -15.305 1 84.19 71 CYS B O 1
ATOM 2528 N N . GLU B 1 72 ? -5.758 -0.863 -13.758 1 83.62 72 GLU B N 1
ATOM 2529 C CA . GLU B 1 72 ? -6.418 0.171 -14.547 1 83.62 72 GLU B CA 1
ATOM 2530 C C . GLU B 1 72 ? -6.277 1.541 -13.891 1 83.62 72 GLU B C 1
ATOM 2532 O O . GLU B 1 72 ? -6.789 1.762 -12.789 1 83.62 72 GLU B O 1
ATOM 2537 N N . LEU B 1 73 ? -5.684 2.445 -14.586 1 82.75 73 LEU B N 1
ATOM 2538 C CA . LEU B 1 73 ? -5.359 3.74 -14 1 82.75 73 LEU B CA 1
ATOM 2539 C C . LEU B 1 73 ? -6.609 4.414 -13.445 1 82.75 73 LEU B C 1
ATOM 2541 O O . LEU B 1 73 ? -6.594 4.934 -12.328 1 82.75 73 LEU B O 1
ATOM 2545 N N . PRO B 1 74 ? -7.719 4.332 -14.102 1 84.44 74 PRO B N 1
ATOM 2546 C CA . PRO B 1 74 ? -8.906 5.016 -13.586 1 84.44 74 PRO B CA 1
ATOM 2547 C C . PRO B 1 74 ? -9.477 4.344 -12.336 1 84.44 74 PRO B C 1
ATOM 2549 O O . PRO B 1 74 ? -10.328 4.918 -11.656 1 84.44 74 PRO B O 1
ATOM 2552 N N . LEU B 1 75 ? -9.008 3.174 -12.055 1 88 75 LEU B N 1
ATOM 2553 C CA . LEU B 1 75 ? -9.523 2.445 -10.898 1 88 75 LEU B CA 1
ATOM 2554 C C . LEU B 1 75 ? -8.531 2.465 -9.75 1 88 75 LEU B C 1
ATOM 2556 O O . LEU B 1 75 ? -8.703 1.758 -8.758 1 88 75 LEU B O 1
ATOM 2560 N N . THR B 1 76 ? -7.508 3.256 -10 1 81.06 76 THR B N 1
ATOM 2561 C CA . THR B 1 76 ? -6.488 3.352 -8.961 1 81.06 76 THR B CA 1
ATOM 2562 C C . THR B 1 76 ? -6.551 4.711 -8.266 1 81.06 76 THR B C 1
ATOM 2564 O O . THR B 1 76 ? -7.117 5.664 -8.805 1 81.06 76 THR B O 1
ATOM 2567 N N . PHE B 1 77 ? -6.348 4.672 -6.992 1 65.62 77 PHE B N 1
ATOM 2568 C CA . PHE B 1 77 ? -6.418 5.922 -6.246 1 65.62 77 PHE B CA 1
ATOM 2569 C C . PHE B 1 77 ? -5.215 6.805 -6.555 1 65.62 77 PHE B C 1
ATOM 2571 O O . PHE B 1 77 ? -4.312 6.941 -5.727 1 65.62 77 PHE B O 1
ATOM 2578 N N . PHE B 1 78 ? -5.062 6.941 -7.934 1 59.97 78 PHE B N 1
ATOM 2579 C CA . PHE B 1 78 ? -3.959 7.883 -8.078 1 59.97 78 PHE B CA 1
ATOM 2580 C C . PHE B 1 78 ? -4.414 9.305 -7.766 1 59.97 78 PHE B C 1
ATOM 2582 O O . PHE B 1 78 ? -5.555 9.672 -8.055 1 59.97 78 PHE B O 1
ATOM 2589 N N . THR B 1 79 ? -3.891 9.969 -6.746 1 60.09 79 THR B N 1
ATOM 2590 C CA . THR B 1 79 ? -3.883 11.102 -5.824 1 60.09 79 THR B CA 1
ATOM 2591 C C . THR B 1 79 ? -4.613 12.297 -6.426 1 60.09 79 THR B C 1
ATOM 2593 O O . THR B 1 79 ? -4.664 13.367 -5.824 1 60.09 79 THR B O 1
ATOM 2596 N N . GLN B 1 80 ? -5.242 11.992 -7.613 1 66.56 80 GLN B N 1
ATOM 2597 C CA . GLN B 1 80 ? -5.992 13.203 -7.926 1 66.56 80 GLN B CA 1
ATOM 2598 C C . GLN B 1 80 ? -7.422 13.125 -7.395 1 66.56 80 GLN B C 1
ATOM 2600 O O . GLN B 1 80 ? -8.219 12.32 -7.879 1 66.56 80 GLN B O 1
ATOM 2605 N N . ILE B 1 81 ? -7.746 13.695 -6.438 1 70.19 81 ILE B N 1
ATOM 2606 C CA . ILE B 1 81 ? -9.031 13.719 -5.754 1 70.19 81 ILE B CA 1
ATOM 2607 C C . ILE B 1 81 ? -10.055 14.469 -6.605 1 70.19 81 ILE B C 1
ATOM 2609 O O . ILE B 1 81 ? -11.211 14.039 -6.719 1 70.19 81 ILE B O 1
ATOM 2613 N N . ILE B 1 82 ? -9.508 15.492 -7.273 1 76.19 82 ILE B N 1
ATOM 2614 C CA . ILE B 1 82 ? -10.359 16.297 -8.141 1 76.19 82 ILE B CA 1
ATOM 2615 C C . ILE B 1 82 ? -9.766 16.344 -9.547 1 76.19 82 ILE B C 1
ATOM 2617 O O . ILE B 1 82 ? -8.602 15.977 -9.75 1 76.19 82 ILE B O 1
ATOM 2621 N N . GLY B 1 83 ? -10.547 16.672 -10.539 1 78.62 83 GLY B N 1
ATOM 2622 C CA . GLY B 1 83 ? -10.055 16.797 -11.898 1 78.62 83 GLY B CA 1
ATOM 2623 C C . GLY B 1 83 ? -10.016 15.477 -12.641 1 78.62 83 GLY B C 1
ATOM 2624 O O . GLY B 1 83 ? -10.938 14.664 -12.523 1 78.62 83 GLY B O 1
ATOM 2625 N N . GLN B 1 84 ? -8.898 15.227 -13.383 1 75.88 84 GLN B N 1
ATOM 2626 C CA . GLN B 1 84 ? -8.773 14 -14.156 1 75.88 84 GLN B CA 1
ATOM 2627 C C . GLN B 1 84 ? -8.602 12.789 -13.242 1 75.88 84 GLN B C 1
ATOM 2629 O O . GLN B 1 84 ? -7.801 12.812 -12.312 1 75.88 84 GLN B O 1
ATOM 2634 N N . MET B 1 85 ? -9.508 11.781 -13.453 1 77.75 85 MET B N 1
ATOM 2635 C CA . MET B 1 85 ? -9.492 10.547 -12.672 1 77.75 85 MET B CA 1
ATOM 2636 C C . MET B 1 85 ? -9.812 10.828 -11.211 1 77.75 85 MET B C 1
ATOM 2638 O O . MET B 1 85 ? -9.211 10.227 -10.312 1 77.75 85 MET B O 1
ATOM 2642 N N . GLY B 1 86 ? -10.711 11.82 -11.086 1 80.88 86 GLY B N 1
ATOM 2643 C CA . GLY B 1 86 ? -11.117 12.203 -9.742 1 80.88 86 GLY B CA 1
ATOM 2644 C C . GLY B 1 86 ? -12.016 11.18 -9.078 1 80.88 86 GLY B C 1
ATOM 2645 O O . GLY B 1 86 ? -12.383 10.172 -9.695 1 80.88 86 GLY B O 1
ATOM 2646 N N . ILE B 1 87 ? -12.336 11.469 -7.855 1 82.62 87 ILE B N 1
ATOM 2647 C CA . ILE B 1 87 ? -13.016 10.523 -6.977 1 82.62 87 ILE B CA 1
ATOM 2648 C C . ILE B 1 87 ? -14.383 10.18 -7.551 1 82.62 87 ILE B C 1
ATOM 2650 O O . ILE B 1 87 ? -14.828 9.031 -7.473 1 82.62 87 ILE B O 1
ATOM 2654 N N . HIS B 1 88 ? -15.07 11.102 -8.172 1 83.75 88 HIS B N 1
ATOM 2655 C CA . HIS B 1 88 ? -16.406 10.852 -8.703 1 83.75 88 HIS B CA 1
ATOM 2656 C C . HIS B 1 88 ? -16.359 9.875 -9.875 1 83.75 88 HIS B C 1
ATOM 2658 O O . HIS B 1 88 ? -17.203 8.992 -9.984 1 83.75 88 HIS B O 1
ATOM 2664 N N . GLN B 1 89 ? -15.383 10.062 -10.711 1 85.44 89 GLN B N 1
ATOM 2665 C CA . GLN B 1 89 ? -15.195 9.148 -11.828 1 85.44 89 GLN B CA 1
ATOM 2666 C C . GLN B 1 89 ? -14.852 7.746 -11.344 1 85.44 89 GLN B C 1
ATOM 2668 O O . GLN B 1 89 ? -15.398 6.762 -11.844 1 85.44 89 GLN B O 1
ATOM 2673 N N . PHE B 1 90 ? -14.07 7.707 -10.383 1 87.75 90 PHE B N 1
ATOM 2674 C CA . PHE B 1 90 ? -13.664 6.426 -9.812 1 87.75 90 PHE B CA 1
ATOM 2675 C C . PHE B 1 90 ? -14.867 5.676 -9.25 1 87.75 90 PHE B C 1
ATOM 2677 O O . PHE B 1 90 ? -15.078 4.504 -9.57 1 87.75 90 PHE B O 1
ATOM 2684 N N . LEU B 1 91 ? -15.609 6.387 -8.461 1 85.12 91 LEU B N 1
ATOM 2685 C CA . LEU B 1 91 ? -16.766 5.77 -7.812 1 85.12 91 LEU B CA 1
ATOM 2686 C C . LEU B 1 91 ? -17.766 5.281 -8.844 1 85.12 91 LEU B C 1
ATOM 2688 O O . LEU B 1 91 ? -18.391 4.23 -8.664 1 85.12 91 LEU B O 1
ATOM 2692 N N . PHE B 1 92 ? -17.875 6.012 -9.914 1 89.12 92 PHE B N 1
ATOM 2693 C CA . PHE B 1 92 ? -18.766 5.594 -10.992 1 89.12 92 PHE B CA 1
ATOM 2694 C C . PHE B 1 92 ? -18.25 4.32 -11.656 1 89.12 92 PHE B C 1
ATOM 2696 O O . PHE B 1 92 ? -19 3.354 -11.82 1 89.12 92 PHE B O 1
ATOM 2703 N N . LEU B 1 93 ? -17 4.277 -11.938 1 91.06 93 LEU B N 1
ATOM 2704 C CA . LEU B 1 93 ? -16.406 3.193 -12.719 1 91.06 93 LEU B CA 1
ATOM 2705 C C . LEU B 1 93 ? -16.391 1.896 -11.922 1 91.06 93 LEU B C 1
ATOM 2707 O O . LEU B 1 93 ? -16.625 0.817 -12.469 1 91.06 93 LEU B O 1
ATOM 2711 N N . GLU B 1 94 ? -16.109 1.987 -10.664 1 91.81 94 GLU B N 1
ATOM 2712 C CA . GLU B 1 94 ? -16.031 0.774 -9.852 1 91.81 94 GLU B CA 1
ATOM 2713 C C . GLU B 1 94 ? -17.406 0.117 -9.703 1 91.81 94 GLU B C 1
ATOM 2715 O O . GLU B 1 94 ? -17.5 -1.079 -9.422 1 91.81 94 GLU B O 1
ATOM 2720 N N . ARG B 1 95 ? -18.453 0.857 -9.945 1 92.94 95 ARG B N 1
ATOM 2721 C CA . ARG B 1 95 ? -19.812 0.366 -9.781 1 92.94 95 ARG B CA 1
ATOM 2722 C C . ARG B 1 95 ? -20.438 0.046 -11.133 1 92.94 95 ARG B C 1
ATOM 2724 O O . ARG B 1 95 ? -21.562 -0.461 -11.195 1 92.94 95 ARG B O 1
ATOM 2731 N N . ALA B 1 96 ? -19.734 0.299 -12.18 1 95.31 96 ALA B N 1
ATOM 2732 C CA . ALA B 1 96 ? -20.266 0.113 -13.523 1 95.31 96 ALA B CA 1
ATOM 2733 C C . ALA B 1 96 ? -20.188 -1.35 -13.953 1 95.31 96 ALA B C 1
ATOM 2735 O O . ALA B 1 96 ? -19.094 -1.876 -14.188 1 95.31 96 ALA B O 1
ATOM 2736 N N . GLU B 1 97 ? -21.375 -1.927 -14.086 1 96.94 97 GLU B N 1
ATOM 2737 C CA . GLU B 1 97 ? -21.422 -3.301 -14.578 1 96.94 97 GLU B CA 1
ATOM 2738 C C . GLU B 1 97 ? -20.969 -3.385 -16.031 1 96.94 97 GLU B C 1
ATOM 2740 O O . GLU B 1 97 ? -21.328 -2.537 -16.844 1 96.94 97 GLU B O 1
ATOM 2745 N N . GLY B 1 98 ? -20.141 -4.312 -16.344 1 97 98 GLY B N 1
ATOM 2746 C CA . GLY B 1 98 ? -19.656 -4.496 -17.703 1 97 98 GLY B CA 1
ATOM 2747 C C . GLY B 1 98 ? -18.234 -4.004 -17.906 1 97 98 GLY B C 1
ATOM 2748 O O . GLY B 1 98 ? -17.562 -4.41 -18.844 1 97 98 GLY B O 1
ATOM 2749 N N . TYR B 1 99 ? -17.781 -3.213 -17.016 1 96.62 99 TYR B N 1
ATOM 2750 C CA . TYR B 1 99 ? -16.453 -2.629 -17.172 1 96.62 99 TYR B CA 1
ATOM 2751 C C . TYR B 1 99 ? -15.367 -3.688 -17.016 1 96.62 99 TYR B C 1
ATOM 2753 O O . TYR B 1 99 ? -14.352 -3.654 -17.703 1 96.62 99 TYR B O 1
ATOM 2761 N N . GLY B 1 100 ? -15.547 -4.633 -16.125 1 96.62 100 GLY B N 1
ATOM 2762 C CA . GLY B 1 100 ? -14.586 -5.715 -15.961 1 96.62 100 GLY B CA 1
ATOM 2763 C C . GLY B 1 100 ? -14.383 -6.535 -17.219 1 96.62 100 GLY B C 1
ATOM 2764 O O . GLY B 1 100 ? -13.258 -6.922 -17.531 1 96.62 100 GLY B O 1
ATOM 2765 N N . GLN B 1 101 ? -15.43 -6.742 -17.953 1 96.12 101 GLN B N 1
ATOM 2766 C CA . GLN B 1 101 ? -15.344 -7.469 -19.219 1 96.12 101 GLN B CA 1
ATOM 2767 C C . GLN B 1 101 ? -14.484 -6.715 -20.234 1 96.12 101 GLN B C 1
ATOM 2769 O O . GLN B 1 101 ? -13.672 -7.316 -20.938 1 96.12 101 GLN B O 1
ATOM 2774 N N . GLU B 1 102 ? -14.672 -5.43 -20.266 1 96.06 102 GLU B N 1
ATOM 2775 C CA . GLU B 1 102 ? -13.891 -4.613 -21.203 1 96.06 102 GLU B CA 1
ATOM 2776 C C . GLU B 1 102 ? -12.406 -4.648 -20.844 1 96.06 102 GLU B C 1
ATOM 2778 O O . GLU B 1 102 ? -11.555 -4.711 -21.734 1 96.06 102 GLU B O 1
ATOM 2783 N N . ILE B 1 103 ? -12.125 -4.633 -19.547 1 94.31 103 ILE B N 1
ATOM 2784 C CA . ILE B 1 103 ? -10.742 -4.703 -19.094 1 94.31 103 ILE B CA 1
ATOM 2785 C C . ILE B 1 103 ? -10.117 -6.02 -19.547 1 94.31 103 ILE B C 1
ATOM 2787 O O . ILE B 1 103 ? -8.992 -6.035 -20.062 1 94.31 103 ILE B O 1
ATOM 2791 N N . MET B 1 104 ? -10.797 -7.09 -19.469 1 95.5 104 MET B N 1
ATOM 2792 C CA . MET B 1 104 ? -10.242 -8.422 -19.688 1 95.5 104 MET B CA 1
ATOM 2793 C C . MET B 1 104 ? -10.062 -8.703 -21.172 1 95.5 104 MET B C 1
ATOM 2795 O O . MET B 1 104 ? -9.336 -9.625 -21.562 1 95.5 104 MET B O 1
ATOM 2799 N N . LYS B 1 105 ? -10.648 -7.879 -22.094 1 94.56 105 LYS B N 1
ATOM 2800 C CA . LYS B 1 105 ? -10.477 -8.031 -23.531 1 94.56 105 LYS B CA 1
ATOM 2801 C C . LYS B 1 105 ? -9.047 -7.723 -23.953 1 94.56 105 LYS B C 1
ATOM 2803 O O . LYS B 1 105 ? -8.625 -8.094 -25.047 1 94.56 105 LYS B O 1
ATOM 2808 N N . ASN B 1 106 ? -8.359 -7.137 -23.078 1 91.38 106 ASN B N 1
ATOM 2809 C CA . ASN B 1 106 ? -7.004 -6.699 -23.422 1 91.38 106 ASN B CA 1
ATOM 2810 C C . ASN B 1 106 ? -6 -7.84 -23.281 1 91.38 106 ASN B C 1
ATOM 2812 O O . ASN B 1 106 ? -4.836 -7.695 -23.672 1 91.38 106 ASN B O 1
ATOM 2816 N N . TYR B 1 107 ? -6.453 -9.008 -22.766 1 92 107 TYR B N 1
ATOM 2817 C CA . TYR B 1 107 ? -5.5 -10.055 -22.406 1 92 107 TYR B CA 1
ATOM 2818 C C . TYR B 1 107 ? -5.957 -11.406 -22.953 1 92 107 TYR B C 1
ATOM 2820 O O . TYR B 1 107 ? -7.148 -11.617 -23.172 1 92 107 TYR B O 1
ATOM 2828 N N . ASP B 1 108 ? -4.977 -12.227 -23.203 1 92.81 108 ASP B N 1
ATOM 2829 C CA . ASP B 1 108 ? -5.246 -13.617 -23.562 1 92.81 108 ASP B CA 1
ATOM 2830 C C . ASP B 1 108 ? -5.066 -14.539 -22.344 1 92.81 108 ASP B C 1
ATOM 2832 O O . ASP B 1 108 ? -3.939 -14.859 -21.969 1 92.81 108 ASP B O 1
ATOM 2836 N N . PHE B 1 109 ? -6.121 -14.961 -21.812 1 96.31 109 PHE B N 1
ATOM 2837 C CA . PHE B 1 109 ? -6.125 -15.789 -20.609 1 96.31 109 PHE B CA 1
ATOM 2838 C C . PHE B 1 109 ? -6.137 -17.266 -20.969 1 96.31 109 PHE B C 1
ATOM 2840 O O . PHE B 1 109 ? -6.449 -17.641 -22.109 1 96.31 109 PHE B O 1
ATOM 2847 N N . ASP B 1 110 ? -5.727 -18.047 -20.047 1 96.62 110 ASP B N 1
ATOM 2848 C CA . ASP B 1 110 ? -5.734 -19.5 -20.125 1 96.62 110 ASP B CA 1
ATOM 2849 C C . ASP B 1 110 ? -6.445 -20.109 -18.922 1 96.62 110 ASP B C 1
ATOM 2851 O O . ASP B 1 110 ? -6.41 -19.547 -17.828 1 96.62 110 ASP B O 1
ATOM 2855 N N . SER B 1 111 ? -7.062 -21.297 -19.141 1 97.94 111 SER B N 1
ATOM 2856 C CA . SER B 1 111 ? -7.785 -21.938 -18.047 1 97.94 111 SER B CA 1
ATOM 2857 C C . SER B 1 111 ? -6.844 -22.328 -16.906 1 97.94 111 SER B C 1
ATOM 2859 O O . SER B 1 111 ? -7.281 -22.547 -15.781 1 97.94 111 SER B O 1
ATOM 2861 N N . LYS B 1 112 ? -5.539 -22.375 -17.188 1 98 112 LYS B N 1
ATOM 2862 C CA . LYS B 1 112 ? -4.555 -22.75 -16.188 1 98 112 LYS B CA 1
ATOM 2863 C C . LYS B 1 112 ? -4.082 -21.516 -15.414 1 98 112 LYS B C 1
ATOM 2865 O O . LYS B 1 112 ? -3.344 -21.641 -14.43 1 98 112 LYS B O 1
ATOM 2870 N N . ASP B 1 113 ? -4.5 -20.297 -15.852 1 98.25 113 ASP B N 1
ATOM 2871 C CA . ASP B 1 113 ? -4.297 -19.109 -15.031 1 98.25 113 ASP B CA 1
ATOM 2872 C C . ASP B 1 113 ? -5.199 -19.125 -13.797 1 98.25 113 ASP B C 1
ATOM 2874 O O . ASP B 1 113 ? -6.164 -19.891 -13.742 1 98.25 113 ASP B O 1
ATOM 2878 N N . CYS B 1 114 ? -4.871 -18.344 -12.875 1 98.25 114 CYS B N 1
ATOM 2879 C CA . CYS B 1 114 ? -5.84 -18.062 -11.82 1 98.25 114 CYS B CA 1
ATOM 2880 C C . CYS B 1 114 ? -5.969 -16.562 -11.586 1 98.25 114 CYS B C 1
ATOM 2882 O O . CYS B 1 114 ? -5.098 -15.781 -11.992 1 98.25 114 CYS B O 1
ATOM 2884 N N . MET B 1 115 ? -7.176 -16.156 -11.109 1 98.81 115 MET B N 1
ATOM 2885 C CA . MET B 1 115 ? -7.508 -14.758 -10.82 1 98.81 115 MET B CA 1
ATOM 2886 C C . MET B 1 115 ? -7.551 -14.508 -9.32 1 98.81 115 MET B C 1
ATOM 2888 O O . MET B 1 115 ? -8.273 -15.188 -8.594 1 98.81 115 MET B O 1
ATOM 2892 N N . TRP B 1 116 ? -6.695 -13.609 -8.883 1 98.88 116 TRP B N 1
ATOM 2893 C CA . TRP B 1 116 ? -6.617 -13.203 -7.488 1 98.88 116 TRP B CA 1
ATOM 2894 C C . TRP B 1 116 ? -7.129 -11.773 -7.309 1 98.88 116 TRP B C 1
ATOM 2896 O O . TRP B 1 116 ? -6.461 -10.812 -7.695 1 98.88 116 TRP B O 1
ATOM 2906 N N . ILE B 1 117 ? -8.328 -11.625 -6.645 1 98.81 117 ILE B N 1
ATOM 2907 C CA . ILE B 1 117 ? -9.008 -10.336 -6.559 1 98.81 117 ILE B CA 1
ATOM 2908 C C . ILE B 1 117 ? -9.023 -9.859 -5.109 1 98.81 117 ILE B C 1
ATOM 2910 O O . ILE B 1 117 ? -9.312 -10.633 -4.195 1 98.81 117 ILE B O 1
ATOM 2914 N N . PHE B 1 118 ? -8.688 -8.602 -4.941 1 98.5 118 PHE B N 1
ATOM 2915 C CA . PHE B 1 118 ? -8.789 -7.93 -3.652 1 98.5 118 PHE B CA 1
ATOM 2916 C C . PHE B 1 118 ? -9.984 -6.984 -3.629 1 98.5 118 PHE B C 1
ATOM 2918 O O . PHE B 1 118 ? -10.117 -6.121 -4.5 1 98.5 118 PHE B O 1
ATOM 2925 N N . SER B 1 119 ? -10.852 -7.145 -2.67 1 97.88 119 SER B N 1
ATOM 2926 C CA . SER B 1 119 ? -11.992 -6.258 -2.471 1 97.88 119 SER B CA 1
ATOM 2927 C C . SER B 1 119 ? -12.469 -6.289 -1.022 1 97.88 119 SER B C 1
ATOM 2929 O O . SER B 1 119 ? -12.812 -7.348 -0.498 1 97.88 119 SER B O 1
ATOM 2931 N N . HIS B 1 120 ? -12.516 -5.156 -0.4 1 96.94 120 HIS B N 1
ATOM 2932 C CA . HIS B 1 120 ? -12.891 -5.082 1.007 1 96.94 120 HIS B CA 1
ATOM 2933 C C . HIS B 1 120 ? -14.328 -5.562 1.217 1 96.94 120 HIS B C 1
ATOM 2935 O O . HIS B 1 120 ? -14.562 -6.516 1.965 1 96.94 120 HIS B O 1
ATOM 2941 N N . THR B 1 121 ? -15.281 -5.062 0.436 1 95.88 121 THR B N 1
ATOM 2942 C CA . THR B 1 121 ? -16.688 -5.391 0.661 1 95.88 121 THR B CA 1
ATOM 2943 C C . THR B 1 121 ? -17.141 -6.496 -0.285 1 95.88 121 THR B C 1
ATOM 2945 O O . THR B 1 121 ? -18.141 -7.168 -0.024 1 95.88 121 THR B O 1
ATOM 2948 N N . GLY B 1 122 ? -16.562 -6.594 -1.45 1 97 122 GLY B N 1
ATOM 2949 C CA . GLY B 1 122 ? -16.906 -7.617 -2.424 1 97 122 GLY B CA 1
ATOM 2950 C C . GLY B 1 122 ? -18.203 -7.332 -3.154 1 97 122 GLY B C 1
ATOM 2951 O O . GLY B 1 122 ? -18.797 -8.242 -3.734 1 97 122 GLY B O 1
ATOM 2952 N N . ILE B 1 123 ? -18.594 -6.031 -3.162 1 95.56 123 ILE B N 1
ATOM 2953 C CA . ILE B 1 123 ? -19.938 -5.809 -3.682 1 95.56 123 ILE B CA 1
ATOM 2954 C C . ILE B 1 123 ? -19.875 -4.945 -4.941 1 95.56 123 ILE B C 1
ATOM 2956 O O . ILE B 1 123 ? -20.875 -4.77 -5.637 1 95.56 123 ILE B O 1
ATOM 2960 N N . ASN B 1 124 ? -18.703 -4.422 -5.297 1 94.38 124 ASN B N 1
ATOM 2961 C CA . ASN B 1 124 ? -18.578 -3.541 -6.453 1 94.38 124 ASN B CA 1
ATOM 2962 C C . ASN B 1 124 ? -18.609 -4.328 -7.762 1 94.38 124 ASN B C 1
ATOM 2964 O O . ASN B 1 124 ? -17.969 -5.367 -7.883 1 94.38 124 ASN B O 1
ATOM 2968 N N . ALA B 1 125 ? -19.25 -3.781 -8.734 1 97.44 125 ALA B N 1
ATOM 2969 C CA . ALA B 1 125 ? -19.609 -4.496 -9.953 1 97.44 125 ALA B CA 1
ATOM 2970 C C . ALA B 1 125 ? -18.359 -4.875 -10.758 1 97.44 125 ALA B C 1
ATOM 2972 O O . ALA B 1 125 ? -18.297 -5.961 -11.336 1 97.44 125 ALA B O 1
ATOM 2973 N N . VAL B 1 126 ? -17.391 -4.02 -10.805 1 97.31 126 VAL B N 1
ATOM 2974 C CA . VAL B 1 126 ? -16.25 -4.266 -11.664 1 97.31 126 VAL B CA 1
ATOM 2975 C C . VAL B 1 126 ? -15.516 -5.527 -11.203 1 97.31 126 VAL B C 1
ATOM 2977 O O . VAL B 1 126 ? -15.086 -6.34 -12.023 1 97.31 126 VAL B O 1
ATOM 2980 N N . ASN B 1 127 ? -15.406 -5.695 -9.891 1 97.75 127 ASN B N 1
ATOM 2981 C CA . ASN B 1 127 ? -14.758 -6.887 -9.359 1 97.75 127 ASN B CA 1
ATOM 2982 C C . ASN B 1 127 ? -15.578 -8.148 -9.648 1 97.75 127 ASN B C 1
ATOM 2984 O O . ASN B 1 127 ? -15.016 -9.203 -9.938 1 97.75 127 ASN B O 1
ATOM 2988 N N . ILE B 1 128 ? -16.812 -8.008 -9.555 1 98.38 128 ILE B N 1
ATOM 2989 C CA . ILE B 1 128 ? -17.719 -9.117 -9.82 1 98.38 128 ILE B CA 1
ATOM 2990 C C . ILE B 1 128 ? -17.641 -9.508 -11.289 1 98.38 128 ILE B C 1
ATOM 2992 O O . ILE B 1 128 ? -17.547 -10.695 -11.617 1 98.38 128 ILE B O 1
ATOM 2996 N N . ASP B 1 129 ? -17.609 -8.469 -12.18 1 98.5 129 ASP B N 1
ATOM 2997 C CA . ASP B 1 129 ? -17.406 -8.711 -13.609 1 98.5 129 ASP B CA 1
ATOM 2998 C C . ASP B 1 129 ? -16.141 -9.523 -13.852 1 98.5 129 ASP B C 1
ATOM 3000 O O . ASP B 1 129 ? -16.156 -10.5 -14.609 1 98.5 129 ASP B O 1
ATOM 3004 N N . MET B 1 130 ? -15.094 -9.141 -13.203 1 98.12 130 MET B N 1
ATOM 3005 C CA . MET B 1 130 ? -13.805 -9.805 -13.359 1 98.12 130 MET B CA 1
ATOM 3006 C C . MET B 1 130 ? -13.891 -11.273 -12.953 1 98.12 130 MET B C 1
ATOM 3008 O O . MET B 1 130 ? -13.375 -12.148 -13.656 1 98.12 130 MET B O 1
ATOM 3012 N N . ALA B 1 131 ? -14.523 -11.516 -11.859 1 98.62 131 ALA B N 1
ATOM 3013 C CA . ALA B 1 131 ? -14.648 -12.867 -11.336 1 98.62 131 ALA B CA 1
ATOM 3014 C C . ALA B 1 131 ? -15.484 -13.742 -12.266 1 98.62 131 ALA B C 1
ATOM 3016 O O . ALA B 1 131 ? -15.102 -14.867 -12.586 1 98.62 131 ALA B O 1
ATOM 3017 N N . LEU B 1 132 ? -16.578 -13.227 -12.688 1 98.5 132 LEU B N 1
ATOM 3018 C CA . LEU B 1 132 ? -17.469 -13.984 -13.562 1 98.5 132 LEU B CA 1
ATOM 3019 C C . LEU B 1 132 ? -16.781 -14.312 -14.883 1 98.5 132 LEU B C 1
ATOM 3021 O O . LEU B 1 132 ? -16.859 -15.438 -15.367 1 98.5 132 LEU B O 1
ATOM 3025 N N . GLU B 1 133 ? -16.125 -13.328 -15.422 1 98.12 133 GLU B N 1
ATOM 3026 C CA . GLU B 1 133 ? -15.43 -13.539 -16.688 1 98.12 133 GLU B CA 1
ATOM 3027 C C . GLU B 1 133 ? -14.312 -14.562 -16.531 1 98.12 133 GLU B C 1
ATOM 3029 O O . GLU B 1 133 ? -14.086 -15.391 -17.422 1 98.12 133 GLU B O 1
ATOM 3034 N N . ALA B 1 134 ? -13.578 -14.523 -15.43 1 98.56 134 ALA B N 1
ATOM 3035 C CA . ALA B 1 134 ? -12.531 -15.492 -15.148 1 98.56 134 ALA B CA 1
ATOM 3036 C C . ALA B 1 134 ? -13.102 -16.906 -15.047 1 98.56 134 ALA B C 1
ATOM 3038 O O . ALA B 1 134 ? -12.547 -17.844 -15.625 1 98.56 134 ALA B O 1
ATOM 3039 N N . LYS B 1 135 ? -14.188 -17.047 -14.398 1 98.19 135 LYS B N 1
ATOM 3040 C CA . LYS B 1 135 ? -14.828 -18.344 -14.234 1 98.19 135 LYS B CA 1
ATOM 3041 C C . LYS B 1 135 ? -15.297 -18.906 -15.578 1 98.19 135 LYS B C 1
ATOM 3043 O O . LYS B 1 135 ? -15.164 -20.094 -15.844 1 98.19 135 LYS B O 1
ATOM 3048 N N . LYS B 1 136 ? -15.82 -18.031 -16.391 1 97.5 136 LYS B N 1
ATOM 3049 C CA . LYS B 1 136 ? -16.25 -18.438 -17.734 1 97.5 136 LYS B CA 1
ATOM 3050 C C . LYS B 1 136 ? -15.094 -19.047 -18.516 1 97.5 136 LYS B C 1
ATOM 3052 O O . LYS B 1 136 ? -15.305 -19.906 -19.375 1 97.5 136 LYS B O 1
ATOM 3057 N N . ARG B 1 137 ? -13.969 -18.656 -18.219 1 97 137 ARG B N 1
ATOM 3058 C CA . ARG B 1 137 ? -12.781 -19.094 -18.953 1 97 137 ARG B CA 1
ATOM 3059 C C . ARG B 1 137 ? -12.141 -20.297 -18.281 1 97 137 ARG B C 1
ATOM 3061 O O . ARG B 1 137 ? -11.078 -20.75 -18.703 1 97 137 ARG B O 1
ATOM 3068 N N . GLY B 1 138 ? -12.68 -20.734 -17.203 1 98.12 138 GLY B N 1
ATOM 3069 C CA . GLY B 1 138 ? -12.211 -21.938 -16.531 1 98.12 138 GLY B CA 1
ATOM 3070 C C . GLY B 1 138 ? -11.125 -21.656 -15.508 1 98.12 138 GLY B C 1
ATOM 3071 O O . GLY B 1 138 ? -10.516 -22.578 -14.977 1 98.12 138 GLY B O 1
ATOM 3072 N N . MET B 1 139 ? -10.875 -20.391 -15.172 1 98.69 139 MET B N 1
ATOM 3073 C CA . MET B 1 139 ? -9.852 -20.031 -14.203 1 98.69 139 MET B CA 1
ATOM 3074 C C . MET B 1 139 ? -10.375 -20.188 -12.773 1 98.69 139 MET B C 1
ATOM 3076 O O . MET B 1 139 ? -11.555 -19.953 -12.516 1 98.69 139 MET B O 1
ATOM 3080 N N . LYS B 1 140 ? -9.484 -20.594 -11.883 1 98.81 140 LYS B N 1
ATOM 3081 C CA . LYS B 1 140 ? -9.82 -20.484 -10.461 1 98.81 140 LYS B CA 1
ATOM 3082 C C . LYS 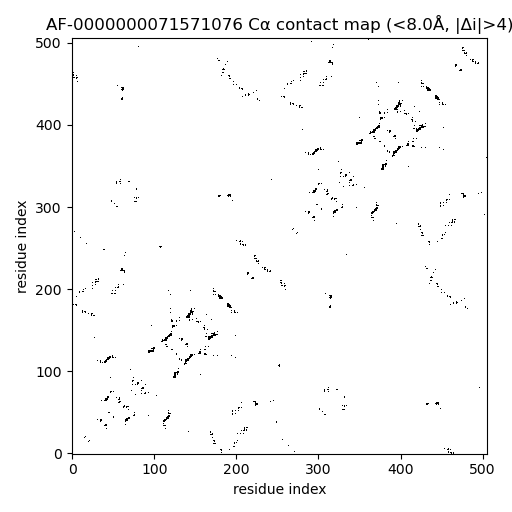B 1 140 ? -9.852 -19.031 -10.008 1 98.81 140 LYS B C 1
ATOM 3084 O O . LYS B 1 140 ? -9.016 -18.219 -10.422 1 98.81 140 LYS B O 1
ATOM 3089 N N . VAL B 1 141 ? -10.844 -18.719 -9.195 1 98.94 141 VAL B N 1
ATOM 3090 C CA . VAL B 1 141 ? -11 -17.375 -8.664 1 98.94 141 VAL B CA 1
ATOM 3091 C C . VAL B 1 141 ? -10.742 -17.375 -7.164 1 98.94 141 VAL B C 1
ATOM 3093 O O . VAL B 1 141 ? -11.43 -18.062 -6.406 1 98.94 141 VAL B O 1
ATOM 3096 N N . ILE B 1 142 ? -9.742 -16.594 -6.727 1 98.94 142 ILE B N 1
ATOM 3097 C CA . ILE B 1 142 ? -9.352 -16.391 -5.336 1 98.94 142 ILE B CA 1
ATOM 3098 C C . ILE B 1 142 ? -9.648 -14.961 -4.906 1 98.94 142 ILE B C 1
ATOM 3100 O O . ILE B 1 142 ? -9.266 -14.008 -5.594 1 98.94 142 ILE B O 1
ATOM 3104 N N . VAL B 1 143 ? -10.352 -14.805 -3.762 1 98.94 143 VAL B N 1
ATOM 3105 C CA . VAL B 1 143 ? -10.758 -13.461 -3.352 1 98.94 143 VAL B CA 1
ATOM 3106 C C . VAL B 1 143 ? -10.32 -13.203 -1.909 1 98.94 143 VAL B C 1
ATOM 3108 O O . VAL B 1 143 ? -10.523 -14.055 -1.037 1 98.94 143 VAL B O 1
ATOM 3111 N N . TYR B 1 144 ? -9.68 -12.117 -1.695 1 98.88 144 TYR B N 1
ATOM 3112 C CA . TYR B 1 144 ? -9.336 -11.633 -0.363 1 98.88 144 TYR B CA 1
ATOM 3113 C C . TYR B 1 144 ? -10.148 -10.391 -0.007 1 98.88 144 TYR B C 1
ATOM 3115 O O . TYR B 1 144 ? -10.281 -9.477 -0.816 1 98.88 144 TYR B O 1
ATOM 3123 N N . GLY B 1 145 ? -10.773 -10.352 1.141 1 98.69 145 GLY B N 1
ATOM 3124 C CA . GLY B 1 145 ? -11.586 -9.242 1.62 1 98.69 145 GLY B CA 1
ATOM 3125 C C . GLY B 1 145 ? -12.305 -9.547 2.918 1 98.69 145 GLY B C 1
ATOM 3126 O O . GLY B 1 145 ? -12 -10.531 3.59 1 98.69 145 GLY B O 1
ATOM 3127 N N . SER B 1 146 ? -13.172 -8.656 3.289 1 98.25 146 SER B N 1
ATOM 3128 C CA . SER B 1 146 ? -13.906 -8.797 4.543 1 98.25 146 SER B CA 1
ATOM 3129 C C . SER B 1 146 ? -15.125 -9.703 4.375 1 98.25 146 SER B C 1
ATOM 3131 O O . SER B 1 146 ? -16.25 -9.281 4.625 1 98.25 146 SER B O 1
ATOM 3133 N N . ALA B 1 147 ? -14.867 -10.938 4.145 1 98 147 ALA B N 1
ATOM 3134 C CA . ALA B 1 147 ? -15.906 -11.898 3.768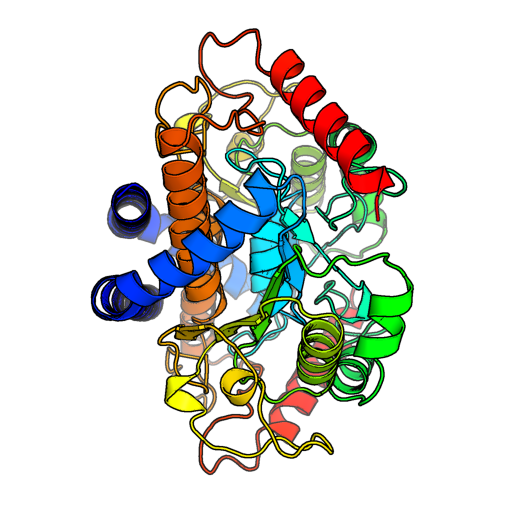 1 98 147 ALA B CA 1
ATOM 3135 C C . ALA B 1 147 ? -16.844 -12.172 4.938 1 98 147 ALA B C 1
ATOM 3137 O O . ALA B 1 147 ? -18.062 -12.211 4.762 1 98 147 ALA B O 1
ATOM 3138 N N . SER B 1 148 ? -16.297 -12.336 6.105 1 96.62 148 SER B N 1
ATOM 3139 C CA . SER B 1 148 ? -17.125 -12.656 7.27 1 96.62 148 SER B CA 1
ATOM 3140 C C . SER B 1 148 ? -18.078 -11.523 7.602 1 96.62 148 SER B C 1
ATOM 3142 O O . SER B 1 148 ? -19.203 -11.766 8.047 1 96.62 148 SER B O 1
ATOM 3144 N N . GLU B 1 149 ? -17.656 -10.328 7.32 1 95.12 149 GLU B N 1
ATOM 3145 C CA . GLU B 1 149 ? -18.484 -9.148 7.598 1 95.12 149 GLU B CA 1
ATOM 3146 C C . GLU B 1 149 ? -19.562 -8.969 6.527 1 95.12 149 GLU B C 1
ATOM 3148 O O . GLU B 1 149 ? -20.688 -8.555 6.828 1 95.12 149 GLU B O 1
ATOM 3153 N N . THR B 1 150 ? -19.203 -9.258 5.332 1 94.31 150 THR B N 1
ATOM 3154 C CA . THR B 1 150 ? -20.141 -9.117 4.227 1 94.31 150 THR B CA 1
ATOM 3155 C C . THR B 1 150 ? -21.203 -10.219 4.262 1 94.31 150 THR B C 1
ATOM 3157 O O . THR B 1 150 ? -22.375 -9.977 3.982 1 94.31 150 THR B O 1
ATOM 3160 N N . GLY B 1 151 ? -20.812 -11.391 4.512 1 92.25 151 GLY B N 1
ATOM 3161 C CA . GLY B 1 151 ? -21.734 -12.516 4.547 1 92.25 151 GLY B CA 1
ATOM 3162 C C . GLY B 1 151 ? -22.469 -12.727 3.236 1 92.25 151 GLY B C 1
ATOM 3163 O O . GLY B 1 151 ? -21.859 -12.727 2.166 1 92.25 151 GLY B O 1
ATOM 3164 N N . ASP B 1 152 ? -23.797 -12.898 3.404 1 88.31 152 ASP B N 1
ATOM 3165 C CA . ASP B 1 152 ? -24.594 -13.219 2.23 1 88.31 152 ASP B CA 1
ATOM 3166 C C . ASP B 1 152 ? -25.297 -11.977 1.687 1 88.31 152 ASP B C 1
ATOM 3168 O O . ASP B 1 152 ? -26.297 -12.086 0.967 1 88.31 152 ASP B O 1
ATOM 3172 N N . LYS B 1 153 ? -24.734 -10.836 2.057 1 88.38 153 LYS B N 1
ATOM 3173 C CA . LYS B 1 153 ? -25.328 -9.594 1.56 1 88.38 153 LYS B CA 1
ATOM 3174 C C . LYS B 1 153 ? -25.281 -9.547 0.035 1 88.38 153 LYS B C 1
ATOM 3176 O O . LYS B 1 153 ? -24.25 -9.812 -0.578 1 88.38 153 LYS B O 1
ATOM 3181 N N . ALA B 1 154 ? -26.438 -9.156 -0.485 1 86 154 ALA B N 1
ATOM 3182 C CA . ALA B 1 154 ? -26.531 -9.078 -1.94 1 86 154 ALA B CA 1
ATOM 3183 C C . ALA B 1 154 ? -25.781 -7.855 -2.473 1 86 154 ALA B C 1
ATOM 3185 O O . ALA B 1 154 ? -25.672 -6.84 -1.783 1 86 154 ALA B O 1
ATOM 3186 N N . SER B 1 155 ? -25.234 -8.094 -3.635 1 90.88 155 SER B N 1
ATOM 3187 C CA . SER B 1 155 ? -24.656 -6.949 -4.336 1 90.88 155 SER B CA 1
ATOM 3188 C C . SER B 1 155 ? -25.672 -6.305 -5.27 1 90.88 155 SER B C 1
ATOM 3190 O O . SER B 1 155 ? -26.766 -6.836 -5.461 1 90.88 155 SER B O 1
ATOM 3192 N N . ARG B 1 156 ? -25.391 -5.141 -5.812 1 87.25 156 ARG B N 1
ATOM 3193 C CA . ARG B 1 156 ? -26.25 -4.477 -6.785 1 87.25 156 ARG B CA 1
ATOM 3194 C C . ARG B 1 156 ? -25.984 -4.996 -8.195 1 87.25 156 ARG B C 1
ATOM 3196 O O . ARG B 1 156 ? -26.641 -4.578 -9.148 1 87.25 156 ARG B O 1
ATOM 3203 N N . HIS B 1 157 ? -25.078 -5.891 -8.32 1 95.12 157 HIS B N 1
ATOM 3204 C CA . HIS B 1 157 ? -24.797 -6.531 -9.602 1 95.12 157 HIS B CA 1
ATOM 3205 C C . HIS B 1 157 ? -25.969 -7.383 -10.062 1 95.12 157 HIS B C 1
ATOM 3207 O O . HIS B 1 157 ? -26.656 -7.992 -9.242 1 95.12 157 HIS B O 1
ATOM 3213 N N . SER B 1 158 ? -26.109 -7.469 -11.422 1 96.5 158 SER B N 1
ATOM 3214 C CA . SER B 1 158 ? -27.25 -8.18 -11.984 1 96.5 158 SER B CA 1
ATOM 3215 C C . SER B 1 158 ? -27.219 -9.664 -11.625 1 96.5 158 SER B C 1
ATOM 3217 O O . SER B 1 158 ? -28.25 -10.328 -11.625 1 96.5 158 SER B O 1
ATOM 3219 N N . SER B 1 159 ? -26.078 -10.188 -11.312 1 94.81 159 SER B N 1
ATOM 3220 C CA . SER B 1 159 ? -25.969 -11.586 -10.922 1 94.81 159 SER B CA 1
ATOM 3221 C C . SER B 1 159 ? -26.578 -11.828 -9.547 1 94.81 159 SER B C 1
ATOM 3223 O O . SER B 1 159 ? -26.859 -12.969 -9.18 1 94.81 159 SER B O 1
ATOM 3225 N N . GLY B 1 160 ? -26.625 -10.82 -8.766 1 95.75 160 GLY B N 1
ATOM 3226 C CA . GLY B 1 160 ? -27.156 -10.922 -7.414 1 95.75 160 GLY B CA 1
ATOM 3227 C C . GLY B 1 160 ? -26.141 -11.461 -6.418 1 95.75 160 GLY B C 1
ATOM 3228 O O . GLY B 1 160 ? -26.422 -11.531 -5.219 1 95.75 160 GLY B O 1
ATOM 3229 N N . LYS B 1 161 ? -25.031 -11.852 -6.898 1 96.44 161 LYS B N 1
ATOM 3230 C CA . LYS B 1 161 ? -24.016 -12.445 -6.051 1 96.44 161 LYS B CA 1
ATOM 3231 C C . LYS B 1 161 ? -22.938 -11.422 -5.676 1 96.44 161 LYS B C 1
ATOM 3233 O O . LYS B 1 161 ? -22.656 -10.5 -6.441 1 96.44 161 LYS B O 1
ATOM 3238 N N . ASN B 1 162 ? -22.438 -11.539 -4.43 1 97.44 162 ASN B N 1
ATOM 3239 C CA . ASN B 1 162 ? -21.219 -10.789 -4.133 1 97.44 162 ASN B CA 1
ATOM 3240 C C . ASN B 1 162 ? -19.969 -11.586 -4.496 1 97.44 162 ASN B C 1
ATOM 3242 O O . ASN B 1 162 ? -20.062 -12.766 -4.855 1 97.44 162 ASN B O 1
ATOM 3246 N N . LEU B 1 163 ? -18.891 -10.945 -4.441 1 98 163 LEU B N 1
ATOM 3247 C CA . LEU B 1 163 ? -17.625 -11.484 -4.926 1 98 163 LEU B CA 1
ATOM 3248 C C . LEU B 1 163 ? -17.25 -12.75 -4.164 1 98 163 LEU B C 1
ATOM 3250 O O . LEU B 1 163 ? -16.703 -13.688 -4.746 1 98 163 LEU B O 1
ATOM 3254 N N . PHE B 1 164 ? -17.578 -12.828 -2.881 1 98.5 164 PHE B N 1
ATOM 3255 C CA . PHE B 1 164 ? -17.188 -13.945 -2.029 1 98.5 164 PHE B CA 1
ATOM 3256 C C . PHE B 1 164 ? -18 -15.195 -2.354 1 98.5 164 PHE B C 1
ATOM 3258 O O . PHE B 1 164 ? -17.531 -16.312 -2.176 1 98.5 164 PHE B O 1
ATOM 3265 N N . GLN B 1 165 ? -19.156 -15.047 -2.908 1 98 165 GLN B N 1
ATOM 3266 C CA . GLN B 1 165 ? -20 -16.156 -3.334 1 98 165 GLN B CA 1
ATOM 3267 C C . GLN B 1 165 ? -19.516 -16.75 -4.652 1 98 165 GLN B C 1
ATOM 3269 O O . GLN B 1 165 ? -19.812 -17.891 -4.969 1 98 165 GLN B O 1
ATOM 3274 N N . LEU B 1 166 ? -18.812 -15.977 -5.363 1 98.19 166 LEU B N 1
ATOM 3275 C CA . LEU B 1 166 ? -18.328 -16.406 -6.672 1 98.19 166 LEU B CA 1
ATOM 3276 C C . LEU B 1 166 ? -16.969 -17.078 -6.551 1 98.19 166 LEU B C 1
ATOM 3278 O O . LEU B 1 166 ? -16.578 -17.844 -7.43 1 98.19 166 LEU B O 1
ATOM 3282 N N . ALA B 1 167 ? -16.234 -16.828 -5.496 1 98.69 167 ALA B N 1
ATOM 3283 C CA . ALA B 1 167 ? -14.844 -17.266 -5.328 1 98.69 167 ALA B CA 1
ATOM 3284 C C . ALA B 1 167 ? -14.758 -18.766 -5.133 1 98.69 167 ALA B C 1
ATOM 3286 O O . ALA B 1 167 ? -15.617 -19.375 -4.492 1 98.69 167 ALA B O 1
ATOM 3287 N N . ASP B 1 168 ? -13.719 -19.359 -5.684 1 98.81 168 ASP B N 1
ATOM 3288 C CA . ASP B 1 168 ? -13.391 -20.75 -5.355 1 98.81 168 ASP B CA 1
ATOM 3289 C C . ASP B 1 168 ? -12.727 -20.844 -3.984 1 98.81 168 ASP B C 1
ATOM 3291 O O . ASP B 1 168 ? -12.898 -21.844 -3.275 1 98.81 168 ASP B O 1
ATOM 3295 N N . ILE B 1 169 ? -11.922 -19.875 -3.658 1 98.88 169 ILE B N 1
ATOM 3296 C CA . ILE B 1 169 ? -11.25 -19.781 -2.367 1 98.88 169 ILE B CA 1
ATOM 3297 C C . ILE B 1 169 ? -11.375 -18.359 -1.829 1 98.88 169 ILE B C 1
ATOM 3299 O O . ILE B 1 169 ? -11.18 -17.391 -2.566 1 98.88 169 ILE B O 1
ATOM 3303 N N . VAL B 1 170 ? -11.75 -18.266 -0.605 1 98.88 170 VAL B N 1
ATOM 3304 C CA . VAL B 1 170 ? -11.859 -16.984 0.081 1 98.88 170 VAL B CA 1
ATOM 3305 C C . VAL B 1 170 ? -10.883 -16.938 1.256 1 98.88 170 VAL B C 1
ATOM 3307 O O . VAL B 1 170 ? -10.797 -17.891 2.029 1 98.88 170 VAL B O 1
ATOM 3310 N N . VAL B 1 171 ? -10.125 -15.914 1.324 1 98.88 171 VAL B N 1
ATOM 3311 C CA . VAL B 1 171 ? -9.367 -15.594 2.531 1 98.88 171 VAL B CA 1
ATOM 3312 C C . VAL B 1 171 ? -9.922 -14.328 3.174 1 98.88 171 VAL B C 1
ATOM 3314 O O . VAL B 1 171 ? -9.961 -13.273 2.541 1 98.88 171 VAL B O 1
ATOM 3317 N N . ASP B 1 172 ? -10.336 -14.445 4.387 1 98.88 172 ASP B N 1
ATOM 3318 C CA . ASP B 1 172 ? -10.938 -13.336 5.117 1 98.88 172 ASP B CA 1
ATOM 3319 C C . ASP B 1 172 ? -9.875 -12.383 5.66 1 98.88 172 ASP B C 1
ATOM 3321 O O . ASP B 1 172 ? -8.906 -12.828 6.289 1 98.88 172 ASP B O 1
ATOM 3325 N N . SER B 1 173 ? -10.133 -11.125 5.445 1 98.75 173 SER B N 1
ATOM 3326 C CA . SER B 1 173 ? -9.172 -10.125 5.906 1 98.75 173 SER B CA 1
ATOM 3327 C C . SER B 1 173 ? -9.297 -9.891 7.406 1 98.75 173 SER B C 1
ATOM 3329 O O . SER B 1 173 ? -8.414 -9.273 8.016 1 98.75 173 SER B O 1
ATOM 3331 N N . CYS B 1 174 ? -10.359 -10.258 7.984 1 98.62 174 CYS B N 1
ATOM 3332 C CA . CYS B 1 174 ? -10.648 -10.117 9.406 1 98.62 174 CYS B CA 1
ATOM 3333 C C . CYS B 1 174 ? -10.812 -8.648 9.789 1 98.62 174 CYS B C 1
ATOM 3335 O O . CYS B 1 174 ? -10.648 -8.289 10.961 1 98.62 174 CYS B O 1
ATOM 3337 N N . VAL B 1 175 ? -11.039 -7.797 8.805 1 98.62 175 VAL B N 1
ATOM 3338 C CA . VAL B 1 175 ? -11.227 -6.371 9.039 1 98.62 175 VAL B CA 1
ATOM 3339 C C . VAL B 1 175 ? -12.719 -6.035 9 1 98.62 175 VAL B C 1
ATOM 3341 O O . VAL B 1 175 ? -13.422 -6.418 8.055 1 98.62 175 VAL B O 1
ATOM 3344 N N . PRO B 1 176 ? -13.227 -5.328 10.055 1 97.38 176 PRO B N 1
ATOM 3345 C CA . PRO B 1 176 ? -14.617 -4.871 9.977 1 97.38 176 PRO B CA 1
ATOM 3346 C C . PRO B 1 176 ? -14.891 -4.02 8.742 1 97.38 176 PRO B C 1
ATOM 3348 O O . PRO B 1 176 ? -14.008 -3.283 8.289 1 97.38 176 PRO B O 1
ATOM 3351 N N . LEU B 1 177 ? -16.125 -4.016 8.312 1 95.81 177 LEU B N 1
ATOM 3352 C CA . LEU B 1 177 ? -16.5 -3.305 7.098 1 95.81 177 LEU B CA 1
ATOM 3353 C C . LEU B 1 177 ? -16.312 -1.801 7.27 1 95.81 177 LEU B C 1
ATOM 3355 O O . LEU B 1 177 ? -16 -1.096 6.301 1 95.81 177 LEU B O 1
ATOM 3359 N N . VAL B 1 178 ? -16.422 -1.327 8.453 1 96.38 178 VAL B N 1
ATOM 3360 C CA . VAL B 1 178 ? -16.25 0.099 8.711 1 96.38 178 VAL B CA 1
ATOM 3361 C C . VAL B 1 178 ? -14.828 0.52 8.367 1 96.38 178 VAL B C 1
ATOM 3363 O O . VAL B 1 178 ? -14.602 1.642 7.906 1 96.38 178 VAL B O 1
ATOM 3366 N N . ASP B 1 179 ? -13.867 -0.344 8.531 1 97.31 179 ASP B N 1
ATOM 3367 C CA . ASP B 1 179 ? -12.453 -0.221 8.195 1 97.31 179 ASP B CA 1
ATOM 3368 C C . ASP B 1 179 ? -11.75 0.766 9.125 1 97.31 179 ASP B C 1
ATOM 3370 O O . ASP B 1 179 ? -10.695 0.456 9.68 1 97.31 179 ASP B O 1
ATOM 3374 N N . ALA B 1 180 ? -12.336 1.984 9.312 1 97.75 180 ALA B N 1
ATOM 3375 C CA . ALA B 1 180 ? -11.773 2.924 10.281 1 97.75 180 ALA B CA 1
ATOM 3376 C C . ALA B 1 180 ? -11.93 2.396 11.703 1 97.75 180 ALA B C 1
ATOM 3378 O O . ALA B 1 180 ? -13.008 1.944 12.094 1 97.75 180 ALA B O 1
ATOM 3379 N N . SER B 1 181 ? -10.852 2.57 12.539 1 97.88 181 SER B N 1
ATOM 3380 C CA . SER B 1 181 ? -10.852 1.732 13.734 1 97.88 181 SER B CA 1
ATOM 3381 C C . SER B 1 181 ? -10.688 2.57 15 1 97.88 181 SER B C 1
ATOM 3383 O O . SER B 1 181 ? -10.906 2.078 16.109 1 97.88 181 SER B O 1
ATOM 3385 N N . VAL B 1 182 ? -10.305 3.828 14.883 1 98.62 182 VAL B N 1
ATOM 3386 C CA . VAL B 1 182 ? -9.945 4.617 16.047 1 98.62 182 VAL B CA 1
ATOM 3387 C C . VAL B 1 182 ? -10.938 5.77 16.219 1 98.62 182 VAL B C 1
ATOM 3389 O O . VAL B 1 182 ? -11.023 6.652 15.367 1 98.62 182 VAL B O 1
ATOM 3392 N N . PRO B 1 183 ? -11.633 5.77 17.328 1 98.25 183 PRO B N 1
ATOM 3393 C CA . PRO B 1 183 ? -12.5 6.926 17.578 1 98.25 183 PRO B CA 1
ATOM 3394 C C . PRO B 1 183 ? -11.711 8.211 17.812 1 98.25 183 PRO B C 1
ATOM 3396 O O . PRO B 1 183 ? -10.625 8.18 18.391 1 98.25 183 PRO B O 1
ATOM 3399 N N . LEU B 1 184 ? -12.281 9.289 17.391 1 98.31 184 LEU B N 1
ATOM 3400 C CA . LEU B 1 184 ? -11.688 10.609 17.578 1 98.31 184 LEU B CA 1
ATOM 3401 C C . LEU B 1 184 ? -12.633 11.523 18.344 1 98.31 184 LEU B C 1
ATOM 3403 O O . LEU B 1 184 ? -13.812 11.641 18.016 1 98.31 184 LEU B O 1
ATOM 3407 N N . LYS B 1 185 ? -12.086 12.148 19.359 1 96.75 185 LYS B N 1
ATOM 3408 C CA . LYS B 1 185 ? -12.906 13.016 20.188 1 96.75 185 LYS B CA 1
ATOM 3409 C C . LYS B 1 185 ? -13.602 14.086 19.359 1 96.75 185 LYS B C 1
ATOM 3411 O O . LYS B 1 185 ? -13 14.656 18.453 1 96.75 185 LYS B O 1
ATOM 3416 N N . ASN B 1 186 ? -14.891 14.258 19.656 1 96.06 186 ASN B N 1
ATOM 3417 C CA . ASN B 1 186 ? -15.727 15.297 19.078 1 96.06 186 ASN B CA 1
ATOM 3418 C C . ASN B 1 186 ? -15.961 15.055 17.594 1 96.06 186 ASN B C 1
ATOM 3420 O O . ASN B 1 186 ? -16.25 15.992 16.844 1 96.06 186 ASN B O 1
ATOM 3424 N N . HIS B 1 187 ? -15.758 13.906 17.125 1 97.25 187 HIS B N 1
ATOM 3425 C CA . HIS B 1 187 ? -16.047 13.516 15.75 1 97.25 187 HIS B CA 1
ATOM 3426 C C . HIS B 1 187 ? -16.891 12.25 15.695 1 97.25 187 HIS B C 1
ATOM 3428 O O . HIS B 1 187 ? -16.719 11.344 16.516 1 97.25 187 HIS B O 1
ATOM 3434 N N . PHE B 1 188 ? -17.75 12.242 14.766 1 96.25 188 PHE B N 1
ATOM 3435 C CA . PHE B 1 188 ? -18.578 11.062 14.539 1 96.25 188 PHE B CA 1
ATOM 3436 C C . PHE B 1 188 ? -17.766 9.969 13.836 1 96.25 188 PHE B C 1
ATOM 3438 O O . PHE B 1 188 ? -17.828 8.805 14.234 1 96.25 188 PHE B O 1
ATOM 3445 N N . ASP B 1 189 ? -17.062 10.391 12.82 1 97.81 189 ASP B N 1
ATOM 3446 C CA . ASP B 1 189 ? -16.312 9.438 12.008 1 97.81 189 ASP B CA 1
ATOM 3447 C C . ASP B 1 189 ? -15.023 9.008 12.711 1 97.81 189 ASP B C 1
ATOM 3449 O O . ASP B 1 189 ? -14.352 9.82 13.352 1 97.81 189 ASP B O 1
ATOM 3453 N N . LYS B 1 190 ? -14.719 7.762 12.641 1 98.19 190 LYS B N 1
ATOM 3454 C CA . LYS B 1 190 ? -13.445 7.23 13.133 1 98.19 190 LYS B CA 1
ATOM 3455 C C . LYS B 1 190 ? -12.32 7.477 12.125 1 98.19 190 LYS B C 1
ATOM 3457 O O . LYS B 1 190 ? -12.578 7.77 10.961 1 98.19 190 LYS B O 1
ATOM 3462 N N . VAL B 1 191 ? -11.07 7.34 12.594 1 98.38 191 VAL B N 1
ATOM 3463 C CA . VAL B 1 191 ? -9.891 7.406 11.734 1 98.38 191 VAL B CA 1
ATOM 3464 C C . VAL B 1 191 ? -9.117 6.094 11.82 1 98.38 191 VAL B C 1
ATOM 3466 O O . VAL B 1 191 ? -9.453 5.211 12.617 1 98.38 191 VAL B O 1
ATOM 3469 N N . GLY B 1 192 ? -8.148 5.91 10.984 1 98.31 192 GLY B N 1
ATOM 3470 C CA . GLY B 1 192 ? -7.207 4.801 11.078 1 98.31 192 GLY B CA 1
ATOM 3471 C C . GLY B 1 192 ? -7.754 3.508 10.508 1 98.31 192 GLY B C 1
ATOM 3472 O O . GLY B 1 192 ? -8.062 2.572 11.242 1 98.31 192 GLY B O 1
ATOM 3473 N N . PRO B 1 193 ? -7.797 3.408 9.188 1 98.38 193 PRO B N 1
ATOM 3474 C CA . PRO B 1 193 ? -8.242 2.17 8.547 1 98.38 193 PRO B CA 1
ATOM 3475 C C . PRO B 1 193 ? -7.262 1.018 8.742 1 98.38 193 PRO B C 1
ATOM 3477 O O . PRO B 1 193 ? -6.098 1.245 9.078 1 98.38 193 PRO B O 1
ATOM 3480 N N . LEU B 1 194 ? -7.805 -0.207 8.562 1 98.56 194 LEU B N 1
ATOM 3481 C CA . LEU B 1 194 ? -6.984 -1.382 8.828 1 98.56 194 LEU B CA 1
ATOM 3482 C C . LEU B 1 194 ? -6.863 -2.26 7.59 1 98.56 194 LEU B C 1
ATOM 3484 O O . LEU B 1 194 ? -6.008 -3.148 7.535 1 98.56 194 LEU B O 1
ATOM 3488 N N . SER B 1 195 ? -7.633 -2.045 6.559 1 98.38 195 SER B N 1
ATOM 3489 C CA . SER B 1 195 ? -7.746 -2.992 5.457 1 98.38 195 SER B CA 1
ATOM 3490 C C . SER B 1 195 ? -6.434 -3.113 4.691 1 98.38 195 SER B C 1
ATOM 3492 O O . SER B 1 195 ? -6.047 -4.211 4.285 1 98.38 195 SER B O 1
ATOM 3494 N N . THR B 1 196 ? -5.723 -1.959 4.484 1 97.94 196 THR B N 1
ATOM 3495 C CA . THR B 1 196 ? -4.465 -2.006 3.746 1 97.94 196 THR B CA 1
ATOM 3496 C C . THR B 1 196 ? -3.436 -2.852 4.488 1 97.94 196 THR B C 1
ATOM 3498 O O . THR B 1 196 ? -2.758 -3.686 3.885 1 97.94 196 THR B O 1
ATOM 3501 N N . LEU B 1 197 ? -3.359 -2.633 5.777 1 98.62 197 LEU B N 1
ATOM 3502 C CA . LEU B 1 197 ? -2.441 -3.43 6.582 1 98.62 197 LEU B CA 1
ATOM 3503 C C . LEU B 1 197 ? -2.773 -4.914 6.477 1 98.62 197 LEU B C 1
ATOM 3505 O O . LEU B 1 197 ? -1.875 -5.746 6.332 1 98.62 197 LEU B O 1
ATOM 3509 N N . SER B 1 198 ? -3.99 -5.238 6.582 1 98.81 198 SER B N 1
ATOM 3510 C CA . SER B 1 198 ? -4.426 -6.629 6.473 1 98.81 198 SER B CA 1
ATOM 3511 C C . SER B 1 198 ? -4.078 -7.211 5.105 1 98.81 198 SER B C 1
ATOM 3513 O O . SER B 1 198 ? -3.535 -8.312 5.012 1 98.81 198 SER B O 1
ATOM 3515 N N . PHE B 1 199 ? -4.367 -6.469 4.066 1 98.69 199 PHE B N 1
ATOM 3516 C CA . PHE B 1 199 ? -4.109 -6.922 2.707 1 98.69 199 PHE B CA 1
ATOM 3517 C C . PHE B 1 199 ? -2.619 -7.148 2.486 1 98.69 199 PHE B C 1
ATOM 3519 O O . PHE B 1 199 ? -2.219 -8.156 1.901 1 98.69 199 PHE B O 1
ATOM 3526 N N . VAL B 1 200 ? -1.803 -6.219 2.938 1 98.44 200 VAL B N 1
ATOM 3527 C CA . VAL B 1 200 ? -0.358 -6.355 2.785 1 98.44 200 VAL B CA 1
ATOM 3528 C C . VAL B 1 200 ? 0.124 -7.594 3.535 1 98.44 200 VAL B C 1
ATOM 3530 O O . VAL B 1 200 ? 0.935 -8.367 3.016 1 98.44 200 VAL B O 1
ATOM 3533 N N . THR B 1 201 ? -0.4 -7.816 4.707 1 98.81 201 THR B N 1
ATOM 3534 C CA . THR B 1 201 ? -0.042 -8.984 5.504 1 98.81 201 THR B CA 1
ATOM 3535 C C . THR B 1 201 ? -0.425 -10.273 4.777 1 98.81 201 THR B C 1
ATOM 3537 O O . THR B 1 201 ? 0.405 -11.172 4.617 1 98.81 201 THR B O 1
ATOM 3540 N N . MET B 1 202 ? -1.593 -10.305 4.289 1 98.75 202 MET B N 1
ATOM 3541 C CA . MET B 1 202 ? -2.078 -11.516 3.627 1 98.75 202 MET B CA 1
ATOM 3542 C C . MET B 1 202 ? -1.306 -11.773 2.34 1 98.75 202 MET B C 1
ATOM 3544 O O . MET B 1 202 ? -1.048 -12.93 1.99 1 98.75 202 MET B O 1
ATOM 3548 N N . VAL B 1 203 ? -0.956 -10.742 1.664 1 98.5 203 VAL B N 1
ATOM 3549 C CA . VAL B 1 203 ? -0.199 -10.875 0.424 1 98.5 203 VAL B CA 1
ATOM 3550 C C . VAL B 1 203 ? 1.121 -11.594 0.701 1 98.5 203 VAL B C 1
ATOM 3552 O O . VAL B 1 203 ? 1.443 -12.586 0.05 1 98.5 203 VAL B O 1
ATOM 3555 N N . TRP B 1 204 ? 1.78 -11.172 1.68 1 98.69 204 TRP B N 1
ATOM 3556 C CA . TRP B 1 204 ? 3.119 -11.719 1.871 1 98.69 204 TRP B CA 1
ATOM 3557 C C . TRP B 1 204 ? 3.061 -13.078 2.562 1 98.69 204 TRP B C 1
ATOM 3559 O O . TRP B 1 204 ? 3.896 -13.945 2.309 1 98.69 204 TRP B O 1
ATOM 3569 N N . MET B 1 205 ? 2.021 -13.305 3.373 1 98.81 205 MET B N 1
ATOM 3570 C CA . MET B 1 205 ? 1.818 -14.664 3.867 1 98.81 205 MET B CA 1
ATOM 3571 C C . MET B 1 205 ? 1.538 -15.625 2.717 1 98.81 205 MET B C 1
ATOM 3573 O O . MET B 1 205 ? 2.031 -16.75 2.711 1 98.81 205 MET B O 1
ATOM 3577 N N . THR B 1 206 ? 0.829 -15.172 1.742 1 98.88 206 THR B N 1
ATOM 3578 C CA . THR B 1 206 ? 0.455 -16 0.602 1 98.88 206 THR B CA 1
ATOM 3579 C C . THR B 1 206 ? 1.638 -16.188 -0.344 1 98.88 206 THR B C 1
ATOM 3581 O O . THR B 1 206 ? 1.972 -17.312 -0.715 1 98.88 206 THR B O 1
ATOM 3584 N N . ILE B 1 207 ? 2.328 -15.125 -0.695 1 98.81 207 ILE B N 1
ATOM 3585 C CA . ILE B 1 207 ? 3.404 -15.172 -1.679 1 98.81 207 ILE B CA 1
ATOM 3586 C C . ILE B 1 207 ? 4.566 -16 -1.129 1 98.81 207 ILE B C 1
ATOM 3588 O O . ILE B 1 207 ? 5.195 -16.766 -1.862 1 98.81 207 ILE B O 1
ATOM 3592 N N . THR B 1 208 ? 4.867 -15.867 0.152 1 98.81 208 THR B N 1
ATOM 3593 C CA . THR B 1 208 ? 5.922 -16.688 0.745 1 98.81 208 THR B CA 1
ATOM 3594 C C . THR B 1 208 ? 5.52 -18.156 0.759 1 98.81 208 THR B C 1
ATOM 3596 O O . THR B 1 208 ? 6.367 -19.031 0.599 1 98.81 208 THR B O 1
ATOM 3599 N N . THR B 1 209 ? 4.219 -18.438 0.955 1 98.88 209 THR B N 1
ATOM 3600 C CA . THR B 1 209 ? 3.738 -19.812 0.885 1 98.88 209 THR B CA 1
ATOM 3601 C C . THR B 1 209 ? 3.846 -20.344 -0.539 1 98.88 209 THR B C 1
ATOM 3603 O O . THR B 1 209 ? 4.258 -21.484 -0.746 1 98.88 209 THR B O 1
ATOM 3606 N N . VAL B 1 210 ? 3.49 -19.531 -1.543 1 98.88 210 VAL B N 1
ATOM 3607 C CA . VAL B 1 210 ? 3.643 -19.922 -2.941 1 98.88 210 VAL B CA 1
ATOM 3608 C C . VAL B 1 210 ? 5.102 -20.266 -3.229 1 98.88 210 VAL B C 1
ATOM 3610 O O . VAL B 1 210 ? 5.398 -21.297 -3.834 1 98.88 210 VAL B O 1
ATOM 3613 N N . ALA B 1 211 ? 6 -19.375 -2.764 1 98.88 211 ALA B N 1
ATOM 3614 C CA . ALA B 1 211 ? 7.43 -19.594 -2.961 1 98.88 211 ALA B CA 1
ATOM 3615 C C . ALA B 1 211 ? 7.887 -20.906 -2.338 1 98.88 211 ALA B C 1
ATOM 3617 O O . ALA B 1 211 ? 8.656 -21.656 -2.947 1 98.88 211 ALA B O 1
ATOM 3618 N N . GLU B 1 212 ? 7.414 -21.141 -1.179 1 98.75 212 GLU B N 1
ATOM 3619 C CA . GLU B 1 212 ? 7.77 -22.359 -0.459 1 98.75 212 GLU B CA 1
ATOM 3620 C C . GLU B 1 212 ? 7.328 -23.609 -1.228 1 98.75 212 GLU B C 1
ATOM 3622 O O . GLU B 1 212 ? 8.102 -24.547 -1.396 1 98.75 212 GLU B O 1
ATOM 3627 N N . ILE B 1 213 ? 6.113 -23.609 -1.711 1 98.88 213 ILE B N 1
ATOM 3628 C CA . ILE B 1 213 ? 5.555 -24.734 -2.453 1 98.88 213 ILE B CA 1
ATOM 3629 C C . ILE B 1 213 ? 6.363 -24.969 -3.729 1 98.88 213 ILE B C 1
ATOM 3631 O O . ILE B 1 213 ? 6.762 -26.094 -4.023 1 98.88 213 ILE B O 1
ATOM 3635 N N . LEU B 1 214 ? 6.621 -23.906 -4.449 1 98.81 214 LEU B N 1
ATOM 3636 C CA . LEU B 1 214 ? 7.332 -24.016 -5.719 1 98.81 214 LEU B CA 1
ATOM 3637 C C . LEU B 1 214 ? 8.766 -24.5 -5.496 1 98.81 214 LEU B C 1
ATOM 3639 O O . LEU B 1 214 ? 9.266 -25.344 -6.246 1 98.81 214 LEU B O 1
ATOM 3643 N N . ALA B 1 215 ? 9.406 -23.953 -4.48 1 98.5 215 ALA B N 1
ATOM 3644 C CA . ALA B 1 215 ? 10.758 -24.406 -4.152 1 98.5 215 ALA B CA 1
ATOM 3645 C C . ALA B 1 215 ? 10.766 -25.891 -3.791 1 98.5 215 ALA B C 1
ATOM 3647 O O . ALA B 1 215 ? 11.664 -26.625 -4.211 1 98.5 215 ALA B O 1
ATOM 3648 N N . ASP B 1 216 ? 9.797 -26.328 -3.057 1 98.38 216 ASP B N 1
ATOM 3649 C CA . ASP B 1 216 ? 9.68 -27.734 -2.664 1 98.38 216 ASP B CA 1
ATOM 3650 C C . ASP B 1 216 ? 9.484 -28.625 -3.883 1 98.38 216 ASP B C 1
ATOM 3652 O O . ASP B 1 216 ? 9.945 -29.766 -3.898 1 98.38 216 ASP B O 1
ATOM 3656 N N . ARG B 1 217 ? 8.867 -28.078 -4.871 1 98.38 217 ARG B N 1
ATOM 3657 C CA . ARG B 1 217 ? 8.594 -28.812 -6.102 1 98.38 217 ARG B CA 1
ATOM 3658 C C . ARG B 1 217 ? 9.797 -28.781 -7.039 1 98.38 217 ARG B C 1
ATOM 3660 O O . ARG B 1 217 ? 9.781 -29.391 -8.109 1 98.38 217 ARG B O 1
ATOM 3667 N N . GLY B 1 218 ? 10.773 -27.984 -6.691 1 97.94 218 GLY B N 1
ATOM 3668 C CA . GLY B 1 218 ? 11.984 -27.891 -7.496 1 97.94 218 GLY B CA 1
ATOM 3669 C C . GLY B 1 218 ? 11.891 -26.859 -8.594 1 97.94 218 GLY B C 1
ATOM 3670 O O . GLY B 1 218 ? 12.703 -26.859 -9.523 1 97.94 218 GLY B O 1
ATOM 3671 N N . VAL B 1 219 ? 10.922 -25.969 -8.508 1 98.12 219 VAL B N 1
ATOM 3672 C CA . VAL B 1 219 ? 10.758 -24.922 -9.5 1 98.12 219 VAL B CA 1
ATOM 3673 C C . VAL B 1 219 ? 11.695 -23.75 -9.18 1 98.12 219 VAL B C 1
ATOM 3675 O O . VAL B 1 219 ? 11.742 -23.281 -8.039 1 98.12 219 VAL B O 1
ATOM 3678 N N . HIS B 1 220 ? 12.414 -23.312 -10.117 1 97.62 220 HIS B N 1
ATOM 3679 C CA . HIS B 1 220 ? 13.289 -22.156 -9.945 1 97.62 220 HIS B CA 1
ATOM 3680 C C . HIS B 1 220 ? 12.508 -20.859 -10.016 1 97.62 220 HIS B C 1
ATOM 3682 O O . HIS B 1 220 ? 11.781 -20.609 -10.977 1 97.62 220 HIS B O 1
ATOM 3688 N N . LEU B 1 221 ? 12.719 -20.047 -9.031 1 98.38 221 LEU B N 1
ATOM 3689 C CA . LEU B 1 221 ? 12.031 -18.75 -8.984 1 98.38 221 LEU B CA 1
ATOM 3690 C C . LEU B 1 221 ? 12.977 -17.625 -9.391 1 98.38 221 LEU B C 1
ATOM 3692 O O . LEU B 1 221 ? 14.125 -17.578 -8.953 1 98.38 221 LEU B O 1
ATOM 3696 N N . TYR B 1 222 ? 12.508 -16.797 -10.289 1 98 222 TYR B N 1
ATOM 3697 C CA . TYR B 1 222 ? 13.211 -15.562 -10.625 1 98 222 TYR B CA 1
ATOM 3698 C C . TYR B 1 222 ? 12.836 -14.445 -9.664 1 98 222 TYR B C 1
ATOM 3700 O O . TYR B 1 222 ? 11.875 -13.703 -9.906 1 98 222 TYR B O 1
ATOM 3708 N N . ILE B 1 223 ? 13.633 -14.32 -8.586 1 98.06 223 ILE B N 1
ATOM 3709 C CA . ILE B 1 223 ? 13.375 -13.398 -7.492 1 98.06 223 ILE B CA 1
ATOM 3710 C C . ILE B 1 223 ? 14.039 -12.055 -7.785 1 98.06 223 ILE B C 1
ATOM 3712 O O . ILE B 1 223 ? 15.18 -12.008 -8.25 1 98.06 223 ILE B O 1
ATOM 3716 N N . HIS B 1 224 ? 13.266 -10.953 -7.594 1 95.88 224 HIS B N 1
ATOM 3717 C CA . HIS B 1 224 ? 13.883 -9.625 -7.645 1 95.88 224 HIS B CA 1
ATOM 3718 C C . HIS B 1 224 ? 14.852 -9.422 -6.488 1 95.88 224 HIS B C 1
ATOM 3720 O O . HIS B 1 224 ? 14.438 -9.391 -5.324 1 95.88 224 HIS B O 1
ATOM 3726 N N . PRO B 1 225 ? 16.109 -9.219 -6.816 1 96.44 225 PRO B N 1
ATOM 3727 C CA . PRO B 1 225 ? 17.109 -9.156 -5.754 1 96.44 225 PRO B CA 1
ATOM 3728 C C . PRO B 1 225 ? 17.172 -7.797 -5.066 1 96.44 225 PRO B C 1
ATOM 3730 O O . PRO B 1 225 ? 16.766 -6.789 -5.652 1 96.44 225 PRO B O 1
ATOM 3733 N N . SER B 1 226 ? 17.578 -7.852 -3.809 1 95.12 226 SER B N 1
ATOM 3734 C CA . SER B 1 226 ? 17.984 -6.602 -3.162 1 95.12 226 SER B CA 1
ATOM 3735 C C . SER B 1 226 ? 19.344 -6.133 -3.656 1 95.12 226 SER B C 1
ATOM 3737 O O . SER B 1 226 ? 20.266 -6.938 -3.803 1 95.12 226 SER B O 1
ATOM 3739 N N . HIS B 1 227 ? 19.391 -4.828 -3.889 1 89.81 227 HIS B N 1
ATOM 3740 C CA . HIS B 1 227 ? 20.672 -4.258 -4.277 1 89.81 227 HIS B CA 1
ATOM 3741 C C . HIS B 1 227 ? 21.484 -3.842 -3.055 1 89.81 227 HIS B C 1
ATOM 3743 O O . HIS B 1 227 ? 22.562 -3.256 -3.189 1 89.81 227 HIS B O 1
ATOM 3749 N N . ASN B 1 228 ? 20.969 -4.18 -1.91 1 90.44 228 ASN B N 1
ATOM 3750 C CA . ASN B 1 228 ? 21.594 -3.682 -0.684 1 90.44 228 ASN B CA 1
ATOM 3751 C C . ASN B 1 228 ? 22.188 -4.812 0.142 1 90.44 228 ASN B C 1
ATOM 3753 O O . ASN B 1 228 ? 22.5 -4.629 1.321 1 90.44 228 ASN B O 1
ATOM 3757 N N . VAL B 1 229 ? 22.312 -5.949 -0.471 1 90.56 229 VAL B N 1
ATOM 3758 C CA . VAL B 1 229 ? 22.953 -7.066 0.217 1 90.56 229 VAL B CA 1
ATOM 3759 C C . VAL B 1 229 ? 24.469 -6.855 0.255 1 90.56 229 VAL B C 1
ATOM 3761 O O . VAL B 1 229 ? 25.109 -6.77 -0.791 1 90.56 229 VAL B O 1
ATOM 3764 N N . PRO B 1 230 ? 25.016 -6.816 1.454 1 89.62 230 PRO B N 1
ATOM 3765 C CA . PRO B 1 230 ? 26.469 -6.59 1.539 1 89.62 230 PRO B CA 1
ATOM 3766 C C . PRO B 1 230 ? 27.281 -7.656 0.807 1 89.62 230 PRO B C 1
ATOM 3768 O O . PRO B 1 230 ? 27.047 -8.852 1.006 1 89.62 230 PRO B O 1
ATOM 3771 N N . GLY B 1 231 ? 28.094 -7.242 -0.048 1 91.75 231 GLY B N 1
ATOM 3772 C CA . GLY B 1 231 ? 29.031 -8.141 -0.714 1 91.75 231 GLY B CA 1
ATOM 3773 C C . GLY B 1 231 ? 28.453 -8.773 -1.969 1 91.75 231 GLY B C 1
ATOM 3774 O O . GLY B 1 231 ? 29.172 -9.438 -2.717 1 91.75 231 GLY B O 1
ATOM 3775 N N . ASP B 1 232 ? 27.234 -8.586 -2.197 1 93.56 232 ASP B N 1
ATOM 3776 C CA . ASP B 1 232 ? 26.594 -9.164 -3.379 1 93.56 232 ASP B CA 1
ATOM 3777 C C . ASP B 1 232 ? 26.953 -8.367 -4.633 1 93.56 232 ASP B C 1
ATOM 3779 O O . ASP B 1 232 ? 26.594 -7.191 -4.75 1 93.56 232 ASP B O 1
ATOM 3783 N N . THR B 1 233 ? 27.547 -9.016 -5.609 1 93.88 233 THR B N 1
ATOM 3784 C CA . THR B 1 233 ? 27.953 -8.344 -6.836 1 93.88 233 THR B CA 1
ATOM 3785 C C . THR B 1 233 ? 27.156 -8.859 -8.031 1 93.88 233 THR B C 1
ATOM 3787 O O . THR B 1 233 ? 27.438 -8.492 -9.172 1 93.88 233 THR B O 1
ATOM 3790 N N . THR B 1 234 ? 26.234 -9.688 -7.727 1 95 234 THR B N 1
ATOM 3791 C CA . THR B 1 234 ? 25.547 -10.352 -8.836 1 95 234 THR B CA 1
ATOM 3792 C C . THR B 1 234 ? 24.078 -9.93 -8.891 1 95 234 THR B C 1
ATOM 3794 O O . THR B 1 234 ? 23.312 -10.469 -9.688 1 95 234 THR B O 1
ATOM 3797 N N . ALA B 1 235 ? 23.719 -9 -8.102 1 94.62 235 ALA B N 1
ATOM 3798 C CA . ALA B 1 235 ? 22.328 -8.578 -8.008 1 94.62 235 ALA B CA 1
ATOM 3799 C C . ALA B 1 235 ? 21.812 -8.07 -9.352 1 94.62 235 ALA B C 1
ATOM 3801 O O . ALA B 1 235 ? 20.688 -8.344 -9.734 1 94.62 235 ALA B O 1
ATOM 3802 N N . HIS B 1 236 ? 22.625 -7.352 -10.055 1 93 236 HIS B N 1
ATOM 3803 C CA . HIS B 1 236 ? 22.203 -6.77 -11.328 1 93 236 HIS B CA 1
ATOM 3804 C C . HIS B 1 236 ? 21.906 -7.852 -12.352 1 93 236 HIS B C 1
ATOM 3806 O O . HIS B 1 236 ? 20.938 -7.742 -13.117 1 93 236 HIS B O 1
ATOM 3812 N N . GLU B 1 237 ? 22.703 -8.859 -12.344 1 96.12 237 GLU B N 1
ATOM 3813 C CA . GLU B 1 237 ? 22.5 -9.969 -13.273 1 96.12 237 GLU B CA 1
ATOM 3814 C C . GLU B 1 237 ? 21.203 -10.719 -12.961 1 96.12 237 GLU B C 1
ATOM 3816 O O . GLU B 1 237 ? 20.469 -11.102 -13.875 1 96.12 237 GLU B O 1
ATOM 3821 N N . ARG B 1 238 ? 20.984 -10.906 -11.734 1 96.12 238 ARG B N 1
ATOM 3822 C CA . ARG B 1 238 ? 19.781 -11.609 -11.328 1 96.12 238 ARG B CA 1
ATOM 3823 C C . ARG B 1 238 ? 18.531 -10.781 -11.617 1 96.12 238 ARG B C 1
ATOM 3825 O O . ARG B 1 238 ? 17.484 -11.32 -11.984 1 96.12 238 ARG B O 1
ATOM 3832 N N . LEU B 1 239 ? 18.672 -9.477 -11.492 1 94.12 239 LEU B N 1
ATOM 3833 C CA . LEU B 1 239 ? 17.562 -8.602 -11.867 1 94.12 239 LEU B CA 1
ATOM 3834 C C . LEU B 1 239 ? 17.281 -8.68 -13.367 1 94.12 239 LEU B C 1
ATOM 3836 O O . LEU B 1 239 ? 16.141 -8.789 -13.781 1 94.12 239 LEU B O 1
ATOM 3840 N N . ASP B 1 240 ? 18.328 -8.625 -14.133 1 93.81 240 ASP B N 1
ATOM 3841 C CA . ASP B 1 240 ? 18.188 -8.734 -15.578 1 93.81 240 ASP B CA 1
ATOM 3842 C C . ASP B 1 240 ? 17.516 -10.047 -15.969 1 93.81 240 ASP B C 1
ATOM 3844 O O . ASP B 1 240 ? 16.672 -10.07 -16.859 1 93.81 240 ASP B O 1
ATOM 3848 N N . ALA B 1 241 ? 17.891 -11.086 -15.297 1 96.44 241 ALA B N 1
ATOM 3849 C CA . ALA B 1 241 ? 17.297 -12.398 -15.57 1 96.44 241 ALA B CA 1
ATOM 3850 C C . ALA B 1 241 ? 15.812 -12.406 -15.234 1 96.44 241 ALA B C 1
ATOM 3852 O O . ALA B 1 241 ? 15.008 -12.984 -15.977 1 96.44 241 ALA B O 1
ATOM 3853 N N . ALA B 1 242 ? 15.469 -11.805 -14.148 1 94.62 242 ALA B N 1
ATOM 3854 C CA . ALA B 1 242 ? 14.062 -11.734 -13.75 1 94.62 242 ALA B CA 1
ATOM 3855 C C . ALA B 1 242 ? 13.242 -10.945 -14.766 1 94.62 242 ALA B C 1
ATOM 3857 O O . ALA B 1 242 ? 12.141 -11.359 -15.141 1 94.62 242 ALA B O 1
ATOM 3858 N N . ILE B 1 243 ? 13.766 -9.852 -15.195 1 91.38 243 ILE B N 1
ATOM 3859 C CA . ILE B 1 243 ? 13.086 -9 -16.172 1 91.38 243 ILE B CA 1
ATOM 3860 C C . ILE B 1 243 ? 12.945 -9.75 -17.5 1 91.38 243 ILE B C 1
ATOM 3862 O O . ILE B 1 243 ? 11.883 -9.703 -18.125 1 91.38 243 ILE B O 1
ATOM 3866 N N . ALA B 1 244 ? 13.969 -10.445 -17.906 1 93.94 244 ALA B N 1
ATOM 3867 C CA . ALA B 1 244 ? 13.93 -11.227 -19.141 1 93.94 244 ALA B CA 1
ATOM 3868 C C . ALA B 1 244 ? 12.859 -12.312 -19.062 1 93.94 244 ALA B C 1
ATOM 3870 O O . ALA B 1 244 ? 12.141 -12.555 -20.047 1 93.94 244 ALA B O 1
ATOM 3871 N N . GLU B 1 245 ? 12.828 -12.945 -17.938 1 95.31 245 GLU B N 1
ATOM 3872 C CA . GLU B 1 245 ? 11.82 -13.984 -17.75 1 95.31 245 GLU B CA 1
ATOM 3873 C C . GLU B 1 245 ? 10.406 -13.398 -17.812 1 95.31 245 GLU B C 1
ATOM 3875 O O . GLU B 1 245 ? 9.508 -14 -18.406 1 95.31 245 GLU B O 1
ATOM 3880 N N . TYR B 1 246 ? 10.211 -12.297 -17.188 1 93.06 246 TYR B N 1
ATOM 3881 C CA . TYR B 1 246 ? 8.922 -11.625 -17.25 1 93.06 246 TYR B CA 1
ATOM 3882 C C . TYR B 1 246 ? 8.547 -11.281 -18.688 1 93.06 246 TYR B C 1
ATOM 3884 O O . TYR B 1 246 ? 7.41 -11.516 -19.109 1 93.06 246 TYR B O 1
ATOM 3892 N N . GLN B 1 247 ? 9.477 -10.75 -19.422 1 90.38 247 GLN B N 1
ATOM 3893 C CA . GLN B 1 247 ? 9.25 -10.367 -20.812 1 90.38 247 GLN B CA 1
ATOM 3894 C C . GLN B 1 247 ? 8.883 -11.586 -21.656 1 90.38 247 GLN B C 1
ATOM 3896 O O . GLN B 1 247 ? 7.996 -11.5 -22.516 1 90.38 247 GLN B O 1
ATOM 3901 N N . ARG B 1 248 ? 9.547 -12.602 -21.406 1 92.88 248 ARG B N 1
ATOM 3902 C CA . ARG B 1 248 ? 9.258 -13.828 -22.125 1 92.88 248 ARG B CA 1
ATOM 3903 C C . ARG B 1 248 ? 7.836 -14.312 -21.844 1 92.88 248 ARG B C 1
ATOM 3905 O O . ARG B 1 248 ? 7.086 -14.633 -22.766 1 92.88 248 ARG B O 1
ATOM 3912 N N . LYS B 1 249 ? 7.504 -14.25 -20.625 1 91.31 249 LYS B N 1
ATOM 3913 C CA . LYS B 1 249 ? 6.234 -14.812 -20.188 1 91.31 249 LYS B CA 1
ATOM 3914 C C . LYS B 1 249 ? 5.059 -13.938 -20.594 1 91.31 249 LYS B C 1
ATOM 3916 O O . LYS B 1 249 ? 3.963 -14.438 -20.859 1 91.31 249 LYS B O 1
ATOM 3921 N N . VAL B 1 250 ? 5.285 -12.641 -20.656 1 88.75 250 VAL B N 1
ATOM 3922 C CA . VAL B 1 250 ? 4.18 -11.719 -20.891 1 88.75 250 VAL B CA 1
ATOM 3923 C C . VAL B 1 250 ? 3.771 -11.781 -22.375 1 88.75 250 VAL B C 1
ATOM 3925 O O . VAL B 1 250 ? 2.682 -11.336 -22.734 1 88.75 250 VAL B O 1
ATOM 3928 N N . LYS B 1 251 ? 4.559 -12.375 -23.219 1 83.25 251 LYS B N 1
ATOM 3929 C CA . LYS B 1 251 ? 4.266 -12.5 -24.641 1 83.25 251 LYS B CA 1
ATOM 3930 C C . LYS B 1 251 ? 3.045 -13.391 -24.875 1 83.25 251 LYS B C 1
ATOM 3932 O O . LYS B 1 251 ? 2.4 -13.305 -25.922 1 83.25 251 LYS B O 1
ATOM 3937 N N . CYS B 1 252 ? 2.732 -14.133 -23.906 1 77.38 252 CYS B N 1
ATOM 3938 C CA . CYS B 1 252 ? 1.606 -15.047 -24.078 1 77.38 252 CYS B CA 1
ATOM 3939 C C . CYS B 1 252 ? 0.291 -14.359 -23.719 1 77.38 252 CYS B C 1
ATOM 3941 O O . CYS B 1 252 ? -0.78 -14.945 -23.875 1 77.38 252 CYS B O 1
ATOM 3943 N N . LEU B 1 253 ? 0.421 -13.172 -23.266 1 80.62 253 LEU B N 1
ATOM 3944 C CA . LEU B 1 253 ? -0.786 -12.477 -22.828 1 80.62 253 LEU B CA 1
ATOM 3945 C C . LEU B 1 253 ? -1.331 -11.586 -23.938 1 80.62 253 LEU B C 1
ATOM 3947 O O . LEU B 1 253 ? -2.529 -11.305 -23.984 1 80.62 253 LEU B O 1
#

InterPro domains:
  IPR001347 SIS domain [PF13580] (5-143)
  IPR001347 SIS domain [PS51464] (32-216)
  IPR046348 SIS domain superfamily [SSF53697] (5-178)

Organism: Bacteroides uniformis (strain ATCC 8492 / DSM 6597 / CCUG 4942 / CIP 103695 / JCM 5828 / KCTC 5204 / NCTC 13054 / VPI 0061) (NCBI:txid411479)